Protein 3KST (pdb70)

Foldseek 3Di:
DFPWLFFQFALWDWADPQKIKIWFHDPADPADAIWIWIDNPQAEIATPHGLEHQVQAAARDDWGNWYWDCDPVVCWIKIWTAHPQAIAIFTANDSGDVTGDPDHDGLDDARKGQWDWDQDPVRWIKIWIFHPPPWTWIWMFTDNVPRGDVVRIDTEDWQDDDLQVPATIHKHLWEWDDDPQKIKIKIWGHDLPDQSTFIFIWIDSPCDDTDTDPPDDQDAADDVVRFTSWDSWYKDAHPVGFIKIKRWGAPHPVGRPPIGIKIFGWDQDPVGDIHTDDDINRHGYDD/DFPWLFFQFALKDWAPPLKMKIWFHDPADQADAIWIWIGNPQAEIATLHHQEHQVQAAARDDWGRWDWDQDPVVCWIKIWTAHPQATAIFIANDSRDVTGDPDHDGLDDARWGQWDWDQDPVRWIKIWIWHCPPHTWIWMFTDNVRRGDCVRIDTEGWQDDDLQVPATTHKHLWEWDDDPQKIKTKIWGHDLPDQQIFIFIWIDNPCDDTDTDPDDDQDAADPVVRFTSWDNWYKDAHPVRFIKIKRWTAPDPVGRPPIGIKIFGWDQDPVGDIHTDDDIRRHTYDD

Nearest PDB structures (foldseek):
  3kst-assembly2_B  TM=1.002E+00  e=6.169E-51  Bacteroides thetaiotaomicron VPI-5482
  3k1u-assembly1_A  TM=8.196E-01  e=8.702E-15  Clostridium acetobutylicum
  3akh-assembly1_A  TM=7.934E-01  e=3.868E-14  Streptomyces avermitilis MA-4680 = NBRC 14893
  5m8e-assembly1_B  TM=7.820E-01  e=4.065E-14  Weissella cibaria
  5m8b-assembly1_B  TM=7.614E-01  e=3.868E-14  Levilactobacillus brevis

CATH classification: 2.115.10.20

B-factor: mean 13.93, std 4.67, range [3.5, 47.16]

Solvent-accessible surface area: 23479 Å² total

Secondary structure (DSSP, 8-state):
-EEESSB--EEEE--BTTBEEEEEES--SSSSEEEEEEESSSSEEEEEEEEEEGGGSS-SS--EEEEEEEETTTTEEEEEEEETTEEEEEEESSTT---B-SS---SSSS--EEEEEEE-TTS-EEEEEEEESSSEEEEEE--TT----GGG-EEEE---SGGG-SSSSBEEEEEEEEETTEEEEEEEES-TTSTT-EEEEEEES-----EE-TT--SBSSBTTTTB-S-EEEEEEE-TTS-EEEEEEE-SSSS--PSPEEEEEEEEE-TTS-EEEEEEEE--EEE-/-EEESSB--EEEE--BTTBEEEEEES--SSSSEEEEEEESSSSEEEEEEEEEEGGGSS-SS--EEEEEEEEGGGTEEEEEEEETTEEEEEEESSSS---B-SS---SSSS--EEEEEEE-TTS-EEEEEEE-SSSBEEEEE--TT----GGG-EEEE---SGGGGSSSSBEEEEEEEEETTEEEEEEEES-TTSTT-EEEEEEES-----EE-TT--SBS-BTTTTB-S-EEEEEEE-TTS-EEEEEEE-S-SS--PSPEEEEEEEEE-TT--EEEEEEEE--EEE-

Radius of gyration: 27.87 Å; Cα contacts (8 Å, |Δi|>4): 1766; chains: 2; bounding box: 71×55×73 Å

Structure (mmCIF, N/CA/C/O backbone):
data_3KST
#
_entry.id   3KST
#
_cell.length_a   60.019
_cell.length_b   90.337
_cell.length_c   60.037
_cell.angle_alpha   90.000
_cell.angle_beta   93.820
_cell.angle_gamma   90.000
#
_symmetry.space_group_name_H-M   'P 1 21 1'
#
loop_
_entity.id
_entity.type
_entity.pdbx_description
1 polymer Endo-1,4-beta-xylanase
2 non-polymer 'CALCIUM ION'
3 non-polymer 1,2-ETHANEDIOL
4 water water
#
loop_
_atom_site.group_PDB
_atom_site.id
_atom_site.type_symbol
_atom_site.label_atom_id
_atom_site.label_alt_id
_atom_site.label_comp_id
_atom_site.label_asym_id
_atom_site.label_entity_id
_atom_site.label_seq_id
_atom_site.pdbx_PDB_ins_code
_atom_site.Cartn_x
_atom_site.Cartn_y
_atom_site.Cartn_z
_atom_site.occupancy
_atom_site.B_iso_or_equiv
_atom_site.auth_seq_id
_atom_site.auth_comp_id
_atom_site.auth_asym_id
_atom_site.auth_atom_id
_atom_site.pdbx_PDB_model_num
ATOM 1 N N . SER A 1 16 ? 14.112 18.134 8.386 1.00 19.72 40 SER A N 1
ATOM 2 C CA . SER A 1 16 ? 14.653 19.417 7.865 1.00 19.18 40 SER A CA 1
ATOM 3 C C . SER A 1 16 ? 15.692 20.044 8.795 1.00 18.55 40 SER A C 1
ATOM 4 O O . SER A 1 16 ? 15.702 19.779 9.993 1.00 19.65 40 SER A O 1
ATOM 7 N N . VAL A 1 17 ? 16.522 20.905 8.212 1.00 17.18 41 VAL A N 1
ATOM 8 C CA . VAL A 1 17 ? 17.655 21.515 8.894 1.00 16.42 41 VAL A CA 1
ATOM 9 C C . VAL A 1 17 ? 17.311 22.847 9.578 1.00 15.76 41 VAL A C 1
ATOM 10 O O . VAL A 1 17 ? 16.747 23.733 8.950 1.00 15.45 41 VAL A O 1
ATOM 14 N N . GLU A 1 18 ? 17.641 22.983 10.864 1.00 15.58 42 GLU A N 1
ATOM 15 C CA . GLU A 1 18 ? 17.485 24.274 11.569 1.00 15.11 42 GLU A CA 1
ATOM 16 C C . GLU A 1 18 ? 18.764 25.078 11.296 1.00 15.15 42 GLU A C 1
ATOM 17 O O . GLU A 1 18 ? 18.720 26.261 10.912 1.00 15.04 42 GLU A O 1
ATOM 23 N N . THR A 1 19 ? 19.904 24.443 11.538 1.00 14.20 43 THR A N 1
ATOM 24 C CA . THR A 1 19 ? 21.202 25.048 11.258 1.00 13.43 43 THR A CA 1
ATOM 25 C C . THR A 1 19 ? 22.220 23.974 10.896 1.00 12.98 43 THR A C 1
ATOM 26 O O . THR A 1 19 ? 22.130 22.855 11.399 1.00 12.18 43 THR A O 1
ATOM 30 N N . ASN A 1 20 ? 23.181 24.329 10.034 1.00 12.69 44 ASN A N 1
ATOM 31 C CA . ASN A 1 20 ? 24.299 23.420 9.669 1.00 13.18 44 ASN A CA 1
ATOM 32 C C . ASN A 1 20 ? 25.464 23.413 10.684 1.00 13.67 44 ASN A C 1
ATOM 33 O O . ASN A 1 20 ? 26.554 22.961 10.371 1.00 14.89 44 ASN A O 1
ATOM 38 N N . TYR A 1 21 ? 25.233 23.914 11.895 1.00 14.70 45 TYR A N 1
ATOM 39 C CA . TYR A 1 21 ? 26.250 24.011 12.948 1.00 14.49 45 TYR A CA 1
ATOM 40 C C . TYR A 1 21 ? 25.606 23.650 14.258 1.00 14.13 45 TYR A C 1
ATOM 41 O O . TYR A 1 21 ? 24.389 23.566 14.331 1.00 15.00 45 TYR A O 1
ATOM 50 N N . LEU A 1 22 ? 26.415 23.434 15.284 1.00 13.40 46 LEU A N 1
ATOM 51 C CA . LEU A 1 22 ? 25.904 23.281 16.660 1.00 12.91 46 LEU A CA 1
ATOM 52 C C . LEU A 1 22 ? 26.248 24.648 17.289 1.00 12.27 46 LEU A C 1
ATOM 53 O O . LEU A 1 22 ? 27.404 24.887 17.682 1.00 12.68 46 LEU A O 1
ATOM 58 N N . PRO A 1 23 ? 25.247 25.548 17.395 1.00 11.52 47 PRO A N 1
ATOM 59 C CA . PRO A 1 23 ? 25.530 26.939 17.666 1.00 10.69 47 PRO A CA 1
ATOM 60 C C . PRO A 1 23 ? 25.805 27.320 19.122 1.00 9.44 47 PRO A C 1
ATOM 61 O O . PRO A 1 23 ? 25.120 28.190 19.681 1.00 8.98 47 PRO A O 1
ATOM 65 N N . ILE A 1 24 ? 26.827 26.711 19.709 1.00 8.73 48 ILE A N 1
ATOM 66 C CA . ILE A 1 24 ? 27.257 27.028 21.101 1.00 8.92 48 ILE A CA 1
ATOM 67 C C . ILE A 1 24 ? 28.779 27.177 21.177 1.00 9.39 48 ILE A C 1
ATOM 68 O O . ILE A 1 24 ? 29.520 26.643 20.329 1.00 8.42 48 ILE A O 1
ATOM 73 N N . ALA A 1 25 ? 29.216 27.910 22.203 1.00 8.98 49 ALA A N 1
ATOM 74 C CA . ALA A 1 25 ? 30.622 28.020 22.578 1.00 8.80 49 ALA A CA 1
ATOM 75 C C . ALA A 1 25 ? 30.788 27.241 23.899 1.00 9.55 49 ALA A C 1
ATOM 76 O O . ALA A 1 25 ? 29.811 26.801 24.519 1.00 9.56 49 ALA A O 1
ATOM 78 N N . ASP A 1 26 ? 32.036 27.081 24.308 1.00 8.68 50 ASP A N 1
ATOM 79 C CA . ASP A 1 26 ? 32.416 26.438 25.578 1.00 8.20 50 ASP A CA 1
ATOM 80 C C . ASP A 1 26 ? 31.656 25.120 25.834 1.00 8.28 50 ASP A C 1
ATOM 81 O O . ASP A 1 26 ? 31.104 24.920 26.947 1.00 8.44 50 ASP A O 1
ATOM 86 N N . PRO A 1 27 ? 31.549 24.252 24.793 1.00 7.35 51 PRO A N 1
ATOM 87 C CA . PRO A 1 27 ? 30.718 23.071 24.900 1.00 7.67 51 PRO A CA 1
ATOM 88 C C . PRO A 1 27 ? 31.089 22.005 25.929 1.00 7.78 51 PRO A C 1
ATOM 89 O O . PRO A 1 27 ? 32.268 21.811 26.279 1.00 7.18 51 PRO A O 1
ATOM 93 N N . TYR A 1 28 ? 30.033 21.367 26.435 1.00 8.32 52 TYR A N 1
ATOM 94 C CA . TYR A 1 28 ? 30.130 20.200 27.302 1.00 8.53 52 TYR A CA 1
ATOM 95 C C . TYR A 1 28 ? 29.091 19.153 26.885 1.00 9.12 52 TYR A C 1
ATOM 96 O O . TYR A 1 28 ? 27.929 19.507 26.699 1.00 10.21 52 TYR A O 1
ATOM 105 N N . VAL A 1 29 ? 29.494 17.883 26.839 1.00 9.72 53 VAL A N 1
ATOM 106 C CA . VAL A 1 29 ? 28.631 16.742 26.527 1.00 10.39 53 VAL A CA 1
ATOM 107 C C . VAL A 1 29 ? 28.552 15.746 27.705 1.00 10.90 53 VAL A C 1
ATOM 108 O O . VAL A 1 29 ? 29.583 15.278 28.220 1.00 11.16 53 VAL A O 1
ATOM 120 N N . PHE A 1 31 ? 26.975 12.012 28.502 1.00 15.36 55 PHE A N 1
ATOM 121 C CA . PHE A 1 31 ? 26.403 10.784 27.940 1.00 16.67 55 PHE A CA 1
ATOM 122 C C . PHE A 1 31 ? 25.597 10.162 29.088 1.00 16.54 55 PHE A C 1
ATOM 123 O O . PHE A 1 31 ? 26.182 9.738 30.099 1.00 16.00 55 PHE A O 1
ATOM 131 N N . TYR A 1 32 ? 24.276 10.193 28.950 1.00 17.47 56 TYR A N 1
ATOM 132 C CA . TYR A 1 32 ? 23.341 9.677 29.955 1.00 18.75 56 TYR A CA 1
ATOM 133 C C . TYR A 1 32 ? 22.271 8.848 29.276 1.00 19.88 56 TYR A C 1
ATOM 134 O O . TYR A 1 32 ? 21.729 9.281 28.264 1.00 20.48 56 TYR A O 1
ATOM 143 N N . ASN A 1 33 ? 21.973 7.680 29.847 1.00 21.18 57 ASN A N 1
ATOM 144 C CA . ASN A 1 33 ? 20.954 6.729 29.341 1.00 21.28 57 ASN A CA 1
ATOM 145 C C . ASN A 1 33 ? 20.917 6.584 27.800 1.00 20.74 57 ASN A C 1
ATOM 146 O O . ASN A 1 33 ? 19.895 6.862 27.135 1.00 21.06 57 ASN A O 1
ATOM 151 N N . ASN A 1 34 ? 22.058 6.180 27.251 1.00 20.65 58 ASN A N 1
ATOM 152 C CA . ASN A 1 34 ? 22.234 5.963 25.808 1.00 20.88 58 ASN A CA 1
ATOM 153 C C . ASN A 1 34 ? 21.916 7.196 24.941 1.00 20.47 58 ASN A C 1
ATOM 154 O O . ASN A 1 34 ? 21.435 7.069 23.819 1.00 21.00 58 ASN A O 1
ATOM 156 N N . LYS A 1 35 ? 22.197 8.396 25.456 1.00 20.34 59 LYS A N 1
ATOM 157 C CA . LYS A 1 35 ? 21.835 9.635 24.740 1.00 19.01 59 LYS A CA 1
ATOM 158 C C . LYS A 1 35 ? 22.846 10.724 25.070 1.00 17.67 59 LYS A C 1
ATOM 159 O O . LYS A 1 35 ? 23.191 10.885 26.243 1.00 18.27 59 LYS A O 1
ATOM 165 N N . TYR A 1 36 ? 23.322 11.438 24.049 1.00 15.60 60 TYR A N 1
ATOM 166 C CA . TYR A 1 36 ? 24.267 12.560 24.229 1.00 13.64 60 TYR A CA 1
ATOM 167 C C . TYR A 1 36 ? 23.505 13.833 24.500 1.00 12.76 60 TYR A C 1
ATOM 168 O O . TYR A 1 36 ? 22.511 14.082 23.844 1.00 11.81 60 TYR A O 1
ATOM 177 N N . TYR A 1 37 ? 23.977 14.634 25.457 1.00 11.94 61 TYR A N 1
ATOM 178 C CA . TYR A 1 37 ? 23.352 15.912 25.818 1.00 12.37 61 TYR A CA 1
ATOM 179 C C . TYR A 1 37 ? 24.416 16.989 25.815 1.00 12.03 61 TYR A C 1
ATOM 180 O O . TYR A 1 37 ? 25.406 16.862 26.545 1.00 12.17 61 TYR A O 1
ATOM 189 N N . ALA A 1 38 ? 24.232 18.018 24.987 1.00 12.60 62 ALA A N 1
ATOM 190 C CA . ALA A 1 38 ? 25.196 19.113 24.849 1.00 11.94 62 ALA A CA 1
ATOM 191 C C . ALA A 1 38 ? 24.658 20.373 25.460 1.00 11.49 62 ALA A C 1
ATOM 192 O O . ALA A 1 38 ? 23.495 20.691 25.279 1.00 10.43 62 ALA A O 1
ATOM 194 N N . TYR A 1 39 ? 25.531 21.074 26.184 1.00 11.15 63 TYR A N 1
ATOM 195 C CA . TYR A 1 39 ? 25.228 22.378 26.799 1.00 11.39 63 TYR A CA 1
ATOM 196 C C . TYR A 1 39 ? 26.411 23.281 26.543 1.00 10.36 63 TYR A C 1
ATOM 197 O O . TYR A 1 39 ? 27.552 22.832 26.687 1.00 10.82 63 TYR A O 1
ATOM 206 N N . GLY A 1 40 ? 26.153 24.526 26.156 1.00 10.77 64 GLY A N 1
ATOM 207 C CA . GLY A 1 40 ? 27.223 25.512 25.953 1.00 10.76 64 GLY A CA 1
ATOM 208 C C . GLY A 1 40 ? 26.779 26.954 26.166 1.00 10.90 64 GLY A C 1
ATOM 209 O O . GLY A 1 40 ? 25.631 27.225 26.547 1.00 9.44 64 GLY A O 1
ATOM 210 N N . THR A 1 41 ? 27.707 27.866 25.901 1.00 10.37 65 THR A N 1
ATOM 211 C CA . THR A 1 41 ? 27.484 29.300 25.947 1.00 11.78 65 THR A CA 1
ATOM 212 C C . THR A 1 41 ? 26.741 29.734 24.702 1.00 11.76 65 THR A C 1
ATOM 213 O O . THR A 1 41 ? 27.227 29.517 23.604 1.00 12.65 65 THR A O 1
ATOM 217 N N . GLY A 1 42 ? 25.582 30.357 24.879 1.00 11.65 66 GLY A N 1
ATOM 218 C CA . GLY A 1 42 ? 24.802 30.881 23.756 1.00 13.16 66 GLY A CA 1
ATOM 219 C C . GLY A 1 42 ? 23.933 29.875 23.069 1.00 13.10 66 GLY A C 1
ATOM 220 O O . GLY A 1 42 ? 23.745 28.758 23.555 1.00 14.20 66 GLY A O 1
ATOM 221 N N . GLY A 1 43 ? 23.370 30.290 21.929 1.00 13.51 67 GLY A N 1
ATOM 222 C CA . GLY A 1 43 ? 22.493 29.440 21.151 1.00 13.16 67 GLY A CA 1
ATOM 223 C C . GLY A 1 43 ? 21.142 29.239 21.800 1.00 13.55 67 GLY A C 1
ATOM 224 O O . GLY A 1 43 ? 20.418 28.317 21.436 1.00 12.87 67 GLY A O 1
ATOM 225 N N . THR A 1 44 ? 20.791 30.107 22.749 1.00 13.14 68 THR A N 1
ATOM 226 C CA . THR A 1 44 ? 19.519 30.013 23.462 1.00 13.13 68 THR A CA 1
ATOM 227 C C . THR A 1 44 ? 18.406 30.508 22.543 1.00 13.61 68 THR A C 1
ATOM 228 O O . THR A 1 44 ? 18.657 31.308 21.626 1.00 14.85 68 THR A O 1
ATOM 232 N N . THR A 1 45 ? 17.196 30.016 22.774 1.00 13.54 69 THR A N 1
ATOM 233 C CA . THR A 1 45 ? 16.007 30.481 22.048 1.00 13.72 69 THR A CA 1
ATOM 234 C C . THR A 1 45 ? 14.900 31.073 22.957 1.00 13.69 69 THR A C 1
ATOM 235 O O . THR A 1 45 ? 13.907 31.632 22.453 1.00 12.54 69 THR A O 1
ATOM 239 N N . ALA A 1 46 ? 15.049 30.960 24.279 1.00 13.84 70 ALA A N 1
ATOM 240 C CA . ALA A 1 46 ? 14.054 31.513 25.210 1.00 13.75 70 ALA A CA 1
ATOM 241 C C . ALA A 1 46 ? 14.702 32.340 26.319 1.00 13.92 70 ALA A C 1
ATOM 242 O O . ALA A 1 46 ? 14.400 32.143 27.523 1.00 15.23 70 ALA A O 1
ATOM 244 N N . GLY A 1 47 ? 15.574 33.264 25.906 1.00 13.45 71 GLY A N 1
ATOM 245 C CA . GLY A 1 47 ? 16.245 34.223 26.791 1.00 13.66 71 GLY A CA 1
ATOM 246 C C . GLY A 1 47 ? 17.602 33.796 27.310 1.00 13.55 71 GLY A C 1
ATOM 247 O O . GLY A 1 47 ? 18.145 32.776 26.899 1.00 13.38 71 GLY A O 1
ATOM 248 N N . GLU A 1 48 ? 18.145 34.606 28.216 1.00 13.17 72 GLU A N 1
ATOM 249 C CA . GLU A 1 48 ? 19.446 34.357 28.858 1.00 13.02 72 GLU A CA 1
ATOM 250 C C . GLU A 1 48 ? 19.406 32.999 29.586 1.00 11.91 72 GLU A C 1
ATOM 251 O O . GLU A 1 48 ? 18.359 32.584 30.120 1.00 11.32 72 GLU A O 1
ATOM 257 N N . GLY A 1 49 ? 20.545 32.311 29.583 1.00 10.70 73 GLY A N 1
ATOM 258 C CA . GLY A 1 49 ? 20.700 31.025 30.236 1.00 10.43 73 GLY A CA 1
ATOM 259 C C . GLY A 1 49 ? 21.372 29.993 29.353 1.00 9.56 73 GLY A C 1
ATOM 260 O O . GLY A 1 49 ? 22.361 30.301 28.706 1.00 9.05 73 GLY A O 1
ATOM 261 N N . PHE A 1 50 ? 20.882 28.751 29.390 1.00 10.18 74 PHE A N 1
ATOM 262 C CA . PHE A 1 50 ? 21.494 27.675 28.613 1.00 10.15 74 PHE A CA 1
ATOM 263 C C . PHE A 1 50 ? 20.461 26.827 27.924 1.00 10.68 74 PHE A C 1
ATOM 264 O O . PHE A 1 50 ? 19.392 26.540 28.500 1.00 12.28 74 PHE A O 1
ATOM 272 N N . ALA A 1 51 ? 20.791 26.436 26.697 1.00 10.69 75 ALA A N 1
ATOM 273 C CA . ALA A 1 51 ? 19.991 25.475 25.948 1.00 9.99 75 ALA A CA 1
ATOM 274 C C . ALA A 1 51 ? 20.506 24.080 26.256 1.00 10.57 75 ALA A C 1
ATOM 275 O O . ALA A 1 51 ? 21.589 23.900 26.825 1.00 10.86 75 ALA A O 1
ATOM 277 N N . CYS A 1 52 ? 19.705 23.097 25.861 1.00 11.25 76 CYS A N 1
ATOM 278 C CA . CYS A 1 52 ? 20.048 21.676 25.900 1.00 11.20 76 CYS A CA 1
ATOM 279 C C . CYS A 1 52 ? 19.841 21.136 24.487 1.00 10.60 76 CYS A C 1
ATOM 280 O O . CYS A 1 52 ? 18.806 21.380 23.905 1.00 10.71 76 CYS A O 1
ATOM 283 N N . PHE A 1 53 ? 20.845 20.459 23.949 1.00 11.06 77 PHE A N 1
ATOM 284 C CA . PHE A 1 53 ? 20.721 19.739 22.663 1.00 11.31 77 PHE A CA 1
ATOM 285 C C . PHE A 1 53 ? 20.944 18.264 22.945 1.00 12.01 77 PHE A C 1
ATOM 286 O O . PHE A 1 53 ? 21.785 17.935 23.785 1.00 13.15 77 PHE A O 1
ATOM 294 N N . SER A 1 54 ? 20.210 17.368 22.265 1.00 12.43 78 SER A N 1
ATOM 295 C CA . SER A 1 54 ? 20.460 15.931 22.385 1.00 12.68 78 SER A CA 1
ATOM 296 C C . SER A 1 54 ? 20.739 15.294 21.018 1.00 12.28 78 SER A C 1
ATOM 297 O O . SER A 1 54 ? 20.342 15.820 19.982 1.00 12.69 78 SER A O 1
ATOM 300 N N . SER A 1 55 ? 21.376 14.132 21.062 1.00 12.36 79 SER A N 1
ATOM 301 C CA . SER A 1 55 ? 21.795 13.374 19.869 1.00 12.08 79 SER A CA 1
ATOM 302 C C . SER A 1 55 ? 21.984 11.886 20.143 1.00 12.38 79 SER A C 1
ATOM 303 O O . SER A 1 55 ? 22.388 11.501 21.255 1.00 12.56 79 SER A O 1
ATOM 306 N N . ASP A 1 56 ? 21.713 11.080 19.110 1.00 12.31 80 ASP A N 1
ATOM 307 C CA . ASP A 1 56 ? 21.925 9.637 19.108 1.00 14.38 80 ASP A CA 1
ATOM 308 C C . ASP A 1 56 ? 23.280 9.237 18.498 1.00 14.96 80 ASP A C 1
ATOM 309 O O . ASP A 1 56 ? 23.844 8.181 18.845 1.00 15.06 80 ASP A O 1
ATOM 314 N N . ASP A 1 57 ? 23.806 10.097 17.621 1.00 15.43 81 ASP A N 1
ATOM 315 C CA . ASP A 1 57 ? 24.988 9.792 16.791 1.00 16.43 81 ASP A CA 1
ATOM 316 C C . ASP A 1 57 ? 26.128 10.823 16.757 1.00 16.21 81 ASP A C 1
ATOM 317 O O . ASP A 1 57 ? 27.102 10.613 16.029 1.00 16.53 81 ASP A O 1
ATOM 322 N N . LEU A 1 58 ? 25.978 11.939 17.483 1.00 15.89 82 LEU A N 1
ATOM 323 C CA . LEU A 1 58 ? 26.941 13.066 17.541 1.00 14.69 82 LEU A CA 1
ATOM 324 C C . LEU A 1 58 ? 26.958 13.992 16.309 1.00 14.53 82 LEU A C 1
ATOM 325 O O . LEU A 1 58 ? 27.544 15.068 16.378 1.00 13.84 82 LEU A O 1
ATOM 330 N N . LYS A 1 59 ? 26.331 13.588 15.202 1.00 14.44 83 LYS A N 1
ATOM 331 C CA . LYS A 1 59 ? 26.280 14.375 13.968 1.00 14.47 83 LYS A CA 1
ATOM 332 C C . LYS A 1 59 ? 25.004 15.187 13.954 1.00 14.40 83 LYS A C 1
ATOM 333 O O . LYS A 1 59 ? 25.051 16.394 13.710 1.00 14.02 83 LYS A O 1
ATOM 339 N N . ASN A 1 60 ? 23.874 14.516 14.192 1.00 14.06 84 ASN A N 1
ATOM 340 C CA . ASN A 1 60 ? 22.561 15.151 14.161 1.00 14.82 84 ASN A CA 1
ATOM 341 C C . ASN A 1 60 ? 22.065 15.408 15.570 1.00 14.40 84 ASN A C 1
ATOM 342 O O . ASN A 1 60 ? 21.971 14.473 16.392 1.00 14.35 84 ASN A O 1
ATOM 347 N N . TRP A 1 61 ? 21.798 16.682 15.856 1.00 15.02 85 TRP A N 1
ATOM 348 C CA . TRP A 1 61 ? 21.360 17.142 17.182 1.00 14.91 85 TRP A CA 1
ATOM 349 C C . TRP A 1 61 ? 19.949 17.703 17.111 1.00 15.38 85 TRP A C 1
ATOM 350 O O . TRP A 1 61 ? 19.554 18.251 16.084 1.00 16.06 85 TRP A O 1
ATOM 361 N N . LYS A 1 62 ? 19.183 17.552 18.185 1.00 15.52 86 LYS A N 1
ATOM 362 C CA . LYS A 1 62 ? 17.853 18.170 18.264 1.00 16.18 86 LYS A CA 1
ATOM 363 C C . LYS A 1 62 ? 17.820 19.024 19.541 1.00 15.87 86 LYS A C 1
ATOM 364 O O . LYS A 1 62 ? 18.425 18.641 20.557 1.00 16.61 86 LYS A O 1
ATOM 370 N N . ARG A 1 63 ? 17.100 20.142 19.483 1.00 15.52 87 ARG A N 1
ATOM 371 C CA . ARG A 1 63 ? 16.910 20.992 20.666 1.00 15.16 87 ARG A CA 1
ATOM 372 C C . ARG A 1 63 ? 15.940 20.351 21.634 1.00 15.65 87 ARG A C 1
ATOM 373 O O . ARG A 1 63 ? 14.899 19.814 21.230 1.00 15.61 87 ARG A O 1
ATOM 381 N N . GLU A 1 64 ? 16.310 20.375 22.907 1.00 15.77 88 GLU A N 1
ATOM 382 C CA . GLU A 1 64 ? 15.439 19.874 23.963 1.00 16.41 88 GLU A CA 1
ATOM 383 C C . GLU A 1 64 ? 14.707 20.990 24.699 1.00 16.67 88 GLU A C 1
ATOM 384 O O . GLU A 1 64 ? 13.690 20.721 25.352 1.00 17.48 88 GLU A O 1
ATOM 390 N N . GLY A 1 65 ? 15.159 22.231 24.551 1.00 15.73 89 GLY A N 1
ATOM 391 C CA . GLY A 1 65 ? 14.565 23.350 25.245 1.00 15.26 89 GLY A CA 1
ATOM 392 C C . GLY A 1 65 ? 15.599 24.193 25.958 1.00 14.49 89 GLY A C 1
ATOM 393 O O . GLY A 1 65 ? 16.817 24.105 25.694 1.00 13.91 89 GLY A O 1
ATOM 394 N N . GLN A 1 66 ? 15.098 25.016 26.870 1.00 14.63 90 GLN A N 1
ATOM 395 C CA . GLN A 1 66 ? 15.945 25.922 27.651 1.00 13.71 90 GLN A CA 1
ATOM 396 C C . GLN A 1 66 ? 16.252 25.263 28.997 1.00 13.29 90 GLN A C 1
ATOM 397 O O . GLN A 1 66 ? 15.428 25.334 29.912 1.00 14.13 90 GLN A O 1
ATOM 403 N N . ALA A 1 67 ? 17.425 24.631 29.099 1.00 11.85 91 ALA A N 1
ATOM 404 C CA . ALA A 1 67 ? 17.914 23.966 30.319 1.00 11.15 91 ALA A CA 1
ATOM 405 C C . ALA A 1 67 ? 17.845 24.877 31.546 1.00 11.00 91 ALA A C 1
ATOM 406 O O . ALA A 1 67 ? 17.400 24.440 32.623 1.00 11.77 91 ALA A O 1
ATOM 408 N N . LEU A 1 68 ? 18.300 26.121 31.374 1.00 10.69 92 LEU A N 1
ATOM 409 C CA A LEU A 1 68 ? 18.285 27.105 32.453 0.50 10.11 92 LEU A CA 1
ATOM 410 C CA B LEU A 1 68 ? 18.314 27.117 32.456 0.50 10.11 92 LEU A CA 1
ATOM 411 C C . LEU A 1 68 ? 17.845 28.471 31.939 1.00 10.44 92 LEU A C 1
ATOM 412 O O . LEU A 1 68 ? 18.338 28.940 30.908 1.00 9.89 92 LEU A O 1
ATOM 421 N N . SER A 1 69 ? 16.886 29.074 32.647 1.00 9.99 93 SER A N 1
ATOM 422 C CA . SER A 1 69 ? 16.367 30.405 32.368 1.00 11.71 93 SER A CA 1
ATOM 423 C C . SER A 1 69 ? 16.960 31.335 33.451 1.00 12.11 93 SER A C 1
ATOM 424 O O . SER A 1 69 ? 17.083 30.962 34.654 1.00 12.89 93 SER A O 1
ATOM 427 N N . ALA A 1 70 ? 17.328 32.538 33.039 1.00 11.92 94 ALA A N 1
ATOM 428 C CA . ALA A 1 70 ? 17.956 33.533 33.916 1.00 12.01 94 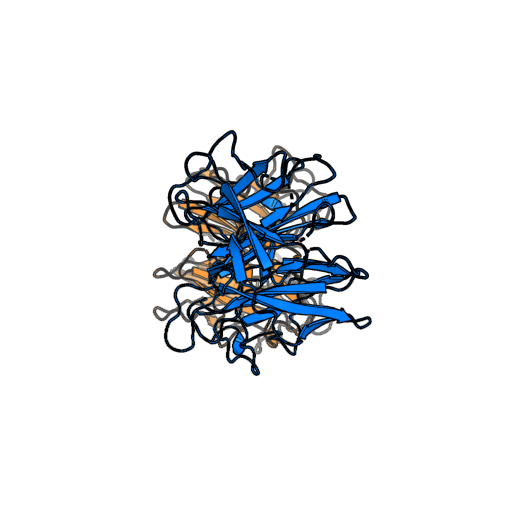ALA A CA 1
ATOM 429 C C . ALA A 1 70 ? 17.143 33.828 35.178 1.00 11.63 94 ALA A C 1
ATOM 430 O O . ALA A 1 70 ? 17.727 33.988 36.250 1.00 12.40 94 ALA A O 1
ATOM 432 N N . THR A 1 71 ? 15.813 33.884 35.056 1.00 11.43 95 THR A N 1
ATOM 433 C CA . THR A 1 71 ? 14.919 34.122 36.208 1.00 11.66 95 THR A CA 1
ATOM 434 C C . THR A 1 71 ? 15.042 33.090 37.339 1.00 11.20 95 THR A C 1
ATOM 435 O O . THR A 1 71 ? 14.804 33.404 38.539 1.00 11.24 95 THR A O 1
ATOM 439 N N . ASP A 1 72 ? 15.430 31.862 36.981 1.00 9.31 96 ASP A N 1
ATOM 440 C CA . ASP A 1 72 ? 15.682 30.777 37.952 1.00 9.65 96 ASP A CA 1
ATOM 441 C C . ASP A 1 72 ? 17.096 30.752 38.494 1.00 8.88 96 ASP A C 1
ATOM 442 O O . ASP A 1 72 ? 17.475 29.809 39.192 1.00 10.04 96 ASP A O 1
ATOM 447 N N . SER A 1 73 ? 17.857 31.802 38.252 1.00 10.21 97 SER A N 1
ATOM 448 C CA . SER A 1 73 ? 19.251 31.819 38.649 1.00 9.68 97 SER A CA 1
ATOM 449 C C . SER A 1 73 ? 19.700 33.173 39.116 1.00 9.93 97 SER A C 1
ATOM 450 O O . SER A 1 73 ? 19.052 34.176 38.874 1.00 9.95 97 SER A O 1
ATOM 453 N N . TYR A 1 74 ? 20.842 33.165 39.785 1.00 10.22 98 TYR A N 1
ATOM 454 C CA . TYR A 1 74 ? 21.609 34.359 40.079 1.00 11.29 98 TYR A CA 1
ATOM 455 C C . TYR A 1 74 ? 21.976 34.958 38.728 1.00 11.12 98 TYR A C 1
ATOM 456 O O . TYR A 1 74 ? 22.316 34.209 37.838 1.00 11.37 98 TYR A O 1
ATOM 465 N N . GLY A 1 75 ? 21.842 36.271 38.595 1.00 11.18 99 GLY A N 1
ATOM 466 C CA . GLY A 1 75 ? 22.248 37.025 37.403 1.00 10.59 99 GLY A CA 1
ATOM 467 C C . GLY A 1 75 ? 21.325 37.214 36.222 1.00 10.72 99 GLY A C 1
ATOM 468 O O . GLY A 1 75 ? 20.352 36.491 36.007 1.00 9.83 99 GLY A O 1
ATOM 469 N N . THR A 1 76 ? 21.666 38.206 35.405 1.00 11.95 100 THR A N 1
ATOM 470 C CA . THR A 1 76 ? 20.907 38.528 34.210 1.00 11.57 100 THR A CA 1
ATOM 471 C C . THR A 1 76 ? 21.714 38.549 32.928 1.00 12.07 100 THR A C 1
ATOM 472 O O . THR A 1 76 ? 21.103 38.735 31.869 1.00 13.11 100 THR A O 1
ATOM 476 N N . TRP A 1 77 ? 23.032 38.344 33.008 1.00 11.16 101 TRP A N 1
ATOM 477 C CA . TRP A 1 77 ? 23.935 38.383 31.846 1.00 10.93 101 TRP A CA 1
ATOM 478 C C . TRP A 1 77 ? 25.136 37.488 32.069 1.00 10.37 101 TRP A C 1
ATOM 479 O O . TRP A 1 77 ? 25.395 37.038 33.196 1.00 9.44 101 TRP A O 1
ATOM 490 N N . GLY A 1 78 ? 25.901 37.228 31.011 1.00 8.83 102 GLY A N 1
ATOM 491 C CA . GLY A 1 78 ? 27.082 36.396 31.168 1.00 8.30 102 GLY A CA 1
ATOM 492 C C . GLY A 1 78 ? 26.865 34.931 31.558 1.00 8.13 102 GLY A C 1
ATOM 493 O O . GLY A 1 78 ? 27.639 34.385 32.350 1.00 8.92 102 GLY A O 1
ATOM 494 N N . PHE A 1 79 ? 25.808 34.304 31.034 1.00 8.31 103 PHE A N 1
ATOM 495 C CA . PHE A 1 79 ? 25.597 32.845 31.242 1.00 8.66 103 PHE A CA 1
ATOM 496 C C . PHE A 1 79 ? 26.568 32.093 30.331 1.00 8.97 103 PHE A C 1
ATOM 497 O O . PHE A 1 79 ? 26.327 31.965 29.113 1.00 8.70 103 PHE A O 1
ATOM 505 N N . TRP A 1 80 ? 27.694 31.657 30.912 1.00 9.42 104 TRP A N 1
ATOM 506 C CA . TRP A 1 80 ? 28.784 30.983 30.188 1.00 10.18 104 TRP A CA 1
ATOM 507 C C . TRP A 1 80 ? 29.202 29.611 30.740 1.00 9.70 104 TRP A C 1
ATOM 508 O O . TRP A 1 80 ? 29.083 29.322 31.941 1.00 10.23 104 TRP A O 1
ATOM 519 N N . ALA A 1 81 ? 29.758 28.800 29.843 1.00 8.77 105 ALA A N 1
ATOM 520 C CA . ALA A 1 81 ? 30.508 27.588 30.205 1.00 8.88 105 ALA A CA 1
ATOM 521 C C . ALA A 1 81 ? 29.798 26.603 31.152 1.00 9.37 105 ALA A C 1
ATOM 522 O O . ALA A 1 81 ? 30.349 26.209 32.190 1.00 9.64 105 ALA A O 1
ATOM 524 N N . PRO A 1 82 ? 28.589 26.151 30.765 1.00 9.29 106 PRO A N 1
ATOM 525 C CA . PRO A 1 82 ? 27.872 25.183 31.575 1.00 9.34 106 PRO A CA 1
ATOM 526 C C . PRO A 1 82 ? 28.468 23.769 31.477 1.00 8.64 106 PRO A C 1
ATOM 527 O O . PRO A 1 82 ? 29.067 23.432 30.458 1.00 8.07 106 PRO A O 1
ATOM 531 N N . GLU A 1 83 ? 28.405 23.016 32.566 1.00 8.39 107 GLU A N 1
ATOM 532 C CA . GLU A 1 83 ? 28.705 21.569 32.567 1.00 9.44 107 GLU A CA 1
ATOM 533 C C . GLU A 1 83 ? 27.586 20.933 33.375 1.00 8.82 107 GLU A C 1
ATOM 534 O O . GLU A 1 83 ? 27.135 21.521 34.358 1.00 9.71 107 GLU A O 1
ATOM 540 N N . VAL A 1 84 ? 27.111 19.773 32.930 1.00 9.26 108 VAL A N 1
ATOM 541 C CA . VAL A 1 84 ? 26.019 19.036 33.584 1.00 9.63 108 VAL A CA 1
ATOM 542 C C . VAL A 1 84 ? 26.489 17.615 33.910 1.00 10.18 108 VAL A C 1
ATOM 543 O O . VAL A 1 84 ? 27.094 16.949 33.053 1.00 10.77 108 VAL A O 1
ATOM 547 N N . TYR A 1 85 ? 26.147 17.142 35.110 1.00 10.59 109 TYR A N 1
ATOM 548 C CA . TYR A 1 85 ? 26.545 15.845 35.601 1.00 10.74 109 TYR A CA 1
ATOM 549 C C . TYR A 1 85 ? 25.407 15.187 36.372 1.00 12.26 109 TYR A C 1
ATOM 550 O O . TYR A 1 85 ? 24.743 15.837 37.188 1.00 11.71 109 TYR A O 1
ATOM 559 N N . TYR A 1 86 ? 25.227 13.885 36.148 1.00 13.31 110 TYR A N 1
ATOM 560 C CA . TYR A 1 86 ? 24.280 13.101 36.918 1.00 14.40 110 TYR A CA 1
ATOM 561 C C . TYR A 1 86 ? 25.134 12.628 38.084 1.00 15.28 110 TYR A C 1
ATOM 562 O O . TYR A 1 86 ? 26.112 11.911 37.865 1.00 14.23 110 TYR A O 1
ATOM 571 N N . VAL A 1 87 ? 24.794 13.091 39.286 1.00 16.31 111 VAL A N 1
ATOM 572 C CA A VAL A 1 87 ? 25.540 12.713 40.493 0.50 17.38 111 VAL A CA 1
ATOM 573 C CA B VAL A 1 87 ? 25.515 12.741 40.517 0.50 17.26 111 VAL A CA 1
ATOM 574 C C . VAL A 1 87 ? 24.842 11.510 41.155 1.00 18.21 111 VAL A C 1
ATOM 575 O O . VAL A 1 87 ? 23.740 11.625 41.717 1.00 17.72 111 VAL A O 1
ATOM 582 N N . GLU A 1 88 ? 25.505 10.349 41.066 1.00 20.04 112 GLU A N 1
ATOM 583 C CA . GLU A 1 88 ? 24.998 9.060 41.587 1.00 21.89 112 GLU A CA 1
ATOM 584 C C . GLU A 1 88 ? 24.640 9.118 43.075 1.00 21.76 112 GLU A C 1
ATOM 585 O O . GLU A 1 88 ? 23.593 8.581 43.480 1.00 22.04 112 GLU A O 1
ATOM 591 N N . SER A 1 89 ? 25.528 9.766 43.844 1.00 22.07 113 SER A N 1
ATOM 592 C CA . SER A 1 89 ? 25.373 10.072 45.283 1.00 22.56 113 SER A CA 1
ATOM 593 C C . SER A 1 89 ? 24.042 10.748 45.614 1.00 21.93 113 SER A C 1
ATOM 594 O O . SER A 1 89 ? 23.393 10.370 46.591 1.00 23.01 113 SER A O 1
ATOM 597 N N . LYS A 1 90 ? 23.638 11.720 44.782 1.00 21.11 114 LYS A N 1
ATOM 598 C CA . LYS A 1 90 ? 22.412 12.524 44.990 1.00 20.44 114 LYS A CA 1
ATOM 599 C C . LYS A 1 90 ? 21.192 12.134 44.149 1.00 19.84 114 LYS A C 1
ATOM 600 O O . LYS A 1 90 ? 20.113 12.689 44.374 1.00 19.44 114 LYS A O 1
ATOM 606 N N . LYS A 1 91 ? 21.379 11.244 43.167 1.00 19.74 115 LYS A N 1
ATOM 607 C CA . LYS A 1 91 ? 20.337 10.818 42.191 1.00 19.24 115 LYS A CA 1
ATOM 608 C C . LYS A 1 91 ? 19.571 11.984 41.558 1.00 18.61 115 LYS A C 1
ATOM 609 O O . LYS A 1 91 ? 18.329 12.033 41.541 1.00 18.30 115 LYS A O 1
ATOM 615 N N . LYS A 1 92 ? 20.367 12.923 41.028 1.00 17.24 116 LYS A N 1
ATOM 616 C CA . LYS A 1 92 ? 19.892 14.191 40.480 1.00 16.06 116 LYS A CA 1
ATOM 617 C C . LYS A 1 92 ? 20.978 14.798 39.558 1.00 14.11 116 LYS A C 1
ATOM 618 O O . LYS A 1 92 ? 22.172 14.516 39.730 1.00 12.61 116 LYS A O 1
ATOM 624 N N . PHE A 1 93 ? 20.549 15.635 38.618 1.00 13.12 117 PHE A N 1
ATOM 625 C CA . PHE A 1 93 ? 21.462 16.337 37.701 1.00 12.51 117 PHE A CA 1
ATOM 626 C C . PHE A 1 93 ? 21.911 17.680 38.302 1.00 12.18 117 PHE A C 1
ATOM 627 O O . PHE A 1 93 ? 21.107 18.418 38.870 1.00 12.52 117 PHE A O 1
ATOM 635 N N . TYR A 1 94 ? 23.200 17.995 38.170 1.00 12.76 118 TYR A N 1
ATOM 636 C CA . TYR A 1 94 ? 23.777 19.258 38.627 1.00 11.88 118 TYR A CA 1
ATOM 637 C C . TYR A 1 94 ? 24.359 20.016 37.434 1.00 11.57 118 TYR A C 1
ATOM 638 O O . TYR A 1 94 ? 25.108 19.431 36.647 1.00 10.29 118 TYR A O 1
ATOM 647 N N . LEU A 1 95 ? 23.947 21.281 37.279 1.00 11.34 119 LEU A N 1
ATOM 648 C CA . LEU A 1 95 ? 24.464 22.195 36.276 1.00 10.64 119 LEU A CA 1
ATOM 649 C C . LEU A 1 95 ? 25.375 23.216 36.979 1.00 11.06 119 LEU A C 1
ATOM 650 O O . LEU A 1 95 ? 24.906 23.992 37.807 1.00 11.65 119 LEU A O 1
ATOM 655 N N . PHE A 1 96 ? 26.658 23.212 36.621 1.00 9.66 120 PHE A N 1
ATOM 656 C CA . PHE A 1 96 ? 27.647 24.148 37.142 1.00 8.96 120 PHE A CA 1
ATOM 657 C C . PHE A 1 96 ? 27.914 25.158 36.024 1.00 8.51 120 PHE A C 1
ATOM 658 O O . PHE A 1 96 ? 28.107 24.780 34.880 1.00 8.70 120 PHE A O 1
ATOM 666 N N . TYR A 1 97 ? 27.948 26.437 36.359 1.00 8.77 121 TYR A N 1
ATOM 667 C CA . TYR A 1 97 ? 28.028 27.475 35.320 1.00 8.47 121 TYR A CA 1
ATOM 668 C C . TYR A 1 97 ? 28.517 28.807 35.854 1.00 9.20 121 TYR A C 1
ATOM 669 O O . TYR A 1 97 ? 28.710 28.951 37.054 1.00 9.38 121 TYR A O 1
ATOM 678 N N . SER A 1 98 ? 28.726 29.758 34.939 1.00 8.76 122 SER A N 1
ATOM 679 C CA . SER A 1 98 ? 29.091 31.109 35.264 1.00 8.27 122 SER A CA 1
ATOM 680 C C . SER A 1 98 ? 27.927 32.010 34.932 1.00 8.29 122 SER A C 1
ATOM 681 O O . SER A 1 98 ? 27.192 31.752 34.014 1.00 7.54 122 SER A O 1
ATOM 684 N N . ALA A 1 99 ? 27.741 33.054 35.719 1.00 7.76 123 ALA A N 1
ATOM 685 C CA . ALA A 1 99 ? 26.705 34.059 35.489 1.00 6.91 123 ALA A CA 1
ATOM 686 C C . ALA A 1 99 ? 27.220 35.354 36.111 1.00 7.49 123 ALA A C 1
ATOM 687 O O . ALA A 1 99 ? 27.632 35.343 37.260 1.00 7.40 123 ALA A O 1
ATOM 689 N N . GLU A 1 100 ? 27.248 36.451 35.344 1.00 8.64 124 GLU A N 1
ATOM 690 C CA . GLU A 1 100 ? 27.842 37.738 35.773 1.00 9.16 124 GLU A CA 1
ATOM 691 C C . GLU A 1 100 ? 29.262 37.607 36.380 1.00 8.91 124 GLU A C 1
ATOM 692 O O . GLU A 1 100 ? 29.595 38.278 37.367 1.00 10.20 124 GLU A O 1
ATOM 698 N N . GLU A 1 101 ? 30.081 36.733 35.780 1.00 8.75 125 GLU A N 1
ATOM 699 C CA . GLU A 1 101 ? 31.440 36.456 36.218 1.00 9.52 125 GLU A CA 1
ATOM 700 C C . GLU A 1 101 ? 31.537 35.865 37.643 1.00 8.97 125 GLU A C 1
ATOM 701 O O . GLU A 1 101 ? 32.532 36.096 38.324 1.00 8.93 125 GLU A O 1
ATOM 707 N N . HIS A 1 102 ? 30.519 35.105 38.060 1.00 9.10 126 HIS A N 1
ATOM 708 C CA . HIS A 1 102 ? 30.533 34.363 39.337 1.00 8.98 126 HIS A CA 1
ATOM 709 C C . HIS A 1 102 ? 30.155 32.932 39.011 1.00 9.28 126 HIS A C 1
ATOM 710 O O . HIS A 1 102 ? 29.454 32.683 38.010 1.00 9.83 126 HIS A O 1
ATOM 717 N N . ILE A 1 103 ? 30.600 31.994 39.837 1.00 8.45 127 ILE A N 1
ATOM 718 C CA . ILE A 1 103 ? 30.299 30.567 39.625 1.00 8.13 127 ILE A CA 1
ATOM 719 C C . ILE A 1 103 ? 29.083 30.148 40.439 1.00 8.57 127 ILE A C 1
ATOM 720 O O . ILE A 1 103 ? 28.954 30.537 41.601 1.00 9.37 127 ILE A O 1
ATOM 725 N N . CYS A 1 104 ? 28.253 29.322 39.817 1.00 9.81 128 CYS A N 1
ATOM 726 C CA . CYS A 1 104 ? 26.948 28.923 40.319 1.00 9.38 128 CYS A CA 1
ATOM 727 C C . CYS A 1 104 ? 26.607 27.483 40.044 1.00 9.98 128 CYS A C 1
ATOM 728 O O . CYS A 1 104 ? 27.150 26.857 39.118 1.00 10.22 128 CYS A O 1
ATOM 731 N N . VAL A 1 105 ? 25.627 26.982 40.805 1.00 10.12 129 VAL A N 1
ATOM 732 C CA . VAL A 1 105 ? 25.138 25.628 40.622 1.00 10.31 129 VAL A CA 1
ATOM 733 C C . VAL A 1 105 ? 23.618 25.590 40.767 1.00 10.51 129 VAL A C 1
ATOM 734 O O . VAL A 1 105 ? 23.058 26.228 41.682 1.00 11.05 129 VAL A O 1
ATOM 738 N N . ALA A 1 106 ? 22.991 24.870 39.836 1.00 10.39 130 ALA A N 1
ATOM 739 C CA . ALA A 1 106 ? 21.550 24.620 39.789 1.00 9.85 130 ALA A CA 1
ATOM 740 C C . ALA A 1 106 ? 21.343 23.128 39.658 1.00 9.94 130 ALA A C 1
ATOM 741 O O . ALA A 1 106 ? 22.285 22.376 39.362 1.00 10.02 130 ALA A O 1
ATOM 743 N N . THR A 1 107 ? 20.129 22.670 39.954 1.00 10.72 131 THR A N 1
ATOM 744 C CA . THR A 1 107 ? 19.805 21.261 39.835 1.00 11.21 131 THR A CA 1
ATOM 745 C C . THR A 1 107 ? 18.524 21.014 39.032 1.00 10.83 131 THR A C 1
ATOM 746 O O . THR A 1 107 ? 17.670 21.891 38.894 1.00 11.02 131 THR A O 1
ATOM 750 N N . SER A 1 108 ? 18.414 19.777 38.565 1.00 12.01 132 SER A N 1
ATOM 751 C CA . SER A 1 108 ? 17.265 19.269 37.815 1.00 12.03 132 SER A CA 1
ATOM 752 C C . SER A 1 108 ? 17.085 17.786 38.062 1.00 11.63 132 SER A C 1
ATOM 753 O O . SER A 1 108 ? 18.034 17.065 38.335 1.00 11.05 132 SER A O 1
ATOM 756 N N . THR A 1 109 ? 15.840 17.329 37.983 1.00 11.85 133 THR A N 1
ATOM 757 C CA . THR A 1 109 ? 15.568 15.894 38.053 1.00 12.75 133 THR A CA 1
ATOM 758 C C . THR A 1 109 ? 15.768 15.218 36.681 1.00 12.87 133 THR A C 1
ATOM 759 O O . THR A 1 109 ? 15.815 14.004 36.625 1.00 12.35 133 THR A O 1
ATOM 763 N N . THR A 1 110 ? 15.857 15.995 35.594 1.00 14.11 134 THR A N 1
ATOM 764 C CA . THR A 1 110 ? 16.052 15.448 34.251 1.00 13.71 134 THR A CA 1
ATOM 765 C C . THR A 1 110 ? 17.258 16.090 33.533 1.00 14.13 134 THR A C 1
ATOM 766 O O . THR A 1 110 ? 17.711 17.182 33.937 1.00 13.68 134 THR A O 1
ATOM 770 N N . PRO A 1 111 ? 17.798 15.415 32.493 1.00 15.01 135 PRO A N 1
ATOM 771 C CA . PRO A 1 111 ? 18.925 16.008 31.743 1.00 15.47 135 PRO A CA 1
ATOM 772 C C . PRO A 1 111 ? 18.628 17.359 31.057 1.00 15.81 135 PRO A C 1
ATOM 773 O O . PRO A 1 111 ? 19.489 18.233 31.010 1.00 15.43 135 PRO A O 1
ATOM 777 N N . GLU A 1 112 ? 17.411 17.509 30.547 1.00 16.20 136 GLU A N 1
ATOM 778 C CA . GLU A 1 112 ? 16.990 18.689 29.784 1.00 17.34 136 GLU A CA 1
ATOM 779 C C . GLU A 1 112 ? 16.554 19.885 30.609 1.00 17.21 136 GLU A C 1
ATOM 780 O O . GLU A 1 112 ? 16.407 20.972 30.061 1.00 18.94 136 GLU A O 1
ATOM 786 N N . GLY A 1 113 ? 16.310 19.682 31.905 1.00 17.59 137 GLY A N 1
ATOM 787 C CA . GLY A 1 113 ? 15.879 20.745 32.798 1.00 17.41 137 GLY A CA 1
ATOM 788 C C . GLY A 1 113 ? 14.385 20.677 33.096 1.00 17.66 137 GLY A C 1
ATOM 789 O O . GLY A 1 113 ? 13.722 19.697 32.719 1.00 18.35 137 GLY A O 1
ATOM 790 N N . PRO A 1 114 ? 13.823 21.735 33.720 1.00 17.63 138 PRO A N 1
ATOM 791 C CA . PRO A 1 114 ? 14.479 22.978 34.091 1.00 17.37 138 PRO A CA 1
ATOM 792 C C . PRO A 1 114 ? 15.470 22.882 35.251 1.00 16.68 138 PRO A C 1
ATOM 793 O O . PRO A 1 114 ? 15.122 22.347 36.309 1.00 16.16 138 PRO A O 1
ATOM 797 N N . PHE A 1 115 ? 16.696 23.377 35.033 1.00 14.85 139 PHE A N 1
ATOM 798 C CA . PHE A 1 115 ? 17.678 23.507 36.116 1.00 13.58 139 PHE A CA 1
ATOM 799 C C . PHE A 1 115 ? 17.346 24.789 36.846 1.00 13.49 139 PHE A C 1
ATOM 800 O O . PHE A 1 115 ? 17.136 25.821 36.210 1.00 13.18 139 PHE A O 1
ATOM 808 N N . ARG A 1 116 ? 17.253 24.726 38.173 1.00 12.43 140 ARG A N 1
ATOM 809 C CA . ARG A 1 116 ? 16.942 25.899 38.973 1.00 12.45 140 ARG A CA 1
ATOM 810 C C . ARG A 1 116 ? 17.780 25.982 40.228 1.00 11.41 140 ARG A C 1
ATOM 811 O O . ARG A 1 116 ? 18.282 24.971 40.727 1.00 11.35 140 ARG A O 1
ATOM 819 N N . GLN A 1 117 ? 17.927 27.212 40.710 1.00 11.83 141 GLN A N 1
ATOM 820 C CA . GLN A 1 117 ? 18.478 27.463 42.025 1.00 10.90 141 GLN A CA 1
ATOM 821 C C . GLN A 1 117 ? 17.312 27.761 42.969 1.00 11.20 141 GLN A C 1
ATOM 822 O O . GLN A 1 117 ? 16.402 28.536 42.613 1.00 11.00 141 GLN A O 1
ATOM 828 N N . GLU A 1 118 ? 17.339 27.159 44.157 1.00 11.76 142 GLU A N 1
ATOM 829 C CA . GLU A 1 118 ? 16.346 27.463 45.213 1.00 12.13 142 GLU A CA 1
ATOM 830 C C . GLU A 1 118 ? 16.579 28.887 45.725 1.00 12.43 142 GLU A C 1
ATOM 831 O O . GLU A 1 118 ? 15.638 29.682 45.808 1.00 13.88 142 GLU A O 1
ATOM 837 N N . VAL A 1 119 ? 17.842 29.219 45.997 1.00 12.83 143 VAL A N 1
ATOM 838 C CA . VAL A 1 119 ? 18.247 30.560 46.408 1.00 12.66 143 VAL A CA 1
ATOM 839 C C . VAL A 1 119 ? 19.211 31.018 45.310 1.00 12.90 143 VAL A C 1
ATOM 840 O O . VAL A 1 119 ? 20.173 30.309 45.012 1.00 12.36 143 VAL A O 1
ATOM 844 N N . LYS A 1 120 ? 18.965 32.212 44.772 1.00 12.08 144 LYS A N 1
ATOM 845 C CA . LYS A 1 120 ? 19.678 32.728 43.581 1.00 11.91 144 LYS A CA 1
ATOM 846 C C . LYS A 1 120 ? 20.980 33.430 43.936 1.00 12.38 144 LYS A C 1
ATOM 847 O O . LYS A 1 120 ? 21.099 34.661 43.875 1.00 13.94 144 LYS A O 1
ATOM 853 N N . GLN A 1 121 ? 21.953 32.623 44.339 1.00 12.42 145 GLN A N 1
ATOM 854 C CA . GLN A 1 121 ? 23.267 33.114 44.720 1.00 13.20 145 GLN A CA 1
ATOM 855 C C . GLN A 1 121 ? 24.354 32.223 44.174 1.00 12.80 145 GLN A C 1
ATOM 856 O O . GLN A 1 121 ? 24.123 31.046 43.915 1.00 12.92 145 GLN A O 1
ATOM 862 N N . PRO A 1 122 ? 25.553 32.781 44.008 1.00 13.17 146 PRO A N 1
ATOM 863 C CA . PRO A 1 122 ? 26.666 31.969 43.537 1.00 12.57 146 PRO A CA 1
ATOM 864 C C . PRO A 1 122 ? 27.244 31.109 44.681 1.00 12.69 146 PRO A C 1
ATOM 865 O O . PRO A 1 122 ? 26.827 31.229 45.845 1.00 11.78 146 PRO A O 1
ATOM 869 N N . ILE A 1 123 ? 28.194 30.250 44.325 1.00 11.61 147 ILE A N 1
ATOM 870 C CA . ILE A 1 123 ? 28.880 29.313 45.252 1.00 12.04 147 ILE A CA 1
ATOM 871 C C . ILE A 1 123 ? 29.697 30.111 46.286 1.00 12.07 147 ILE A C 1
ATOM 872 O O . ILE A 1 123 ? 29.659 29.794 47.476 1.00 12.14 147 ILE A O 1
ATOM 877 N N . TRP A 1 124 ? 30.411 31.135 45.816 1.00 12.70 148 TRP A N 1
ATOM 878 C CA . TRP A 1 124 ? 31.180 32.060 46.664 1.00 12.75 148 TRP A CA 1
ATOM 879 C C . TRP A 1 124 ? 31.172 33.466 46.033 1.00 13.34 148 TRP A C 1
ATOM 880 O O . TRP A 1 124 ? 30.772 33.632 44.870 1.00 12.88 148 TRP A O 1
ATOM 891 N N . SER A 1 125 ? 31.662 34.459 46.771 1.00 13.36 149 SER A N 1
ATOM 892 C CA . SER A 1 125 ? 31.574 35.869 46.346 1.00 14.73 149 SER A CA 1
ATOM 893 C C . SER A 1 125 ? 32.586 36.405 45.349 1.00 13.73 149 SER A C 1
ATOM 894 O O . SER A 1 125 ? 32.287 37.395 44.670 1.00 14.65 149 SER A O 1
ATOM 897 N N . GLU A 1 126 ? 33.778 35.803 45.279 1.00 12.81 150 GLU A N 1
ATOM 898 C CA . GLU A 1 126 ? 34.816 36.285 44.346 1.00 12.24 150 GLU A CA 1
ATOM 899 C C . GLU A 1 126 ? 34.472 35.938 42.914 1.00 11.57 150 GLU A C 1
ATOM 900 O O . GLU A 1 126 ? 34.069 34.801 42.661 1.00 9.76 150 GLU A O 1
ATOM 906 N N . LYS A 1 127 ? 34.717 36.899 42.017 1.00 10.96 151 LYS A N 1
ATOM 907 C CA . LYS A 1 127 ? 34.531 36.717 40.572 1.00 11.59 151 LYS A CA 1
ATOM 908 C C . LYS A 1 127 ? 35.302 35.470 40.101 1.00 10.03 151 LYS A C 1
ATOM 909 O O . LYS A 1 127 ? 36.455 35.238 40.464 1.00 9.94 151 LYS A O 1
ATOM 915 N N . SER A 1 128 ? 34.636 34.650 39.295 1.00 8.97 152 SER A N 1
ATOM 916 C CA . SER A 1 128 ? 35.201 33.398 38.843 1.00 9.29 152 SER A CA 1
ATOM 917 C C . SER A 1 128 ? 34.336 32.828 37.755 1.00 8.60 152 SER A C 1
ATOM 918 O O . SER A 1 128 ? 33.137 33.060 37.750 1.00 8.58 152 SER A O 1
ATOM 921 N N . ILE A 1 129 ? 34.954 32.034 36.887 1.00 9.12 153 ILE A N 1
ATOM 922 C CA . ILE A 1 129 ? 34.247 31.419 35.784 1.00 8.58 153 ILE A CA 1
ATOM 923 C C . ILE A 1 129 ? 34.762 30.013 35.464 1.00 8.76 153 ILE A C 1
ATOM 924 O O . ILE A 1 129 ? 35.739 29.510 36.073 1.00 8.03 153 ILE A O 1
ATOM 929 N N . ASP A 1 130 ? 34.096 29.371 34.501 1.00 8.41 154 ASP A N 1
ATOM 930 C CA . ASP A 1 130 ? 34.565 28.103 33.920 1.00 8.28 154 ASP A CA 1
ATOM 931 C C . ASP A 1 130 ? 34.647 26.887 34.881 1.00 8.56 154 ASP A C 1
ATOM 932 O O . ASP A 1 130 ? 35.579 26.090 34.848 1.00 8.27 154 ASP A O 1
ATOM 937 N N . THR A 1 131 ? 33.616 26.763 35.697 1.00 9.11 155 THR A N 1
ATOM 938 C CA . THR A 1 131 ? 33.463 25.633 36.601 1.00 9.84 155 THR A CA 1
ATOM 939 C C . THR A 1 131 ? 33.593 24.270 35.887 1.00 9.85 155 THR A C 1
ATOM 940 O O . THR A 1 131 ? 33.049 24.074 34.795 1.00 10.48 155 THR A O 1
ATOM 944 N N . SER A 1 132 ? 34.309 23.350 36.512 1.00 9.86 156 SER A N 1
ATOM 945 C CA . SER A 1 132 ? 34.343 21.959 36.067 1.00 10.23 156 SER A CA 1
ATOM 946 C C . SER A 1 132 ? 34.515 21.118 37.325 1.00 10.41 156 SER A C 1
ATOM 947 O O . SER A 1 132 ? 35.464 21.359 38.076 1.00 10.28 156 SER A O 1
ATOM 950 N N . LEU A 1 133 ? 33.565 20.198 37.547 1.00 9.66 157 LEU A N 1
ATOM 951 C CA . LEU A 1 133 ? 33.549 19.300 38.705 1.00 9.80 157 LEU A CA 1
ATOM 952 C C . LEU A 1 133 ? 34.252 17.972 38.415 1.00 9.92 157 LEU A C 1
ATOM 953 O O . LEU A 1 133 ? 34.143 17.388 37.330 1.00 9.97 157 LEU A O 1
ATOM 958 N N . PHE A 1 134 ? 34.927 17.476 39.447 1.00 10.04 158 PHE A N 1
ATOM 959 C CA . PHE A 1 134 ? 35.554 16.162 39.444 1.00 11.26 158 PHE A CA 1
ATOM 960 C C . PHE A 1 134 ? 35.333 15.488 40.800 1.00 11.61 158 PHE A C 1
ATOM 961 O O . PHE A 1 134 ? 35.669 16.059 41.829 1.00 12.49 158 PHE A O 1
ATOM 969 N N . ILE A 1 135 ? 34.783 14.275 40.794 1.00 11.94 159 ILE A N 1
ATOM 970 C CA . ILE A 1 135 ? 34.547 13.504 42.028 1.00 12.90 159 ILE A CA 1
ATOM 971 C C . ILE A 1 135 ? 35.505 12.319 41.961 1.00 12.25 159 ILE A C 1
ATOM 972 O O . ILE A 1 135 ? 35.366 11.464 41.101 1.00 13.51 159 ILE A O 1
ATOM 977 N N . ASP A 1 136 ? 36.436 12.255 42.904 1.00 12.97 160 ASP A N 1
ATOM 978 C CA . ASP A 1 136 ? 37.509 11.258 42.864 1.00 13.66 160 A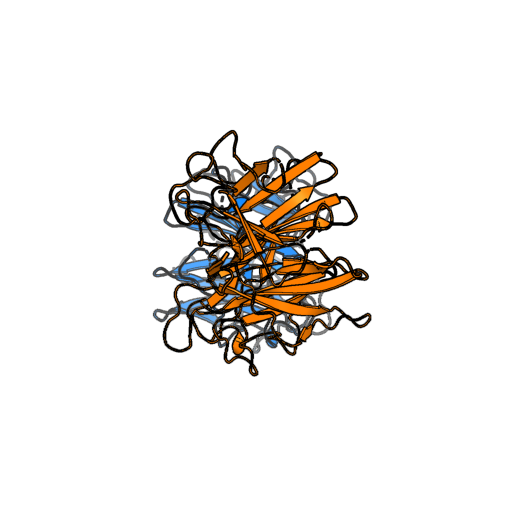SP A CA 1
ATOM 979 C C . ASP A 1 136 ? 36.996 9.881 43.325 1.00 13.79 160 ASP A C 1
ATOM 980 O O . ASP A 1 136 ? 35.890 9.757 43.833 1.00 14.47 160 ASP A O 1
ATOM 985 N N . ASP A 1 137 ? 37.828 8.862 43.130 1.00 15.42 161 ASP A N 1
ATOM 986 C CA . ASP A 1 137 ? 37.556 7.482 43.568 1.00 15.95 161 ASP A CA 1
ATOM 987 C C . ASP A 1 137 ? 37.261 7.380 45.084 1.00 16.33 161 ASP A C 1
ATOM 988 O O . ASP A 1 137 ? 36.509 6.502 45.508 1.00 17.47 161 ASP A O 1
ATOM 993 N N . ASP A 1 138 ? 37.872 8.293 45.845 1.00 16.69 162 ASP A N 1
ATOM 994 C CA A ASP A 1 138 ? 37.718 8.552 47.292 0.50 17.46 162 ASP A CA 1
ATOM 995 C CA B ASP A 1 138 ? 37.633 8.349 47.309 0.50 16.63 162 ASP A CA 1
ATOM 996 C C . ASP A 1 138 ? 36.296 9.022 47.693 1.00 17.23 162 ASP A C 1
ATOM 997 O O . ASP A 1 138 ? 35.901 8.973 48.869 1.00 17.53 162 ASP A O 1
ATOM 1006 N N . GLY A 1 139 ? 35.563 9.582 46.723 1.00 16.93 163 GLY A N 1
ATOM 1007 C CA . GLY A 1 139 ? 34.263 10.229 46.964 1.00 16.27 163 GLY A CA 1
ATOM 1008 C C . GLY A 1 139 ? 34.352 11.743 47.195 1.00 15.25 163 GLY A C 1
ATOM 1009 O O . GLY A 1 139 ? 33.320 12.396 47.316 1.00 16.26 163 GLY A O 1
ATOM 1010 N N . THR A 1 140 ? 35.561 12.300 47.203 1.00 14.25 164 THR A N 1
ATOM 1011 C CA . THR A 1 140 ? 35.800 13.714 47.482 1.00 13.64 164 THR A CA 1
ATOM 1012 C C . THR A 1 140 ? 35.523 14.540 46.218 1.00 12.79 164 THR A C 1
ATOM 1013 O O . THR A 1 140 ? 36.146 14.277 45.179 1.00 12.07 164 THR A O 1
ATOM 1017 N N . PRO A 1 141 ? 34.626 15.543 46.314 1.00 12.27 165 PRO A N 1
ATOM 1018 C CA . PRO A 1 141 ? 34.342 16.428 45.163 1.00 12.42 165 PRO A CA 1
ATOM 1019 C C . PRO A 1 141 ? 35.365 17.561 45.050 1.00 12.58 165 PRO A C 1
ATOM 1020 O O . PRO A 1 141 ? 35.717 18.155 46.070 1.00 12.85 165 PRO A O 1
ATOM 1024 N N . TYR A 1 142 ? 35.831 17.842 43.826 1.00 11.71 166 TYR A N 1
ATOM 1025 C CA . TYR A 1 142 ? 36.739 18.968 43.535 1.00 11.07 166 TYR A CA 1
ATOM 1026 C C . TYR A 1 142 ? 36.126 19.830 42.445 1.00 10.26 166 TYR A C 1
ATOM 1027 O O . TYR A 1 142 ? 35.575 19.282 41.482 1.00 12.12 166 TYR A O 1
ATOM 1036 N N . LEU A 1 143 ? 36.211 21.153 42.597 1.00 9.62 167 LEU A N 1
ATOM 1037 C CA . LEU A 1 143 ? 35.760 22.113 41.580 1.00 9.05 167 LEU A CA 1
ATOM 1038 C C . LEU A 1 143 ? 36.959 22.899 41.078 1.00 9.43 167 LEU A C 1
ATOM 1039 O O . LEU A 1 143 ? 37.707 23.516 41.882 1.00 8.98 167 LEU A O 1
ATOM 1044 N N . TYR A 1 144 ? 37.144 22.854 39.757 1.00 9.22 168 TYR A N 1
ATOM 1045 C CA . TYR A 1 144 ? 38.153 23.597 39.019 1.00 9.25 168 TYR A CA 1
ATOM 1046 C C . TYR A 1 144 ? 37.420 24.808 38.454 1.00 9.34 168 TYR A C 1
ATOM 1047 O O . TYR A 1 144 ? 36.276 24.692 38.034 1.00 9.42 168 TYR A O 1
ATOM 1056 N N . PHE A 1 145 ? 38.070 25.968 38.508 1.00 8.46 169 PHE A N 1
ATOM 1057 C CA . PHE A 1 145 ? 37.480 27.229 38.077 1.00 8.62 169 PHE A CA 1
ATOM 1058 C C . PHE A 1 145 ? 38.595 28.243 37.932 1.00 8.88 169 PHE A C 1
ATOM 1059 O O . PHE A 1 145 ? 39.702 28.003 38.426 1.00 9.07 169 PHE A O 1
ATOM 1067 N N . VAL A 1 146 ? 38.293 29.343 37.255 1.00 9.09 170 VAL A N 1
ATOM 1068 C CA . VAL A 1 146 ? 39.240 30.429 36.983 1.00 9.03 170 VAL A CA 1
ATOM 1069 C C . VAL A 1 146 ? 39.071 31.552 37.965 1.00 9.08 170 VAL A C 1
ATOM 1070 O O . VAL A 1 146 ? 37.934 31.989 38.188 1.00 9.72 170 VAL A O 1
ATOM 1074 N N . ARG A 1 147 ? 40.170 31.995 38.584 1.00 9.42 171 ARG A N 1
ATOM 1075 C CA . ARG A 1 147 ? 40.173 33.239 39.357 1.00 8.81 171 ARG A CA 1
ATOM 1076 C C . ARG A 1 147 ? 41.064 34.192 38.562 1.00 9.01 171 ARG A C 1
ATOM 1077 O O . ARG A 1 147 ? 42.030 33.769 37.891 1.00 8.25 171 ARG A O 1
ATOM 1085 N N . PHE A 1 148 ? 40.779 35.475 38.702 1.00 10.12 172 PHE A N 1
ATOM 1086 C CA . PHE A 1 148 ? 41.512 36.533 38.002 1.00 11.25 172 PHE A CA 1
ATOM 1087 C C . PHE A 1 148 ? 42.630 37.029 38.920 1.00 11.89 172 PHE A C 1
ATOM 1088 O O . PHE A 1 148 ? 42.627 38.170 39.394 1.00 14.72 172 PHE A O 1
ATOM 1096 N N . THR A 1 149 ? 43.592 36.144 39.173 1.00 12.76 173 THR A N 1
ATOM 1097 C CA . THR A 1 149 ? 44.689 36.393 40.103 1.00 12.50 173 THR A CA 1
ATOM 1098 C C . THR A 1 149 ? 45.999 36.781 39.440 1.00 13.16 173 THR A C 1
ATOM 1099 O O . THR A 1 149 ? 46.815 37.455 40.067 1.00 13.89 173 THR A O 1
ATOM 1103 N N . ASP A 1 150 ? 46.210 36.343 38.199 1.00 12.70 174 ASP A N 1
ATOM 1104 C CA . ASP A 1 150 ? 47.444 36.674 37.447 1.00 12.42 174 ASP A CA 1
ATOM 1105 C C . ASP A 1 150 ? 47.124 36.282 36.019 1.00 12.49 174 ASP A C 1
ATOM 1106 O O . ASP A 1 150 ? 47.613 35.263 35.486 1.00 12.15 174 ASP A O 1
ATOM 1111 N N . GLY A 1 151 ? 46.283 37.129 35.445 1.00 12.55 175 GLY A N 1
ATOM 1112 C CA . GLY A 1 151 ? 45.545 36.821 34.250 1.00 11.62 175 GLY A CA 1
ATOM 1113 C C . GLY A 1 151 ? 44.433 35.894 34.707 1.00 11.14 175 GLY A C 1
ATOM 1114 O O . GLY A 1 151 ? 44.105 35.787 35.935 1.00 11.33 175 GLY A O 1
ATOM 1115 N N . ASN A 1 152 ? 43.825 35.193 33.753 1.00 9.91 176 ASN A N 1
ATOM 1116 C CA . ASN A 1 152 ? 42.909 34.121 34.095 1.00 9.83 176 ASN A CA 1
ATOM 1117 C C . ASN A 1 152 ? 43.765 32.927 34.512 1.00 9.80 176 ASN A C 1
ATOM 1118 O O . ASN A 1 152 ? 44.560 32.438 33.700 1.00 10.69 176 ASN A O 1
ATOM 1123 N N . VAL A 1 153 ? 43.605 32.489 35.768 1.00 9.91 177 VAL A N 1
ATOM 1124 C CA . VAL A 1 153 ? 44.332 31.337 36.346 1.00 9.92 177 VAL A CA 1
ATOM 1125 C C . VAL A 1 153 ? 43.361 30.276 36.834 1.00 10.46 177 VAL A C 1
ATOM 1126 O O . VAL A 1 153 ? 42.361 30.583 37.491 1.00 10.26 177 VAL A O 1
ATOM 1130 N N . ILE A 1 154 ? 43.649 29.023 36.493 1.00 9.43 178 ILE A N 1
ATOM 1131 C CA . ILE A 1 154 ? 42.860 27.895 36.921 1.00 9.30 178 ILE A CA 1
ATOM 1132 C C . ILE A 1 154 ? 43.250 27.492 38.352 1.00 9.37 178 ILE A C 1
ATOM 1133 O O . ILE A 1 154 ? 44.412 27.189 38.637 1.00 10.02 178 ILE A O 1
ATOM 1138 N N . TRP A 1 155 ? 42.256 27.543 39.221 1.00 10.10 179 TRP A N 1
ATOM 1139 C CA . TRP A 1 155 ? 42.347 27.146 40.632 1.00 9.54 179 TRP A CA 1
ATOM 1140 C C . TRP A 1 155 ? 41.507 25.902 40.878 1.00 9.06 179 TRP A C 1
ATOM 1141 O O . TRP A 1 155 ? 40.694 25.496 40.049 1.00 9.20 179 TRP A O 1
ATOM 1152 N N . VAL A 1 156 ? 41.711 25.273 42.027 1.00 9.15 180 VAL A N 1
ATOM 1153 C CA . VAL A 1 156 ? 40.879 24.171 42.464 1.00 8.53 180 VAL A CA 1
ATOM 1154 C C . VAL A 1 156 ? 40.631 24.333 43.955 1.00 9.56 180 VAL A C 1
ATOM 1155 O O . VAL A 1 156 ? 41.453 24.975 44.649 1.00 9.85 180 VAL A O 1
ATOM 1159 N N . ALA A 1 157 ? 39.483 23.820 44.400 1.00 9.76 181 ALA A N 1
ATOM 1160 C CA . ALA A 1 157 ? 39.148 23.708 45.820 1.00 10.64 181 ALA A CA 1
ATOM 1161 C C . ALA A 1 157 ? 38.229 22.510 46.005 1.00 10.95 181 ALA A C 1
ATOM 1162 O O . ALA A 1 157 ? 37.491 22.167 45.123 1.00 10.40 181 ALA A O 1
ATOM 1164 N N . GLN A 1 158 ? 38.303 21.878 47.170 1.00 11.45 182 GLN A N 1
ATOM 1165 C CA . GLN A 1 158 ? 37.387 20.795 47.508 1.00 12.27 182 GLN A CA 1
ATOM 1166 C C . GLN A 1 158 ? 36.017 21.423 47.754 1.00 11.66 182 GLN A C 1
ATOM 1167 O O . GLN A 1 158 ? 35.932 22.545 48.285 1.00 12.39 182 GLN A O 1
ATOM 1181 N N . THR A 1 160 ? 32.026 21.172 49.452 1.00 12.54 184 THR A N 1
ATOM 1182 C CA . THR A 1 160 ? 31.306 20.548 50.560 1.00 13.38 184 THR A CA 1
ATOM 1183 C C . THR A 1 160 ? 30.522 19.319 50.017 1.00 14.30 184 THR A C 1
ATOM 1184 O O . THR A 1 160 ? 30.431 19.110 48.792 1.00 13.70 184 THR A O 1
ATOM 1188 N N . ASP A 1 161 ? 29.937 18.538 50.930 1.00 14.68 185 ASP A N 1
ATOM 1189 C CA . ASP A 1 161 ? 29.200 17.310 50.584 1.00 15.84 185 ASP A CA 1
ATOM 1190 C C . ASP A 1 161 ? 27.992 17.604 49.683 1.00 15.51 185 ASP A C 1
ATOM 1191 O O . ASP A 1 161 ? 27.671 16.815 48.810 1.00 15.84 185 ASP A O 1
ATOM 1196 N N . ASP A 1 162 ? 27.340 18.750 49.899 1.00 14.69 186 ASP A N 1
ATOM 1197 C CA . ASP A 1 162 ? 26.137 19.129 49.119 1.00 14.49 186 ASP A CA 1
ATOM 1198 C C . ASP A 1 162 ? 26.451 19.723 47.737 1.00 13.39 186 ASP A C 1
ATOM 1199 O O . ASP A 1 162 ? 25.518 20.104 47.030 1.00 13.46 186 ASP A O 1
ATOM 1204 N N . LEU A 1 163 ? 27.739 19.879 47.395 1.00 12.05 187 LEU A N 1
ATOM 1205 C CA . LEU A 1 163 ? 28.164 20.449 46.095 1.00 11.58 187 LEU A CA 1
ATOM 1206 C C . LEU A 1 163 ? 27.732 21.922 45.845 1.00 11.84 187 LEU A C 1
ATOM 1207 O O . LEU A 1 163 ? 27.756 22.414 44.675 1.00 11.03 187 LEU A O 1
ATOM 1225 N N . SER A 1 165 ? 28.999 24.587 47.993 1.00 11.86 189 SER A N 1
ATOM 1226 C CA . SER A 1 165 ? 30.052 25.494 48.467 1.00 11.47 189 SER A CA 1
ATOM 1227 C C . SER A 1 165 ? 31.420 24.888 48.263 1.00 11.02 189 SER A C 1
ATOM 1228 O O . SER A 1 165 ? 31.548 23.656 48.177 1.00 10.06 189 SER A O 1
ATOM 1231 N N . ILE A 1 166 ? 32.425 25.758 48.191 1.00 10.12 190 ILE A N 1
ATOM 1232 C CA . ILE A 1 166 ? 33.832 25.323 48.179 1.00 11.15 190 ILE A CA 1
ATOM 1233 C C . ILE A 1 166 ? 34.409 25.498 49.576 1.00 11.11 190 ILE A C 1
ATOM 1234 O O . ILE A 1 166 ? 33.966 26.369 50.327 1.00 12.64 190 ILE A O 1
ATOM 1239 N N . LYS A 1 167 ? 35.389 24.669 49.916 1.00 11.09 191 LYS A N 1
ATOM 1240 C CA . LYS A 1 167 ? 36.113 24.760 51.179 1.00 11.89 191 LYS A CA 1
ATOM 1241 C C . LYS A 1 167 ? 37.288 25.645 50.850 1.00 11.62 191 LYS A C 1
ATOM 1242 O O . LYS A 1 167 ? 38.279 25.166 50.309 1.00 11.97 191 LYS A O 1
ATOM 1248 N N . THR A 1 168 ? 37.179 26.936 51.186 1.00 11.87 192 THR A N 1
ATOM 1249 C CA . THR A 1 168 ? 38.233 27.915 50.823 1.00 11.58 192 THR A CA 1
ATOM 1250 C C . THR A 1 168 ? 39.622 27.638 51.374 1.00 10.96 192 THR A C 1
ATOM 1251 O O . THR A 1 168 ? 40.610 28.013 50.735 1.00 10.34 192 THR A O 1
ATOM 1255 N N . GLU A 1 169 ? 39.708 26.953 52.523 1.00 9.94 193 GLU A N 1
ATOM 1256 C CA . GLU A 1 169 ? 41.005 26.530 53.053 1.00 10.21 193 GLU A CA 1
ATOM 1257 C C . GLU A 1 169 ? 41.739 25.492 52.168 1.00 10.28 193 GLU A C 1
ATOM 1258 O O . GLU A 1 169 ? 42.929 25.267 52.370 1.00 11.57 193 GLU A O 1
ATOM 1264 N N . THR A 1 170 ? 41.043 24.842 51.233 1.00 10.95 194 THR A N 1
ATOM 1265 C CA . THR A 1 170 ? 41.654 23.880 50.304 1.00 11.30 194 THR A CA 1
ATOM 1266 C C . THR A 1 170 ? 42.060 24.523 48.951 1.00 11.75 194 THR A C 1
ATOM 1267 O O . THR A 1 170 ? 42.562 23.803 48.080 1.00 12.22 194 THR A O 1
ATOM 1271 N N . LEU A 1 171 ? 41.869 25.843 48.788 1.00 11.10 195 LEU A N 1
ATOM 1272 C CA . LEU A 1 171 ? 42.292 26.546 47.555 1.00 10.18 195 LEU A CA 1
ATOM 1273 C C . LEU A 1 171 ? 43.738 26.225 47.183 1.00 10.45 195 LEU A C 1
ATOM 1274 O O . LEU A 1 171 ? 44.635 26.268 48.038 1.00 10.61 195 LEU A O 1
ATOM 1279 N N . ASN A 1 172 ? 43.914 25.852 45.922 1.00 10.76 196 ASN A N 1
ATOM 1280 C CA . ASN A 1 172 ? 45.210 25.547 45.308 1.00 11.17 196 ASN A CA 1
ATOM 1281 C C . ASN A 1 172 ? 45.271 26.102 43.897 1.00 12.17 196 ASN A C 1
ATOM 1282 O O . ASN A 1 172 ? 44.288 26.017 43.145 1.00 12.13 196 ASN A O 1
ATOM 1287 N N . GLN A 1 173 ? 46.430 26.619 43.529 1.00 11.26 197 GLN A N 1
ATOM 1288 C CA . GLN A 1 173 ? 46.657 27.163 42.202 1.00 11.48 197 GLN A CA 1
ATOM 1289 C C . GLN A 1 173 ? 47.156 26.068 41.250 1.00 11.53 197 GLN A C 1
ATOM 1290 O O . GLN A 1 173 ? 48.183 25.408 41.522 1.00 11.67 197 GLN A O 1
ATOM 1296 N N . CYS A 1 174 ? 46.478 25.931 40.101 1.00 12.19 198 CYS A N 1
ATOM 1297 C CA . CYS A 1 174 ? 46.785 24.866 39.134 1.00 11.98 198 CYS A CA 1
ATOM 1298 C C . CYS A 1 174 ? 47.649 25.305 37.929 1.00 11.74 198 CYS A C 1
ATOM 1299 O O . CYS A 1 174 ? 48.768 24.829 37.771 1.00 11.85 198 CYS A O 1
ATOM 1302 N N . ILE A 1 175 ? 47.099 26.183 37.086 1.00 11.69 199 ILE A N 1
ATOM 1303 C CA . ILE A 1 175 ? 47.716 26.556 35.810 1.00 11.99 199 ILE A CA 1
ATOM 1304 C C . ILE A 1 175 ? 47.544 28.048 35.458 1.00 12.22 199 ILE A C 1
ATOM 1305 O O . ILE A 1 175 ? 46.455 28.597 35.590 1.00 11.73 199 ILE A O 1
ATOM 1310 N N . LYS A 1 176 ? 48.645 28.701 35.083 1.00 12.40 200 LYS A N 1
ATOM 1311 C CA . LYS A 1 176 ? 48.611 30.057 34.526 1.00 12.32 200 LYS A CA 1
ATOM 1312 C C . LYS A 1 176 ? 49.304 30.061 33.154 1.00 12.10 200 LYS A C 1
ATOM 1313 O O . LYS A 1 176 ? 50.044 29.124 32.832 1.00 11.78 200 LYS A O 1
ATOM 1319 N N . ALA A 1 177 ? 48.995 31.078 32.345 1.00 11.16 201 ALA A N 1
ATOM 1320 C CA . ALA A 1 177 ? 49.573 31.234 30.985 1.00 11.80 201 ALA A CA 1
ATOM 1321 C C . ALA A 1 177 ? 51.057 31.607 31.145 1.00 11.28 201 ALA A C 1
ATOM 1322 O O . ALA A 1 177 ? 51.375 32.660 31.733 1.00 11.29 201 ALA A O 1
ATOM 1324 N N . GLU A 1 178 ? 51.961 30.731 30.667 1.00 12.00 202 GLU A N 1
ATOM 1325 C CA A GLU A 1 178 ? 53.419 30.838 30.891 0.50 12.14 202 GLU A CA 1
ATOM 1326 C CA B GLU A 1 178 ? 53.417 30.938 30.868 0.50 12.29 202 GLU A CA 1
ATOM 1327 C C . GLU A 1 178 ? 54.330 30.703 29.662 1.00 12.62 202 GLU A C 1
ATOM 1328 O O . GLU A 1 178 ? 55.293 31.444 29.500 1.00 13.62 202 GLU A O 1
ATOM 1339 N N . VAL A 1 179 ? 54.041 29.714 28.815 1.00 12.36 203 VAL A N 1
ATOM 1340 C CA . VAL A 1 179 ? 54.864 29.409 27.629 1.00 12.80 203 VAL A CA 1
ATOM 1341 C C . VAL A 1 179 ? 54.356 30.142 26.387 1.00 11.41 203 VAL A C 1
ATOM 1342 O O . VAL A 1 179 ? 53.250 30.674 26.375 1.00 10.13 203 VAL A O 1
ATOM 1346 N N . SER A 1 180 ? 55.160 30.132 25.329 1.00 11.49 204 SER A N 1
ATOM 1347 C CA . SER A 1 180 ? 54.862 30.916 24.113 1.00 11.42 204 SER A CA 1
ATOM 1348 C C . SER A 1 180 ? 53.466 30.734 23.511 1.00 11.22 204 SER A C 1
ATOM 1349 O O . SER A 1 180 ? 52.742 31.714 23.319 1.00 11.47 204 SER A O 1
ATOM 1352 N N . TRP A 1 181 ? 53.073 29.484 23.250 1.00 10.79 205 TRP A N 1
ATOM 1353 C CA . TRP A 1 181 ? 51.757 29.187 22.638 1.00 10.96 205 TRP A CA 1
ATOM 1354 C C . TRP A 1 181 ? 50.590 29.665 23.498 1.00 10.59 205 TRP A C 1
ATOM 1355 O O . TRP A 1 181 ? 49.519 29.941 22.959 1.00 12.04 205 TRP A O 1
ATOM 1366 N N . GLU A 1 182 ? 50.818 29.745 24.817 1.00 9.70 206 GLU A N 1
ATOM 1367 C CA . GLU A 1 182 ? 49.830 30.226 25.800 1.00 8.83 206 GLU A CA 1
ATOM 1368 C C . GLU A 1 182 ? 49.781 31.752 25.973 1.00 8.98 206 GLU A C 1
ATOM 1369 O O . GLU A 1 182 ? 48.959 32.228 26.745 1.00 7.84 206 GLU A O 1
ATOM 1375 N N . LEU A 1 183 ? 50.680 32.495 25.322 1.00 9.61 207 LEU A N 1
ATOM 1376 C CA . LEU A 1 183 ? 50.799 33.937 25.427 1.00 10.70 207 LEU A CA 1
ATOM 1377 C C . LEU A 1 183 ? 50.775 34.621 24.041 1.00 11.29 207 LEU A C 1
ATOM 1378 O O . LEU A 1 183 ? 51.573 35.527 23.760 1.00 13.75 207 LEU A O 1
ATOM 1383 N N . LEU A 1 184 ? 49.872 34.159 23.174 1.00 11.64 208 LEU A N 1
ATOM 1384 C CA . LEU A 1 184 ? 49.610 34.824 21.906 1.00 12.14 208 LEU A CA 1
ATOM 1385 C C . LEU A 1 184 ? 48.776 36.102 22.127 1.00 12.57 208 LEU A C 1
ATOM 1386 O O . LEU A 1 184 ? 48.998 37.101 21.443 1.00 12.37 208 LEU A O 1
ATOM 1391 N N . GLN A 1 185 ? 47.816 36.083 23.063 1.00 12.57 209 GLN A N 1
ATOM 1392 C CA . GLN A 1 185 ? 46.995 37.257 23.358 1.00 12.12 209 GLN A CA 1
ATOM 1393 C C . GLN A 1 185 ? 46.527 37.221 24.813 1.00 12.58 209 GLN A C 1
ATOM 1394 O O . GLN A 1 185 ? 45.931 36.240 25.223 1.00 11.69 209 GLN A O 1
ATOM 1400 N N . GLY A 1 186 ? 46.817 38.273 25.575 1.00 11.60 210 GLY A N 1
ATOM 1401 C CA . GLY A 1 186 ? 46.449 38.321 26.979 1.00 12.04 210 GLY A CA 1
ATOM 1402 C C . GLY A 1 186 ? 47.231 37.304 27.789 1.00 10.76 210 GLY A C 1
ATOM 1403 O O . GLY A 1 186 ? 48.227 36.756 27.325 1.00 10.11 210 GLY A O 1
ATOM 1404 N N . LYS A 1 187 ? 46.766 37.067 29.018 1.00 10.38 211 LYS A N 1
ATOM 1405 C CA . LYS A 1 187 ? 47.374 36.090 29.935 1.00 10.48 211 LYS A CA 1
ATOM 1406 C C . LYS A 1 187 ? 46.174 35.297 30.445 1.00 10.65 211 LYS A C 1
ATOM 1407 O O . LYS A 1 187 ? 45.495 35.720 31.376 1.00 10.67 211 LYS A O 1
ATOM 1413 N N . VAL A 1 188 ? 45.908 34.160 29.791 1.00 11.02 212 VAL A N 1
ATOM 1414 C CA A VAL A 1 188 ? 44.692 33.374 30.016 0.50 10.45 212 VAL A CA 1
ATOM 1415 C CA B VAL A 1 188 ? 44.717 33.371 30.104 0.50 10.92 212 VAL A CA 1
ATOM 1416 C C . VAL A 1 188 ? 44.908 31.866 29.987 1.00 10.94 212 VAL A C 1
ATOM 1417 O O . VAL A 1 188 ? 45.439 31.364 29.007 1.00 10.56 212 VAL A O 1
ATOM 1424 N N . ALA A 1 189 ? 44.528 31.186 31.069 1.00 10.14 213 ALA A N 1
ATOM 1425 C CA . ALA A 1 189 ? 44.484 29.731 31.186 1.00 10.20 213 ALA A CA 1
ATOM 1426 C C . ALA A 1 189 ? 43.056 29.544 31.733 1.00 10.66 213 ALA A C 1
ATOM 1427 O O . ALA A 1 189 ? 42.663 30.195 32.726 1.00 12.01 213 ALA A O 1
ATOM 1429 N N . GLU A 1 190 ? 42.252 28.732 31.067 1.00 10.08 214 GLU A N 1
ATOM 1430 C CA . GLU A 1 190 ? 40.829 28.618 31.416 1.00 9.48 214 GLU A CA 1
ATOM 1431 C C . GLU A 1 190 ? 40.204 27.361 30.837 1.00 9.81 214 GLU A C 1
ATOM 1432 O O . GLU A 1 190 ? 40.916 26.507 30.274 1.00 9.60 214 GLU A O 1
ATOM 1438 N N . GLY A 1 191 ? 38.874 27.258 30.984 1.00 9.54 215 GLY A N 1
ATOM 1439 C CA . GLY A 1 191 ? 38.103 26.130 30.504 1.00 9.72 215 GLY A CA 1
ATOM 1440 C C . GLY A 1 191 ? 38.661 24.787 30.950 1.00 9.67 215 GLY A C 1
ATOM 1441 O O . GLY A 1 191 ? 38.889 23.930 30.107 1.00 10.43 215 GLY A O 1
ATOM 1442 N N . PRO A 1 192 ? 38.926 24.607 32.263 1.00 9.38 216 PRO A N 1
ATOM 1443 C CA . PRO A 1 192 ? 39.432 23.325 32.755 1.00 9.41 216 PRO A CA 1
ATOM 1444 C C . PRO A 1 192 ? 38.513 22.099 32.546 1.00 8.80 216 PRO A C 1
ATOM 1445 O O . PRO A 1 192 ? 37.283 22.208 32.503 1.00 8.58 216 PRO A O 1
ATOM 1449 N N . SER A 1 193 ? 39.149 20.933 32.433 1.00 9.33 217 SER A N 1
ATOM 1450 C CA . SER A 1 193 ? 38.504 19.608 32.372 1.00 10.03 217 SER A CA 1
ATOM 1451 C C . SER A 1 193 ? 39.429 18.623 33.085 1.00 9.48 217 SER A C 1
ATOM 1452 O O . SER A 1 193 ? 40.639 18.634 32.833 1.00 10.44 217 SER A O 1
ATOM 1455 N N . LEU A 1 194 ? 38.868 17.750 33.919 1.00 9.83 218 LEU A N 1
ATOM 1456 C CA . LEU A 1 194 ? 39.666 16.812 34.710 1.00 10.81 218 LEU A CA 1
ATOM 1457 C C . LEU A 1 194 ? 39.283 15.386 34.359 1.00 10.44 218 LEU A C 1
ATOM 1458 O O . LEU A 1 194 ? 38.086 15.051 34.265 1.00 10.94 218 LEU A O 1
ATOM 1463 N N . LEU A 1 195 ? 40.301 14.568 34.129 1.00 11.21 219 LEU A N 1
ATOM 1464 C CA . LEU A 1 195 ? 40.136 13.113 33.953 1.00 11.33 219 LEU A CA 1
ATOM 1465 C C . LEU A 1 195 ? 41.225 12.409 34.752 1.00 11.17 219 LEU A C 1
ATOM 1466 O O . LEU A 1 195 ? 42.357 12.915 34.854 1.00 10.80 219 LEU A O 1
ATOM 1471 N N . LYS A 1 196 ? 40.878 11.258 35.329 1.00 12.21 220 LYS A N 1
ATOM 1472 C CA . LYS A 1 196 ? 41.861 10.444 36.055 1.00 11.95 220 LYS A CA 1
ATOM 1473 C C . LYS A 1 196 ? 41.992 9.125 35.306 1.00 13.05 220 LYS A C 1
ATOM 1474 O O . LYS A 1 196 ? 40.986 8.576 34.856 1.00 14.10 220 LYS A O 1
ATOM 1480 N N . LYS A 1 197 ? 43.221 8.651 35.123 1.00 13.58 221 LYS A N 1
ATOM 1481 C CA . LYS A 1 197 ? 43.464 7.323 34.517 1.00 15.35 221 LYS A CA 1
ATOM 1482 C C . LYS A 1 197 ? 44.755 6.728 35.049 1.00 15.32 221 LYS A C 1
ATOM 1483 O O . LYS A 1 197 ? 45.765 7.416 35.040 1.00 13.84 221 LYS A O 1
ATOM 1489 N N . ASN A 1 198 ? 44.688 5.481 35.555 1.00 16.71 222 ASN A N 1
ATOM 1490 C CA . ASN A 1 198 ? 45.855 4.739 36.094 1.00 18.01 222 ASN A CA 1
ATOM 1491 C C . ASN A 1 198 ? 46.683 5.544 37.127 1.00 17.52 222 ASN A C 1
ATOM 1492 O O . ASN A 1 198 ? 47.918 5.628 37.033 1.00 17.86 222 ASN A O 1
ATOM 1497 N N . GLY A 1 199 ? 45.968 6.205 38.041 1.00 16.97 223 GLY A N 1
ATOM 1498 C CA . GLY A 1 199 ? 46.566 6.976 39.123 1.00 16.35 223 GLY A CA 1
ATOM 1499 C C . GLY A 1 199 ? 47.100 8.368 38.832 1.00 15.96 223 GLY A C 1
ATOM 1500 O O . GLY A 1 199 ? 47.633 8.997 39.733 1.00 17.06 223 GLY A O 1
ATOM 1501 N N . VAL A 1 200 ? 46.909 8.861 37.610 1.00 15.09 224 VAL A N 1
ATOM 1502 C CA . VAL A 1 200 ? 47.398 10.172 37.195 1.00 14.63 224 VAL A CA 1
ATOM 1503 C C . VAL A 1 200 ? 46.193 11.044 36.894 1.00 13.16 224 VAL A C 1
ATOM 1504 O O . VAL A 1 200 ? 45.219 10.561 36.283 1.00 13.42 224 VAL A O 1
ATOM 1508 N N . TYR A 1 201 ? 46.241 12.287 37.376 1.00 11.41 225 TYR A N 1
ATOM 1509 C CA . TYR A 1 201 ? 45.172 13.284 37.169 1.00 11.16 225 TYR A CA 1
ATOM 1510 C C . TYR A 1 201 ? 45.615 14.192 36.035 1.00 10.94 225 TYR A C 1
ATOM 1511 O O . TYR A 1 201 ? 46.718 14.758 36.102 1.00 10.10 225 TYR A O 1
ATOM 1520 N N . TYR A 1 202 ? 44.776 14.285 34.993 1.00 10.26 226 TYR A N 1
ATOM 1521 C CA . TYR A 1 202 ? 45.010 15.071 33.788 1.00 10.14 226 TYR A CA 1
ATOM 1522 C C . TYR A 1 202 ? 44.103 16.275 33.787 1.00 9.83 226 TYR A C 1
ATOM 1523 O O . TYR A 1 202 ? 42.863 16.105 33.837 1.00 10.10 226 TYR A O 1
ATOM 1532 N N . LEU A 1 203 ? 44.714 17.464 33.782 1.00 9.35 227 LEU A N 1
ATOM 1533 C CA A LEU A 1 203 ? 43.994 18.733 33.744 0.50 9.80 227 LEU A CA 1
ATOM 1534 C CA B LEU A 1 203 ? 44.009 18.739 33.744 0.50 9.48 227 LEU A CA 1
ATOM 1535 C C . LEU A 1 203 ? 44.151 19.268 32.327 1.00 9.87 227 LEU A C 1
ATOM 1536 O O . LEU A 1 203 ? 45.258 19.667 31.924 1.00 9.81 227 LEU A O 1
ATOM 1545 N N . ILE A 1 204 ? 43.041 19.258 31.575 1.00 10.62 228 ILE A N 1
ATOM 1546 C CA . ILE A 1 204 ? 42.986 19.677 30.179 1.00 10.41 228 ILE A CA 1
ATOM 1547 C C . ILE A 1 204 ? 42.356 21.100 30.142 1.00 10.44 228 ILE A C 1
ATOM 1548 O O . ILE A 1 204 ? 41.244 21.345 30.685 1.00 9.55 228 ILE A O 1
ATOM 1553 N N . TYR A 1 205 ? 43.074 22.045 29.538 1.00 8.69 229 TYR A N 1
ATOM 1554 C CA . TYR A 1 205 ? 42.693 23.452 29.585 1.00 8.84 229 TYR A CA 1
ATOM 1555 C C . TYR A 1 205 ? 42.929 24.183 28.286 1.00 8.74 229 TYR A C 1
ATOM 1556 O O . TYR A 1 205 ? 43.649 23.670 27.402 1.00 8.99 229 TYR A O 1
ATOM 1565 N N . SER A 1 206 ? 42.357 25.382 28.203 1.00 9.10 230 SER A N 1
ATOM 1566 C CA . SER A 1 206 ? 42.563 26.280 27.061 1.00 9.04 230 SER A CA 1
ATOM 1567 C C . SER A 1 206 ? 43.384 27.518 27.465 1.00 9.68 230 SER A C 1
ATOM 1568 O O . SER A 1 206 ? 43.307 27.977 28.603 1.00 10.04 230 SER A O 1
ATOM 1571 N N . ALA A 1 207 ? 44.199 28.035 26.541 1.00 9.36 231 ALA A N 1
ATOM 1572 C CA . ALA A 1 207 ? 44.972 29.266 26.759 1.00 9.41 231 ALA A CA 1
ATOM 1573 C C . ALA A 1 207 ? 44.768 30.269 25.628 1.00 10.17 231 ALA A C 1
ATOM 1574 O O . ALA A 1 207 ? 44.416 29.872 24.496 1.00 10.10 231 ALA A O 1
ATOM 1576 N N . ASN A 1 208 ? 44.979 31.545 25.984 1.00 10.70 232 ASN A N 1
ATOM 1577 C CA . ASN A 1 208 ? 44.799 32.763 25.168 1.00 9.73 232 ASN A CA 1
ATOM 1578 C C . ASN A 1 208 ? 43.399 33.287 25.241 1.00 10.22 232 ASN A C 1
ATOM 1579 O O . ASN A 1 208 ? 42.467 32.546 25.618 1.00 10.43 232 ASN A O 1
ATOM 1584 N N . HIS A 1 209 ? 43.255 34.590 24.979 1.00 10.12 233 HIS A N 1
ATOM 1585 C CA . HIS A 1 209 ? 41.920 35.195 24.851 1.00 11.09 233 HIS A CA 1
ATOM 1586 C C . HIS A 1 209 ? 41.188 34.401 23.748 1.00 10.97 233 HIS A C 1
ATOM 1587 O O . HIS A 1 209 ? 41.766 34.135 22.697 1.00 11.13 233 HIS A O 1
ATOM 1594 N N . TYR A 1 210 ? 39.934 34.025 23.983 1.00 10.40 234 TYR A N 1
ATOM 1595 C CA . TYR A 1 210 ? 39.153 33.209 23.009 1.00 11.00 234 TYR A CA 1
ATOM 1596 C C . TYR A 1 210 ? 39.067 33.834 21.604 1.00 10.82 234 TYR A C 1
ATOM 1597 O O . TYR A 1 210 ? 38.909 33.118 20.604 1.00 11.46 234 TYR A O 1
ATOM 1606 N N . GLU A 1 211 ? 39.134 35.168 21.547 1.00 11.26 235 GLU A N 1
ATOM 1607 C CA . GLU A 1 211 ? 39.109 35.902 20.283 1.00 11.47 235 GLU A CA 1
ATOM 1608 C C . GLU A 1 211 ? 40.323 35.677 19.396 1.00 11.14 235 GLU A C 1
ATOM 1609 O O . GLU A 1 211 ? 40.260 35.971 18.213 1.00 11.40 235 GLU A O 1
ATOM 1615 N N . ASN A 1 212 ? 41.425 35.179 19.953 1.00 10.69 236 ASN A N 1
ATOM 1616 C CA . ASN A 1 212 ? 42.628 34.933 19.162 1.00 10.24 236 ASN A CA 1
ATOM 1617 C C . ASN A 1 212 ? 42.462 33.689 18.309 1.00 10.26 236 ASN A C 1
ATOM 1618 O O . ASN A 1 212 ? 41.967 32.668 18.799 1.00 11.80 236 ASN A O 1
ATOM 1623 N N . LYS A 1 213 ? 42.915 33.722 17.049 1.00 10.07 237 LYS A N 1
ATOM 1624 C CA . LYS A 1 213 ? 42.873 32.506 16.204 1.00 10.06 237 LYS A CA 1
ATOM 1625 C C . LYS A 1 213 ? 43.681 31.340 16.774 1.00 9.42 237 LYS A C 1
ATOM 1626 O O . LYS A 1 213 ? 43.437 30.204 16.400 1.00 10.02 237 LYS A O 1
ATOM 1632 N N . GLY A 1 214 ? 44.665 31.672 17.629 1.00 10.18 238 GLY A N 1
ATOM 1633 C CA . GLY A 1 214 ? 45.525 30.756 18.341 1.00 10.39 238 GLY A CA 1
ATOM 1634 C C . GLY A 1 214 ? 45.036 30.265 19.688 1.00 10.00 238 GLY A C 1
ATOM 1635 O O . GLY A 1 214 ? 45.836 29.620 20.438 1.00 10.16 238 GLY A O 1
ATOM 1636 N N . TYR A 1 215 ? 43.764 30.543 20.024 1.00 9.81 239 TYR A N 1
ATOM 1637 C CA . TYR A 1 215 ? 43.114 29.873 21.174 1.00 9.77 239 TYR A CA 1
ATOM 1638 C C . TYR A 1 215 ? 43.401 28.381 20.969 1.00 9.60 239 TYR A C 1
ATOM 1639 O O . TYR A 1 215 ? 43.269 27.858 19.828 1.00 9.10 239 TYR A O 1
ATOM 1648 N N . GLY A 1 216 ? 43.832 27.704 22.034 1.00 10.00 240 GLY A N 1
ATOM 1649 C CA . GLY A 1 216 ? 44.192 26.306 21.940 1.00 9.64 240 GLY A CA 1
ATOM 1650 C C . GLY A 1 216 ? 44.106 25.537 23.231 1.00 9.80 240 GLY A C 1
ATOM 1651 O O . GLY A 1 216 ? 43.989 26.131 24.293 1.00 10.48 240 GLY A O 1
ATOM 1652 N N . VAL A 1 217 ? 44.145 24.215 23.106 1.00 10.40 241 VAL A N 1
ATOM 1653 C CA . VAL A 1 217 ? 44.021 23.299 24.223 1.00 9.51 241 VAL A CA 1
ATOM 1654 C C . VAL A 1 217 ? 45.325 22.593 24.547 1.00 9.72 241 VAL A C 1
ATOM 1655 O O . VAL A 1 217 ? 46.026 22.103 23.646 1.00 8.75 241 VAL A O 1
ATOM 1659 N N . GLY A 1 218 ? 45.628 22.476 25.837 1.00 10.47 242 GLY A N 1
ATOM 1660 C CA . GLY A 1 218 ? 46.789 21.727 26.305 1.00 10.75 242 GLY A CA 1
ATOM 1661 C C . GLY A 1 218 ? 46.420 20.985 27.572 1.00 11.02 242 GLY A C 1
ATOM 1662 O O . GLY A 1 218 ? 45.277 21.115 28.061 1.00 11.67 242 GLY A O 1
ATOM 1663 N N . TYR A 1 219 ? 47.359 20.216 28.110 1.00 11.59 243 TYR A N 1
ATOM 1664 C CA . TYR A 1 219 ? 47.130 19.557 29.422 1.00 11.40 243 TYR A CA 1
ATOM 1665 C C . TYR A 1 219 ? 48.347 19.588 30.357 1.00 11.56 243 TYR A C 1
ATOM 1666 O O . TYR A 1 219 ? 49.463 19.942 29.945 1.00 11.27 243 TYR A O 1
ATOM 1675 N N . ALA A 1 220 ? 48.065 19.221 31.606 1.00 10.96 244 ALA A N 1
ATOM 1676 C CA . ALA A 1 220 ? 49.036 19.072 32.684 1.00 11.77 244 ALA A CA 1
ATOM 1677 C C . ALA A 1 220 ? 48.630 17.880 33.517 1.00 12.43 244 ALA A C 1
ATOM 1678 O O . ALA A 1 220 ? 47.444 17.541 33.586 1.00 11.74 244 ALA A O 1
ATOM 1680 N N . THR A 1 221 ? 49.623 17.241 34.131 1.00 12.06 245 THR A N 1
ATOM 1681 C CA . THR A 1 221 ? 49.395 16.072 34.963 1.00 12.91 245 THR A CA 1
ATOM 1682 C C . THR A 1 221 ? 49.832 16.296 36.395 1.00 12.78 245 THR A C 1
ATOM 1683 O O . THR A 1 221 ? 50.641 17.177 36.690 1.00 12.37 245 THR A O 1
ATOM 1687 N N . SER A 1 222 ? 49.321 15.431 37.266 1.00 12.63 246 SER A N 1
ATOM 1688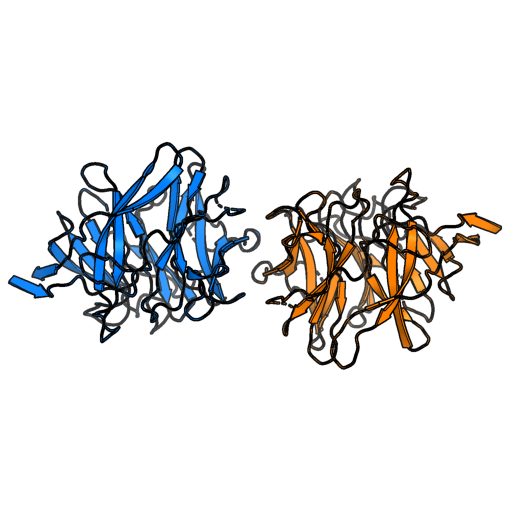 C CA A SER A 1 222 ? 49.702 15.417 38.672 0.50 13.02 246 SER A CA 1
ATOM 1689 C CA B SER A 1 222 ? 49.660 15.436 38.687 0.50 12.64 246 SER A CA 1
ATOM 1690 C C . SER A 1 222 ? 49.304 14.089 39.310 1.00 12.57 246 SER A C 1
ATOM 1691 O O . SER A 1 222 ? 48.394 13.415 38.833 1.00 12.55 246 SER A O 1
ATOM 1696 N N . ASP A 1 223 ? 49.999 13.734 40.388 1.00 13.66 247 ASP A N 1
ATOM 1697 C CA . ASP A 1 223 ? 49.696 12.535 41.165 1.00 14.02 247 ASP A CA 1
ATOM 1698 C C . ASP A 1 223 ? 48.573 12.838 42.177 1.00 14.26 247 ASP A C 1
ATOM 1699 O O . ASP A 1 223 ? 48.091 11.909 42.843 1.00 15.33 247 ASP A O 1
ATOM 1704 N N . THR A 1 224 ? 48.164 14.111 42.324 1.00 14.13 248 THR A N 1
ATOM 1705 C CA . THR A 1 224 ? 47.044 14.473 43.202 1.00 13.67 248 THR A CA 1
ATOM 1706 C C . THR A 1 224 ? 46.031 15.341 42.432 1.00 13.31 248 THR A C 1
ATOM 1707 O O . THR A 1 224 ? 46.408 15.986 41.460 1.00 12.51 248 THR A O 1
ATOM 1711 N N . PRO A 1 225 ? 44.755 15.377 42.872 1.00 13.60 249 PRO A N 1
ATOM 1712 C CA . PRO A 1 225 ? 43.761 16.227 42.200 1.00 13.16 249 PRO A CA 1
ATOM 1713 C C . PRO A 1 225 ? 44.045 17.740 42.319 1.00 13.40 249 PRO A C 1
ATOM 1714 O O . PRO A 1 225 ? 43.534 18.509 41.504 1.00 13.42 249 PRO A O 1
ATOM 1726 N N . GLY A 1 227 ? 47.301 19.144 42.366 1.00 14.09 251 GLY A N 1
ATOM 1727 C CA . GLY A 1 227 ? 48.676 19.406 42.017 1.00 13.38 251 GLY A CA 1
ATOM 1728 C C . GLY A 1 227 ? 49.718 18.801 42.935 1.00 13.38 251 GLY A C 1
ATOM 1729 O O . GLY A 1 227 ? 49.372 17.894 43.712 1.00 12.69 251 GLY A O 1
ATOM 1730 N N . PRO A 1 228 ? 50.994 19.235 42.788 1.00 14.05 252 PRO A N 1
ATOM 1731 C CA . PRO A 1 228 ? 51.468 20.210 41.774 1.00 14.20 252 PRO A CA 1
ATOM 1732 C C . PRO A 1 228 ? 51.428 19.661 40.330 1.00 14.41 252 PRO A C 1
ATOM 1733 O O . PRO A 1 228 ? 51.411 18.451 40.128 1.00 14.37 252 PRO A O 1
ATOM 1737 N N . TRP A 1 229 ? 51.429 20.564 39.359 1.00 15.15 253 TRP A N 1
ATOM 1738 C CA . TRP A 1 229 ? 51.194 20.230 37.950 1.00 14.69 253 TRP A CA 1
ATOM 1739 C C . TRP A 1 229 ? 52.370 20.426 37.001 1.00 14.52 253 TRP A C 1
ATOM 1740 O O . TRP A 1 229 ? 53.050 21.465 37.077 1.00 15.94 253 TRP A O 1
ATOM 1751 N N . VAL A 1 230 ? 52.601 19.421 36.142 1.00 13.72 254 VAL A N 1
ATOM 1752 C CA A VAL A 1 230 ? 53.631 19.502 35.096 0.50 13.75 254 VAL A CA 1
ATOM 1753 C CA B VAL A 1 230 ? 53.634 19.434 35.092 0.50 13.49 254 VAL A CA 1
ATOM 1754 C C . VAL A 1 230 ? 52.906 19.473 33.748 1.00 13.49 254 VAL A C 1
ATOM 1755 O O . VAL A 1 230 ? 52.124 18.578 33.468 1.00 12.88 254 VAL A O 1
ATOM 1762 N N . LYS A 1 231 ? 53.148 20.504 32.943 1.00 13.50 255 LYS A N 1
ATOM 1763 C CA . LYS A 1 231 ? 52.543 20.652 31.632 1.00 13.26 255 LYS A CA 1
ATOM 1764 C C . LYS A 1 231 ? 53.217 19.721 30.663 1.00 13.60 255 LYS A C 1
ATOM 1765 O O . LYS A 1 231 ? 54.447 19.527 30.741 1.00 13.73 255 LYS A O 1
ATOM 1771 N N . TYR A 1 232 ? 52.410 19.103 29.801 1.00 13.82 256 TYR A N 1
ATOM 1772 C CA . TYR A 1 232 ? 52.908 18.266 28.699 1.00 13.79 256 TYR A CA 1
ATOM 1773 C C . TYR A 1 232 ? 53.870 19.115 27.845 1.00 14.56 256 TYR A C 1
ATOM 1774 O O . TYR A 1 232 ? 53.535 20.248 27.479 1.00 13.17 256 TYR A O 1
ATOM 1783 N N . SER A 1 233 ? 55.048 18.557 27.550 1.00 14.68 257 SER A N 1
ATOM 1784 C CA A SER A 1 233 ? 56.093 19.277 26.834 0.50 15.62 257 SER A CA 1
ATOM 1785 C CA B SER A 1 233 ? 56.095 19.274 26.827 0.50 15.27 257 SER A CA 1
ATOM 1786 C C . SER A 1 233 ? 55.732 19.611 25.376 1.00 15.45 257 SER A C 1
ATOM 1787 O O . SER A 1 233 ? 56.249 20.587 24.841 1.00 16.96 257 SER A O 1
ATOM 1792 N N . LYS A 1 234 ? 54.850 18.809 24.753 1.00 15.58 258 LYS A N 1
ATOM 1793 C CA . LYS A 1 234 ? 54.414 19.020 23.352 1.00 15.44 258 LYS A CA 1
ATOM 1794 C C . LYS A 1 234 ? 53.041 19.718 23.262 1.00 14.78 258 LYS A C 1
ATOM 1795 O O . LYS A 1 234 ? 52.337 19.592 22.216 1.00 13.32 258 LYS A O 1
ATOM 1801 N N . ASN A 1 235 ? 52.619 20.425 24.324 1.00 13.40 259 ASN A N 1
ATOM 1802 C CA . ASN A 1 235 ? 51.405 21.258 24.196 1.00 13.30 259 ASN A CA 1
ATOM 1803 C C . ASN A 1 235 ? 51.677 22.320 23.105 1.00 12.98 259 ASN A C 1
ATOM 1804 O O . ASN A 1 235 ? 52.840 22.732 22.929 1.00 12.70 259 ASN A O 1
ATOM 1809 N N . PRO A 1 236 ? 50.636 22.781 22.384 1.00 13.71 260 PRO A N 1
ATOM 1810 C CA . PRO A 1 236 ? 49.219 22.396 22.535 1.00 13.19 260 PRO A CA 1
ATOM 1811 C C . PRO A 1 236 ? 48.773 21.113 21.812 1.00 12.82 260 PRO A C 1
ATOM 1812 O O . PRO A 1 236 ? 49.389 20.687 20.822 1.00 13.11 260 PRO A O 1
ATOM 1816 N N . LEU A 1 237 ? 47.716 20.500 22.342 1.00 12.63 261 LEU A N 1
ATOM 1817 C CA . LEU A 1 237 ? 47.079 19.335 21.720 1.00 13.31 261 LEU A CA 1
ATOM 1818 C C . LEU A 1 237 ? 46.239 19.742 20.514 1.00 13.14 261 LEU A C 1
ATOM 1819 O O . LEU A 1 237 ? 46.088 18.940 19.591 1.00 12.52 261 LEU A O 1
ATOM 1824 N N . LEU A 1 238 ? 45.677 20.959 20.544 1.00 11.46 262 LEU A N 1
ATOM 1825 C CA . LEU A 1 238 ? 44.756 21.450 19.520 1.00 10.87 262 LEU A CA 1
ATOM 1826 C C . LEU A 1 238 ? 44.875 22.967 19.440 1.00 10.78 262 LEU A C 1
ATOM 1827 O O . LEU A 1 238 ? 44.637 23.633 20.412 1.00 9.87 262 LEU A O 1
ATOM 1832 N N . GLN A 1 239 ? 45.259 23.491 18.279 1.00 10.92 263 GLN A N 1
ATOM 1833 C CA . GLN A 1 239 ? 45.376 24.929 18.023 1.00 11.65 263 GLN A CA 1
ATOM 1834 C C . GLN A 1 239 ? 45.121 25.127 16.509 1.00 12.21 263 GLN A C 1
ATOM 1835 O O . GLN A 1 239 ? 46.039 25.346 15.705 1.00 14.78 263 GLN A O 1
ATOM 1841 N N . GLY A 1 240 ? 43.851 24.968 16.149 1.00 12.38 264 GLY A N 1
ATOM 1842 C CA . GLY A 1 240 ? 43.356 25.061 14.776 1.00 12.75 264 GLY A CA 1
ATOM 1843 C C . GLY A 1 240 ? 43.428 23.680 14.139 1.00 13.22 264 GLY A C 1
ATOM 1844 O O . GLY A 1 240 ? 44.465 23.008 14.279 1.00 14.23 264 GLY A O 1
ATOM 1845 N N . ASP A 1 241 ? 42.354 23.271 13.440 1.00 13.61 265 ASP A N 1
ATOM 1846 C CA . ASP A 1 241 ? 42.285 21.983 12.714 1.00 14.04 265 ASP A CA 1
ATOM 1847 C C . ASP A 1 241 ? 42.697 22.251 11.278 1.00 13.96 265 ASP A C 1
ATOM 1848 O O . ASP A 1 241 ? 42.074 23.068 10.598 1.00 13.23 265 ASP A O 1
ATOM 1853 N N . ALA A 1 242 ? 43.724 21.529 10.831 1.00 15.36 266 ALA A N 1
ATOM 1854 C CA . ALA A 1 242 ? 44.317 21.749 9.509 1.00 15.47 266 ALA A CA 1
ATOM 1855 C C . ALA A 1 242 ? 43.383 21.420 8.352 1.00 16.13 266 ALA A C 1
ATOM 1856 O O . ALA A 1 242 ? 43.226 22.238 7.430 1.00 16.53 266 ALA A O 1
ATOM 1858 N N . ALA A 1 243 ? 42.744 20.247 8.399 1.00 16.54 267 ALA A N 1
ATOM 1859 C CA . ALA A 1 243 ? 41.865 19.819 7.289 1.00 16.66 267 ALA A CA 1
ATOM 1860 C C . ALA A 1 243 ? 40.662 20.760 7.011 1.00 16.49 267 ALA A C 1
ATOM 1861 O O . ALA A 1 243 ? 40.385 21.120 5.852 1.00 16.28 267 ALA A O 1
ATOM 1863 N N . THR A 1 244 ? 40.005 21.209 8.082 1.00 15.35 268 THR A N 1
ATOM 1864 C CA A THR A 1 244 ? 38.822 22.070 7.996 0.50 15.78 268 THR A CA 1
ATOM 1865 C CA B THR A 1 244 ? 38.827 22.089 7.989 0.50 15.20 268 THR A CA 1
ATOM 1866 C C . THR A 1 244 ? 39.186 23.572 7.977 1.00 15.26 268 THR A C 1
ATOM 1867 O O . THR A 1 244 ? 38.397 24.410 7.528 1.00 16.12 268 THR A O 1
ATOM 1874 N N . GLY A 1 245 ? 40.365 23.908 8.499 1.00 14.86 269 GLY A N 1
ATOM 1875 C CA . GLY A 1 245 ? 40.791 25.298 8.599 1.00 14.87 269 GLY A CA 1
ATOM 1876 C C . GLY A 1 245 ? 40.052 26.021 9.730 1.00 14.41 269 GLY A C 1
ATOM 1877 O O . GLY A 1 245 ? 40.014 27.252 9.730 1.00 14.30 269 GLY A O 1
ATOM 1878 N N . LEU A 1 246 ? 39.479 25.265 10.687 1.00 13.65 270 LEU A N 1
ATOM 1879 C CA . LEU A 1 246 ? 38.819 25.885 11.851 1.00 12.59 270 LEU A CA 1
ATOM 1880 C C . LEU A 1 246 ? 39.920 26.507 12.700 1.00 11.75 270 LEU A C 1
ATOM 1881 O O . LEU A 1 246 ? 40.998 25.924 12.799 1.00 12.87 270 LEU A O 1
ATOM 1886 N N . VAL A 1 247 ? 39.668 27.718 13.186 1.00 10.95 271 VAL A N 1
ATOM 1887 C CA . VAL A 1 247 ? 40.611 28.467 14.064 1.00 10.81 271 VAL A CA 1
ATOM 1888 C C . VAL A 1 247 ? 39.869 28.912 15.325 1.00 10.63 271 VAL A C 1
ATOM 1889 O O . VAL A 1 247 ? 38.643 28.778 15.399 1.00 12.34 271 VAL A O 1
ATOM 1893 N N . GLY A 1 248 ? 40.598 29.452 16.305 1.00 9.91 272 GLY A N 1
ATOM 1894 C CA . GLY A 1 248 ? 39.989 29.806 17.599 1.00 9.51 272 GLY A CA 1
ATOM 1895 C C . GLY A 1 248 ? 39.417 28.580 18.323 1.00 9.30 272 GLY A C 1
ATOM 1896 O O . GLY A 1 248 ? 38.377 28.683 18.991 1.00 8.87 272 GLY A O 1
ATOM 1897 N N . THR A 1 249 ? 40.107 27.430 18.195 1.00 8.67 273 THR A N 1
ATOM 1898 C CA . THR A 1 249 ? 39.683 26.142 18.718 1.00 9.22 273 THR A CA 1
ATOM 1899 C C . THR A 1 249 ? 39.963 25.953 20.201 1.00 9.76 273 THR A C 1
ATOM 1900 O O . THR A 1 249 ? 41.116 25.877 20.615 1.00 9.78 273 THR A O 1
ATOM 1904 N N . GLY A 1 250 ? 38.902 25.880 21.000 1.00 9.25 274 GLY A N 1
ATOM 1905 C CA . GLY A 1 250 ? 39.089 25.701 22.442 1.00 9.46 274 GLY A CA 1
ATOM 1906 C C . GLY A 1 250 ? 37.846 25.572 23.278 1.00 9.22 274 GLY A C 1
ATOM 1907 O O . GLY A 1 250 ? 36.740 25.373 22.739 1.00 8.26 274 GLY A O 1
ATOM 1908 N N . HIS A 1 251 ? 38.068 25.674 24.601 1.00 8.20 275 HIS A N 1
ATOM 1909 C CA . HIS A 1 251 ? 37.083 25.467 25.676 1.00 8.76 275 HIS A CA 1
ATOM 1910 C C . HIS A 1 251 ? 36.212 24.293 25.365 1.00 8.24 275 HIS A C 1
ATOM 1911 O O . HIS A 1 251 ? 35.035 24.432 24.998 1.00 8.80 275 HIS A O 1
ATOM 1918 N N . GLY A 1 252 ? 36.792 23.120 25.542 1.00 9.10 276 GLY A N 1
ATOM 1919 C CA . GLY A 1 252 ? 36.100 21.881 25.236 1.00 9.38 276 GLY A CA 1
ATOM 1920 C C . GLY A 1 252 ? 35.912 20.973 26.417 1.00 9.80 276 GLY A C 1
ATOM 1921 O O . GLY A 1 252 ? 36.135 21.360 27.564 1.00 10.19 276 GLY A O 1
ATOM 1922 N N . ALA A 1 253 ? 35.544 19.736 26.114 1.00 9.58 277 ALA A N 1
ATOM 1923 C CA . ALA A 1 253 ? 35.310 18.726 27.144 1.00 10.02 277 ALA A CA 1
ATOM 1924 C C . ALA A 1 253 ? 35.490 17.319 26.572 1.00 10.53 277 ALA A C 1
ATOM 1925 O O . ALA A 1 253 ? 35.048 17.071 25.411 1.00 9.78 277 ALA A O 1
ATOM 1927 N N . PRO A 1 254 ? 36.157 16.414 27.336 1.00 10.58 278 PRO A N 1
ATOM 1928 C CA . PRO A 1 254 ? 36.261 15.023 26.896 1.00 10.89 278 PRO A CA 1
ATOM 1929 C C . PRO A 1 254 ? 35.023 14.237 27.306 1.00 11.35 278 PRO A C 1
ATOM 1930 O O . PRO A 1 254 ? 34.433 14.528 28.351 1.00 12.15 278 PRO A O 1
ATOM 1934 N N . PHE A 1 255 ? 34.636 13.226 26.521 1.00 11.36 279 PHE A N 1
ATOM 1935 C CA . PHE A 1 255 ? 33.498 12.359 26.900 1.00 11.96 279 PHE A CA 1
ATOM 1936 C C . PHE A 1 255 ? 33.572 10.991 26.235 1.00 12.48 279 PHE A C 1
ATOM 1937 O O . PHE A 1 255 ? 34.164 10.867 25.153 1.00 11.21 279 PHE A O 1
ATOM 1945 N N . GLN A 1 256 ? 33.011 9.978 26.906 1.00 14.34 280 GLN A N 1
ATOM 1946 C CA A GLN A 1 256 ? 32.998 8.600 26.397 0.50 15.09 280 GLN A CA 1
ATOM 1947 C CA B GLN A 1 256 ? 33.016 8.606 26.388 0.50 14.85 280 GLN A CA 1
ATOM 1948 C C . GLN A 1 256 ? 31.771 8.414 25.517 1.00 15.76 280 GLN A C 1
ATOM 1949 O O . GLN A 1 256 ? 30.731 9.089 25.712 1.00 16.07 280 GLN A O 1
ATOM 1960 N N . CYS A 1 257 ? 31.888 7.515 24.546 1.00 16.93 281 CYS A N 1
ATOM 1961 C CA . CYS A 1 257 ? 30.810 7.232 23.608 1.00 17.88 281 CYS A CA 1
ATOM 1962 C C . CYS A 1 257 ? 30.207 5.859 23.837 1.00 18.28 281 CYS A C 1
ATOM 1963 O O . CYS A 1 257 ? 30.727 5.062 24.623 1.00 17.87 281 CYS A O 1
ATOM 1966 N N . LYS A 1 258 ? 29.108 5.612 23.136 1.00 19.12 282 LYS A N 1
ATOM 1967 C CA . LYS A 1 258 ? 28.331 4.350 23.201 1.00 20.10 282 LYS A CA 1
ATOM 1968 C C . LYS A 1 258 ? 29.232 3.115 23.074 1.00 20.75 282 LYS A C 1
ATOM 1969 O O . LYS A 1 258 ? 29.056 2.139 23.820 1.00 21.51 282 LYS A O 1
ATOM 1975 N N . ASP A 1 259 ? 30.203 3.189 22.155 1.00 21.10 283 ASP A N 1
ATOM 1976 C CA . ASP A 1 259 ? 31.159 2.090 21.869 1.00 21.79 283 ASP A CA 1
ATOM 1977 C C . ASP A 1 259 ? 32.387 1.982 22.792 1.00 21.93 283 ASP A C 1
ATOM 1978 O O . ASP A 1 259 ? 33.202 1.075 22.617 1.00 23.47 283 ASP A O 1
ATOM 1983 N N . GLY A 1 260 ? 32.548 2.928 23.716 1.00 21.64 284 GLY A N 1
ATOM 1984 C CA . GLY A 1 260 ? 33.656 2.920 24.673 1.00 21.22 284 GLY A CA 1
ATOM 1985 C C . GLY A 1 260 ? 34.891 3.723 24.302 1.00 20.76 284 GLY A C 1
ATOM 1986 O O . GLY A 1 260 ? 35.849 3.748 25.068 1.00 21.32 284 GLY A O 1
ATOM 1987 N N . SER A 1 261 ? 34.858 4.402 23.152 1.00 19.98 285 SER A N 1
ATOM 1988 C CA . SER A 1 261 ? 35.947 5.253 22.711 1.00 19.77 285 SER A CA 1
ATOM 1989 C C . SER A 1 261 ? 35.646 6.645 23.266 1.00 18.43 285 SER A C 1
ATOM 1990 O O . SER A 1 261 ? 34.554 6.878 23.787 1.00 18.15 285 SER A O 1
ATOM 1993 N N . TRP A 1 262 ? 36.589 7.568 23.122 1.00 17.14 286 TRP A N 1
ATOM 1994 C CA . TRP A 1 262 ? 36.408 8.939 23.596 1.00 15.75 286 TRP A CA 1
ATOM 1995 C C . TRP A 1 262 ? 36.487 9.977 22.485 1.00 14.83 286 TRP A C 1
ATOM 1996 O O . TRP A 1 262 ? 37.101 9.785 21.438 1.00 14.57 286 TRP A O 1
ATOM 2007 N N . LYS A 1 263 ? 35.858 11.109 22.765 1.00 14.60 287 LYS A N 1
ATOM 2008 C CA . LYS A 1 263 ? 35.780 12.218 21.826 1.00 13.84 287 LYS A CA 1
ATOM 2009 C C . LYS A 1 263 ? 36.002 13.463 22.640 1.00 12.82 287 LYS A C 1
ATOM 2010 O O . LYS A 1 263 ? 35.852 13.418 23.882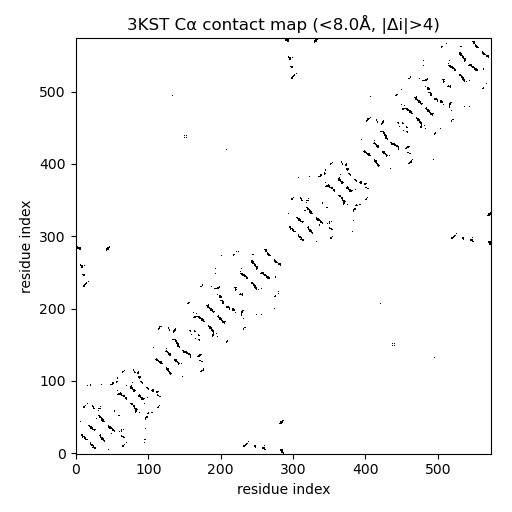 1.00 12.79 287 LYS A O 1
ATOM 2016 N N . TYR A 1 264 ? 36.347 14.543 21.949 1.00 11.38 288 TYR A N 1
ATOM 2017 C CA . TYR A 1 264 ? 36.572 15.855 22.584 1.00 10.52 288 TYR A CA 1
ATOM 2018 C C . TYR A 1 264 ? 35.747 16.903 21.824 1.00 10.72 288 TYR A C 1
ATOM 2019 O O . TYR A 1 264 ? 35.997 17.127 20.625 1.00 11.21 288 TYR A O 1
ATOM 2028 N N . ILE A 1 265 ? 34.749 17.499 22.490 1.00 10.40 289 ILE A N 1
ATOM 2029 C CA . ILE A 1 265 ? 33.904 18.528 21.862 1.00 10.66 289 ILE A CA 1
ATOM 2030 C C . ILE A 1 265 ? 34.574 19.871 22.130 1.00 10.94 289 ILE A C 1
ATOM 2031 O O . ILE A 1 265 ? 35.117 20.076 23.217 1.00 11.09 289 ILE A O 1
ATOM 2036 N N . PHE A 1 266 ? 34.531 20.777 21.167 1.00 10.96 290 PHE A N 1
ATOM 2037 C CA . PHE A 1 266 ? 35.162 22.092 21.307 1.00 10.36 290 PHE A CA 1
ATOM 2038 C C . PHE A 1 266 ? 34.516 23.080 20.345 1.00 9.71 290 PHE A C 1
ATOM 2039 O O . PHE A 1 266 ? 33.838 22.663 19.419 1.00 9.84 290 PHE A O 1
ATOM 2047 N N . HIS A 1 267 ? 34.727 24.366 20.598 1.00 9.18 291 HIS A N 1
ATOM 2048 C CA . HIS A 1 267 ? 34.244 25.418 19.711 1.00 9.50 291 HIS A CA 1
ATOM 2049 C C . HIS A 1 267 ? 35.357 25.929 18.802 1.00 9.63 291 HIS A C 1
ATOM 2050 O O . HIS A 1 267 ? 36.549 25.644 18.988 1.00 9.66 291 HIS A O 1
ATOM 2057 N N . ALA A 1 268 ? 34.953 26.723 17.825 1.00 9.50 292 ALA A N 1
ATOM 2058 C CA . ALA A 1 268 ? 35.871 27.413 16.935 1.00 9.27 292 ALA A CA 1
ATOM 2059 C C . ALA A 1 268 ? 35.181 28.698 16.482 1.00 9.27 292 ALA A C 1
ATOM 2060 O O . ALA A 1 268 ? 33.964 28.833 16.632 1.00 8.73 292 ALA A O 1
ATOM 2062 N N . HIS A 1 269 ? 35.949 29.649 15.961 1.00 9.02 293 HIS A N 1
ATOM 2063 C CA . HIS A 1 269 ? 35.360 30.853 15.377 1.00 9.93 293 HIS A CA 1
ATOM 2064 C C . HIS A 1 269 ? 34.399 30.490 14.237 1.00 10.04 293 HIS A C 1
ATOM 2065 O O . HIS A 1 269 ? 34.476 29.369 13.673 1.00 9.95 293 HIS A O 1
ATOM 2072 N N . TRP A 1 270 ? 33.462 31.399 13.966 1.00 10.51 294 TRP A N 1
ATOM 2073 C CA . TRP A 1 270 ? 32.519 31.238 12.859 1.00 10.95 294 TRP A CA 1
ATOM 2074 C C . TRP A 1 270 ? 33.256 30.934 11.548 1.00 11.84 294 TRP A C 1
ATOM 2075 O O . TRP A 1 270 ? 32.853 30.051 10.802 1.00 12.45 294 TRP A O 1
ATOM 2086 N N . SER A 1 271 ? 34.368 31.617 11.324 1.00 13.04 295 SER A N 1
ATOM 2087 C CA . SER A 1 271 ? 35.188 31.445 10.116 1.00 13.97 295 SER A CA 1
ATOM 2088 C C . SER A 1 271 ? 36.482 32.213 10.336 1.00 15.32 295 SER A C 1
ATOM 2089 O O . SER A 1 271 ? 36.625 32.872 11.364 1.00 14.95 295 SER A O 1
ATOM 2092 N N . ALA A 1 272 ? 37.405 32.172 9.367 1.00 16.49 296 ALA A N 1
ATOM 2093 C CA . ALA A 1 272 ? 38.647 32.963 9.436 1.00 17.40 296 ALA A CA 1
ATOM 2094 C C . ALA A 1 272 ? 38.420 34.495 9.482 1.00 17.31 296 ALA A C 1
ATOM 2095 O O . ALA A 1 272 ? 39.252 35.217 10.048 1.00 17.56 296 ALA A O 1
ATOM 2097 N N . ALA A 1 273 ? 37.310 34.980 8.899 1.00 17.86 297 ALA A N 1
ATOM 2098 C CA . ALA A 1 273 ? 36.970 36.424 8.847 1.00 18.17 297 ALA A CA 1
ATOM 2099 C C . ALA A 1 273 ? 36.220 36.987 10.064 1.00 18.15 297 ALA A C 1
ATOM 2100 O O . ALA A 1 273 ? 36.395 38.156 10.427 1.00 18.91 297 ALA A O 1
ATOM 2102 N N . GLU A 1 274 ? 35.413 36.146 10.704 1.00 17.39 298 GLU A N 1
ATOM 2103 C CA . GLU A 1 274 ? 34.494 36.560 11.752 1.00 17.81 298 GLU A CA 1
ATOM 2104 C C . GLU A 1 274 ? 34.562 35.594 12.948 1.00 16.34 298 GLU A C 1
ATOM 2105 O O . GLU A 1 274 ? 34.526 34.386 12.757 1.00 15.70 298 GLU A O 1
ATOM 2111 N N . ILE A 1 275 ? 34.663 36.124 14.160 1.00 16.06 299 ILE A N 1
ATOM 2112 C CA . ILE A 1 275 ? 34.648 35.283 15.369 1.00 15.94 299 ILE A CA 1
ATOM 2113 C C . ILE A 1 275 ? 33.232 34.782 15.655 1.00 16.15 299 ILE A C 1
ATOM 2114 O O . ILE A 1 275 ? 33.026 33.572 15.863 1.00 15.07 299 ILE A O 1
ATOM 2119 N N . GLN A 1 276 ? 32.274 35.713 15.657 1.00 16.46 300 GLN A N 1
ATOM 2120 C CA . GLN A 1 276 ? 30.891 35.407 16.036 1.00 16.64 300 GLN A CA 1
ATOM 2121 C C . GLN A 1 276 ? 29.965 34.931 14.915 1.00 15.84 300 GLN A C 1
ATOM 2122 O O . GLN A 1 276 ? 29.942 35.543 13.853 1.00 16.62 300 GLN A O 1
ATOM 2128 N N . PRO A 1 277 ? 29.094 33.944 15.188 1.00 14.54 301 PRO A N 1
ATOM 2129 C CA . PRO A 1 277 ? 28.924 33.231 16.444 1.00 13.61 301 PRO A CA 1
ATOM 2130 C C . PRO A 1 277 ? 29.849 32.016 16.460 1.00 12.55 301 PRO A C 1
ATOM 2131 O O . PRO A 1 277 ? 30.034 31.364 15.426 1.00 10.61 301 PRO A O 1
ATOM 2135 N N . ARG A 1 278 ? 30.492 31.743 17.589 1.00 10.62 302 ARG A N 1
ATOM 2136 C CA . ARG A 1 278 ? 31.244 30.491 17.711 1.00 10.50 302 ARG A CA 1
ATOM 2137 C C . ARG A 1 278 ? 30.266 29.294 17.660 1.00 9.97 302 ARG A C 1
ATOM 2138 O O . ARG A 1 278 ? 29.101 29.395 18.099 1.00 10.91 302 ARG A O 1
ATOM 2146 N N . THR A 1 279 ? 30.746 28.188 17.099 1.00 9.35 303 THR A N 1
ATOM 2147 C CA . THR A 1 279 ? 29.993 26.936 16.964 1.00 9.30 303 THR A CA 1
ATOM 2148 C C . THR A 1 279 ? 30.897 25.783 17.351 1.00 9.41 303 THR A C 1
ATOM 2149 O O . THR A 1 279 ? 32.117 25.947 17.418 1.00 10.57 303 THR A O 1
ATOM 2153 N N . SER A 1 280 ? 30.304 24.614 17.611 1.00 9.15 304 SER A N 1
ATOM 2154 C CA . SER A 1 280 ? 31.037 23.482 18.153 1.00 9.18 304 SER A CA 1
ATOM 2155 C C . SER A 1 280 ? 31.210 22.310 17.209 1.00 9.19 304 SER A C 1
ATOM 2156 O O . SER A 1 280 ? 30.421 22.124 16.287 1.00 9.70 304 SER A O 1
ATOM 2159 N N . TYR A 1 281 ? 32.279 21.565 17.467 1.00 10.40 305 TYR A N 1
ATOM 2160 C CA . TYR A 1 281 ? 32.805 20.466 16.631 1.00 10.06 305 TYR A CA 1
ATOM 2161 C C . TYR A 1 281 ? 33.321 19.341 17.531 1.00 10.54 305 TYR A C 1
ATOM 2162 O O . TYR A 1 281 ? 33.556 19.546 18.720 1.00 9.86 305 TYR A O 1
ATOM 2171 N N . ILE A 1 282 ? 33.509 18.157 16.955 1.00 10.81 306 ILE A N 1
ATOM 2172 C CA . ILE A 1 282 ? 33.974 16.972 17.702 1.00 11.30 306 ILE A CA 1
ATOM 2173 C C . ILE A 1 282 ? 35.149 16.245 17.010 1.00 12.10 306 ILE A C 1
ATOM 2174 O O . ILE A 1 282 ? 35.104 15.993 15.812 1.00 12.01 306 ILE A O 1
ATOM 2179 N N . LYS A 1 283 ? 36.185 15.915 17.790 1.00 12.58 307 LYS A N 1
ATOM 2180 C CA . LYS A 1 283 ? 37.356 15.153 17.330 1.00 12.16 307 LYS A CA 1
ATOM 2181 C C . LYS A 1 283 ? 37.502 13.943 18.244 1.00 12.25 307 LYS A C 1
ATOM 2182 O O . LYS A 1 283 ? 36.755 13.803 19.218 1.00 11.93 307 LYS A O 1
ATOM 2188 N N . ASP A 1 284 ? 38.437 13.055 17.919 1.00 12.45 308 ASP A N 1
ATOM 2189 C CA . ASP A 1 284 ? 38.725 11.914 18.761 1.00 12.77 308 ASP A CA 1
ATOM 2190 C C . ASP A 1 284 ? 39.593 12.359 19.934 1.00 12.63 308 ASP A C 1
ATOM 2191 O O . ASP A 1 284 ? 40.271 13.379 19.857 1.00 13.58 308 ASP A O 1
ATOM 2196 N N . PHE A 1 285 ? 39.508 11.595 21.018 1.00 13.16 309 PHE A N 1
ATOM 2197 C CA . PHE A 1 285 ? 40.237 11.850 22.255 1.00 13.06 309 PHE A CA 1
ATOM 2198 C C . PHE A 1 285 ? 40.746 10.552 22.850 1.00 14.00 309 PHE A C 1
ATOM 2199 O O . PHE A 1 285 ? 40.013 9.575 22.905 1.00 13.57 309 PHE A O 1
ATOM 2207 N N . ALA A 1 286 ? 41.971 10.560 23.355 1.00 14.59 310 ALA A N 1
ATOM 2208 C CA . ALA A 1 286 ? 42.480 9.366 24.044 1.00 15.16 310 ALA A CA 1
ATOM 2209 C C . ALA A 1 286 ? 43.666 9.665 24.928 1.00 16.08 310 ALA A C 1
ATOM 2210 O O . ALA A 1 286 ? 44.365 10.643 24.716 1.00 16.15 310 ALA A O 1
ATOM 2212 N N . ILE A 1 287 ? 43.824 8.815 25.948 1.00 16.24 311 ILE A N 1
ATOM 2213 C CA . ILE A 1 287 ? 44.975 8.836 26.860 1.00 16.98 311 ILE A CA 1
ATOM 2214 C C . ILE A 1 287 ? 45.615 7.461 26.665 1.00 17.59 311 ILE A C 1
ATOM 2215 O O . ILE A 1 287 ? 44.992 6.452 26.939 1.00 17.15 311 ILE A O 1
ATOM 2220 N N . SER A 1 288 ? 46.842 7.444 26.154 1.00 18.70 312 SER A N 1
ATOM 2221 C CA . SER A 1 288 ? 47.580 6.202 25.864 1.00 19.91 312 SER A CA 1
ATOM 2222 C C . SER A 1 288 ? 47.996 5.440 27.122 1.00 21.14 312 SER A C 1
ATOM 2223 O O . SER A 1 288 ? 47.843 5.942 28.244 1.00 21.29 312 SER A O 1
ATOM 2226 N N . ASP A 1 289 ? 48.509 4.221 26.911 1.00 23.51 313 ASP A N 1
ATOM 2227 C CA . ASP A 1 289 ? 49.050 3.406 28.014 1.00 24.66 313 ASP A CA 1
ATOM 2228 C C . ASP A 1 289 ? 50.279 4.071 28.655 1.00 24.70 313 ASP A C 1
ATOM 2229 O O . ASP A 1 289 ? 50.507 3.897 29.856 1.00 24.94 313 ASP A O 1
ATOM 2234 N N . GLN A 1 290 ? 51.019 4.892 27.890 1.00 24.84 314 GLN A N 1
ATOM 2235 C CA . GLN A 1 290 ? 52.164 5.642 28.430 1.00 25.15 314 GLN A CA 1
ATOM 2236 C C . GLN A 1 290 ? 51.745 7.044 28.943 1.00 24.08 314 GLN A C 1
ATOM 2237 O O . GLN A 1 290 ? 52.583 7.943 29.056 1.00 24.25 314 GLN A O 1
ATOM 2243 N N . GLY A 1 291 ? 50.454 7.233 29.224 1.00 23.19 315 GLY A N 1
ATOM 2244 C CA . GLY A 1 291 ? 49.929 8.472 29.770 1.00 22.65 315 GLY A CA 1
ATOM 2245 C C . GLY A 1 291 ? 50.033 9.742 28.947 1.00 21.72 315 GLY A C 1
ATOM 2246 O O . GLY A 1 291 ? 50.199 10.806 29.522 1.00 22.38 315 GLY A O 1
ATOM 2247 N N . VAL A 1 292 ? 49.912 9.635 27.621 1.00 20.39 316 VAL A N 1
ATOM 2248 C CA . VAL A 1 292 ? 49.979 10.796 26.722 1.00 19.49 316 VAL A CA 1
ATOM 2249 C C . VAL A 1 292 ? 48.598 11.028 26.120 1.00 18.39 316 VAL A C 1
ATOM 2250 O O . VAL A 1 292 ? 48.010 10.099 25.562 1.00 18.88 316 VAL A O 1
ATOM 2254 N N . VAL A 1 293 ? 48.114 12.266 26.203 1.00 16.82 317 VAL A N 1
ATOM 2255 C CA . VAL A 1 293 ? 46.781 12.625 25.688 1.00 16.10 317 VAL A CA 1
ATOM 2256 C C . VAL A 1 293 ? 46.877 13.062 24.218 1.00 15.55 317 VAL A C 1
ATOM 2257 O O . VAL A 1 293 ? 47.864 13.700 23.826 1.00 14.85 317 VAL A O 1
ATOM 2261 N N . THR A 1 294 ? 45.867 12.706 23.415 1.00 15.18 318 THR A N 1
ATOM 2262 C CA . THR A 1 294 ? 45.767 13.122 22.007 1.00 14.95 318 THR A CA 1
ATOM 2263 C C . THR A 1 294 ? 44.351 13.573 21.690 1.00 14.35 318 THR A C 1
ATOM 2264 O O . THR A 1 294 ? 43.368 13.032 22.224 1.00 13.71 318 THR A O 1
ATOM 2268 N N . ILE A 1 295 ? 44.271 14.630 20.899 1.00 13.59 319 ILE A N 1
ATOM 2269 C CA . ILE A 1 295 ? 43.028 15.118 20.324 1.00 13.86 319 ILE A CA 1
ATOM 2270 C C . ILE A 1 295 ? 43.379 15.033 18.837 1.00 14.47 319 ILE A C 1
ATOM 2271 O O . ILE A 1 295 ? 44.373 15.641 18.400 1.00 14.49 319 ILE A O 1
ATOM 2276 N N . SER A 1 296 ? 42.598 14.261 18.099 1.00 14.62 320 SER A N 1
ATOM 2277 C CA . SER A 1 296 ? 42.892 13.951 16.696 1.00 15.24 320 SER A CA 1
ATOM 2278 C C . SER A 1 296 ? 41.678 13.507 15.885 1.00 15.11 320 SER A C 1
ATOM 2279 O O . SER A 1 296 ? 40.547 13.469 16.371 1.00 14.23 320 SER A O 1
ATOM 2282 N N . GLY A 1 297 ? 41.930 13.173 14.623 1.00 16.27 321 GLY A N 1
ATOM 2283 C CA . GLY A 1 297 ? 40.896 12.650 13.751 1.00 16.41 321 GLY A CA 1
ATOM 2284 C C . GLY A 1 297 ? 40.142 13.679 12.954 1.00 16.62 321 GLY A C 1
ATOM 2285 O O . GLY A 1 297 ? 40.225 14.895 13.183 1.00 17.03 321 GLY A O 1
ATOM 2286 N N . THR A 1 298 ? 39.396 13.168 11.980 1.00 16.51 322 THR A N 1
ATOM 2287 C CA . THR A 1 298 ? 38.577 13.992 11.113 1.00 16.00 322 THR A CA 1
ATOM 2288 C C . THR A 1 298 ? 37.496 14.639 11.979 1.00 15.05 322 THR A C 1
ATOM 2289 O O . THR A 1 298 ? 36.848 13.954 12.768 1.00 15.74 322 THR A O 1
ATOM 2293 N N . VAL A 1 299 ? 37.357 15.953 11.852 1.00 13.93 323 VAL A N 1
ATOM 2294 C CA . VAL A 1 299 ? 36.311 16.720 12.547 1.00 13.73 323 VAL A CA 1
ATOM 2295 C C . VAL A 1 299 ? 34.864 16.321 12.167 1.00 13.42 323 VAL A C 1
ATOM 2296 O O . VAL A 1 299 ? 34.526 16.273 10.981 1.00 14.15 323 VAL A O 1
ATOM 2300 N N . ILE A 1 300 ? 34.037 15.997 13.172 1.00 13.23 324 ILE A N 1
ATOM 2301 C CA . ILE A 1 300 ? 32.585 15.821 12.961 1.00 13.30 324 ILE A CA 1
ATOM 2302 C C . ILE A 1 300 ? 32.020 17.242 12.998 1.00 13.38 324 ILE A C 1
ATOM 2303 O O . ILE A 1 300 ? 32.210 17.946 14.008 1.00 12.90 324 ILE A O 1
ATOM 2308 N N . LYS A 1 301 ? 31.313 17.625 11.934 1.00 13.57 325 LYS A N 1
ATOM 2309 C CA . LYS A 1 301 ? 30.686 18.942 11.796 1.00 13.72 325 LYS A CA 1
ATOM 2310 C C . LYS A 1 301 ? 29.232 18.725 12.147 1.00 13.01 325 LYS A C 1
ATOM 2311 O O . LYS A 1 301 ? 28.461 18.313 11.276 1.00 13.34 325 LYS A O 1
ATOM 2317 N N . PRO A 1 302 ? 28.846 18.957 13.422 1.00 12.70 326 PRO A N 1
ATOM 2318 C CA . PRO A 1 302 ? 27.449 18.688 13.772 1.00 11.71 326 PRO A CA 1
ATOM 2319 C C . PRO A 1 302 ? 26.451 19.700 13.180 1.00 11.69 326 PRO A C 1
ATOM 2320 O O . PRO A 1 302 ? 26.816 20.807 12.774 1.00 11.95 326 PRO A O 1
ATOM 2324 N N . ARG A 1 303 ? 25.187 19.310 13.115 1.00 12.23 327 ARG A N 1
ATOM 2325 C CA . ARG A 1 303 ? 24.111 20.210 12.639 1.00 11.91 327 ARG A CA 1
ATOM 2326 C C . ARG A 1 303 ? 22.907 19.983 13.522 1.00 11.72 327 ARG A C 1
ATOM 2327 O O . ARG A 1 303 ? 22.843 18.945 14.195 1.00 11.66 327 ARG A O 1
ATOM 2335 N N . VAL A 1 304 ? 21.945 20.908 13.468 1.00 11.34 328 VAL A N 1
ATOM 2336 C CA . VAL A 1 304 ? 20.722 20.803 14.277 1.00 12.00 328 VAL A CA 1
ATOM 2337 C C . VAL A 1 304 ? 19.536 20.655 13.357 1.00 12.35 328 VAL A C 1
ATOM 2338 O O . VAL A 1 304 ? 19.399 21.436 12.403 1.00 12.51 328 VAL A O 1
ATOM 2342 N N . LEU A 1 305 ? 18.703 19.654 13.658 1.00 14.46 329 LEU A N 1
ATOM 2343 C CA . LEU A 1 305 ? 17.498 19.319 12.909 1.00 14.81 329 LEU A CA 1
ATOM 2344 C C . LEU A 1 305 ? 16.242 19.550 13.734 1.00 15.78 329 LEU A C 1
ATOM 2345 O O . LEU A 1 305 ? 16.288 19.554 14.970 1.00 15.98 329 LEU A O 1
ATOM 2350 N N . LYS A 1 306 ? 15.120 19.704 13.036 1.00 18.15 330 LYS A N 1
ATOM 2351 C CA . LYS A 1 306 ? 13.794 19.838 13.669 1.00 20.18 330 LYS A CA 1
ATOM 2352 C C . LYS A 1 306 ? 12.729 18.946 13.017 1.00 21.50 330 LYS A C 1
ATOM 2353 O O . LYS A 1 306 ? 13.025 18.152 12.113 1.00 22.42 330 LYS A O 1
ATOM 2360 N N . SER B 1 16 ? 80.739 40.436 81.137 1.00 17.74 40 SER B N 1
ATOM 2361 C CA . SER B 1 16 ? 81.582 39.432 80.447 1.00 17.34 40 SER B CA 1
ATOM 2362 C C . SER B 1 16 ? 80.950 38.956 79.129 1.00 16.40 40 SER B C 1
ATOM 2363 O O . SER B 1 16 ? 79.759 39.148 78.912 1.00 16.10 40 SER B O 1
ATOM 2366 N N . VAL B 1 17 ? 81.759 38.354 78.253 1.00 15.52 41 VAL B N 1
ATOM 2367 C CA . VAL B 1 17 ? 81.251 37.829 76.983 1.00 14.35 41 VAL B CA 1
ATOM 2368 C C . VAL B 1 17 ? 80.651 36.432 77.163 1.00 14.62 41 VAL B C 1
ATOM 2369 O O . VAL B 1 17 ? 81.336 35.512 77.631 1.00 15.54 41 VAL B O 1
ATOM 2373 N N . GLU B 1 18 ? 79.384 36.268 76.785 1.00 14.05 42 GLU B N 1
ATOM 2374 C CA . GLU B 1 18 ? 78.738 34.936 76.813 1.00 13.89 42 GLU B CA 1
ATOM 2375 C C . GLU B 1 18 ? 79.133 34.194 75.540 1.00 13.77 42 GLU B C 1
ATOM 2376 O O . GLU B 1 18 ? 79.647 33.073 75.612 1.00 14.68 42 GLU B O 1
ATOM 2382 N N . THR B 1 19 ? 78.816 34.780 74.382 1.00 13.48 43 THR B N 1
ATOM 2383 C CA A THR B 1 19 ? 79.161 34.190 73.081 0.50 12.29 43 THR B CA 1
ATOM 2384 C CA B THR B 1 19 ? 79.159 34.188 73.068 0.50 12.04 43 THR B CA 1
ATOM 2385 C C . THR B 1 19 ? 79.583 35.287 72.103 1.00 12.18 43 THR B C 1
ATOM 2386 O O . THR B 1 19 ? 79.021 36.372 72.116 1.00 11.02 43 THR B O 1
ATOM 2393 N N . ASN B 1 20 ? 80.566 34.989 71.248 1.00 11.82 44 ASN B N 1
ATOM 2394 C CA . ASN B 1 20 ? 81.018 35.945 70.228 1.00 11.75 44 ASN B CA 1
ATOM 2395 C C . ASN B 1 20 ? 80.125 35.866 68.970 1.00 11.79 44 ASN B C 1
ATOM 2396 O O . ASN B 1 20 ? 80.630 36.067 67.871 1.00 13.28 44 ASN B O 1
ATOM 2401 N N . TYR B 1 21 ? 78.840 35.526 69.134 1.00 12.09 45 TYR B N 1
ATOM 2402 C CA . TYR B 1 21 ? 77.843 35.385 68.051 1.00 12.75 45 TYR B CA 1
ATOM 2403 C C . TYR B 1 21 ? 76.458 35.707 68.603 1.00 12.82 45 TYR B C 1
ATOM 2404 O O . TYR B 1 21 ? 76.290 35.836 69.817 1.00 12.91 45 TYR B O 1
ATOM 2413 N N . LEU B 1 22 ? 75.478 35.853 67.720 1.00 12.28 46 LEU B N 1
ATOM 2414 C CA . LEU B 1 22 ? 74.059 36.006 68.125 1.00 12.20 46 LEU B CA 1
ATOM 2415 C C . LEU B 1 22 ? 73.477 34.634 67.759 1.00 12.71 46 LEU B C 1
ATOM 2416 O O . LEU B 1 22 ? 73.222 34.361 66.572 1.00 11.78 46 LEU B O 1
ATOM 2421 N N . PRO B 1 23 ? 73.228 33.775 68.772 1.00 12.21 47 PRO B N 1
ATOM 2422 C CA . PRO B 1 23 ? 72.957 32.355 68.546 1.00 12.26 47 PRO B CA 1
ATOM 2423 C C . PRO B 1 23 ? 71.553 31.959 68.045 1.00 11.59 47 PRO B C 1
ATOM 2424 O O . PRO B 1 23 ? 70.981 30.980 68.515 1.00 11.93 47 PRO B O 1
ATOM 2428 N N . ILE B 1 24 ? 71.026 32.683 67.061 1.00 11.05 48 ILE B N 1
ATOM 2429 C CA . ILE B 1 24 ? 69.699 32.387 66.487 1.00 10.43 48 ILE B CA 1
ATOM 2430 C C . ILE B 1 24 ? 69.755 32.261 64.964 1.00 10.63 48 ILE B C 1
ATOM 2431 O O . ILE B 1 24 ? 70.674 32.753 64.340 1.00 10.54 48 ILE B O 1
ATOM 2436 N N . ALA B 1 25 ? 68.790 31.522 64.440 1.00 9.08 49 ALA B N 1
ATOM 2437 C CA . ALA B 1 25 ? 68.536 31.391 62.996 1.00 9.34 49 ALA B CA 1
ATOM 2438 C C . ALA B 1 25 ? 67.232 32.129 62.764 1.00 9.59 49 ALA B C 1
ATOM 2439 O O . ALA B 1 25 ? 66.572 32.507 63.729 1.00 11.20 49 ALA B O 1
ATOM 2441 N N . ASP B 1 26 ? 66.826 32.300 61.503 1.00 9.77 50 ASP B N 1
ATOM 2442 C CA . ASP B 1 26 ? 65.572 32.990 61.091 1.00 8.61 50 ASP B CA 1
ATOM 2443 C C . ASP B 1 26 ? 65.299 34.264 61.879 1.00 8.60 50 ASP B C 1
ATOM 2444 O O . ASP B 1 26 ? 64.210 34.406 62.465 1.00 8.98 50 ASP B O 1
ATOM 2449 N N . PRO B 1 27 ? 66.314 35.144 61.985 1.00 8.46 51 PRO B N 1
ATOM 2450 C CA . PRO B 1 27 ? 66.152 36.302 62.862 1.00 8.46 51 PRO B CA 1
ATOM 2451 C C . PRO B 1 27 ? 65.165 37.380 62.417 1.00 9.39 51 PRO B C 1
ATOM 2452 O O . PRO B 1 27 ? 64.880 37.544 61.239 1.00 9.22 51 PRO B O 1
ATOM 2456 N N . TYR B 1 28 ? 64.627 38.090 63.395 1.00 10.11 52 TYR B N 1
ATOM 2457 C CA . TYR B 1 28 ? 63.787 39.251 63.166 1.00 10.37 52 TYR B CA 1
ATOM 2458 C C . TYR B 1 28 ? 64.120 40.286 64.245 1.00 10.93 52 TYR B C 1
ATOM 2459 O O . TYR B 1 28 ? 64.348 39.910 65.389 1.00 11.86 52 TYR B O 1
ATOM 2468 N N . VAL B 1 29 ? 64.166 41.566 63.867 1.00 10.80 53 VAL B N 1
ATOM 2469 C CA . VAL B 1 29 ? 64.416 42.652 64.811 1.00 11.59 53 VAL B CA 1
ATOM 2470 C C . VAL B 1 29 ? 63.229 43.614 64.814 1.00 11.49 53 VAL B C 1
ATOM 2471 O O . VAL B 1 29 ? 62.724 44.011 63.761 1.00 10.42 53 VAL B O 1
ATOM 2483 N N . PHE B 1 31 ? 62.359 47.335 66.270 1.00 15.80 55 PHE B N 1
ATOM 2484 C CA . PHE B 1 31 ? 62.931 48.613 66.742 1.00 17.19 55 PHE B CA 1
ATOM 2485 C C . PHE B 1 31 ? 61.793 49.266 67.553 1.00 17.37 55 PHE B C 1
ATOM 2486 O O . PHE B 1 31 ? 60.751 49.618 66.990 1.00 16.42 55 PHE B O 1
ATOM 2494 N N . TYR B 1 32 ? 62.002 49.385 68.867 1.00 18.28 56 TYR B N 1
ATOM 2495 C CA . TYR B 1 32 ? 60.993 49.884 69.834 1.00 19.21 56 TYR B CA 1
ATOM 2496 C C . TYR B 1 32 ? 61.655 50.413 71.102 1.00 20.07 56 TYR B C 1
ATOM 2497 O O . TYR B 1 32 ? 62.618 49.819 71.589 1.00 20.46 56 TYR B O 1
ATOM 2506 N N . ASN B 1 33 ? 61.093 51.489 71.662 1.00 21.06 57 ASN B N 1
ATOM 2507 C CA . ASN B 1 33 ? 61.610 52.129 72.894 1.00 21.27 57 ASN B CA 1
ATOM 2508 C C . ASN B 1 33 ? 63.046 52.612 72.679 1.00 21.13 57 ASN B C 1
ATOM 2509 O O . ASN B 1 33 ? 63.869 52.554 73.601 1.00 21.69 57 ASN B O 1
ATOM 2511 N N . ASN B 1 34 ? 63.348 53.067 71.454 1.00 21.02 58 ASN B N 1
ATOM 2512 C CA . ASN B 1 34 ? 64.724 53.446 71.045 1.00 21.24 58 ASN B CA 1
ATOM 2513 C C . ASN B 1 34 ? 65.814 52.352 71.219 1.00 20.40 58 ASN B C 1
ATOM 2514 O O . ASN B 1 34 ? 67.001 52.651 71.200 1.00 21.19 58 ASN B O 1
ATOM 2519 N N . LYS B 1 35 ? 65.381 51.091 71.312 1.00 19.43 59 LYS B N 1
ATOM 2520 C CA . LYS B 1 35 ? 66.234 49.918 71.491 1.00 18.23 59 LYS B CA 1
ATOM 2521 C C . LYS B 1 35 ? 65.827 48.877 70.435 1.00 16.47 59 LYS B C 1
ATOM 2522 O O . LYS B 1 35 ? 64.764 48.998 69.820 1.00 16.95 59 LYS B O 1
ATOM 2528 N N . TYR B 1 36 ? 66.715 47.930 70.183 1.00 14.44 60 TYR B N 1
ATOM 2529 C CA . TYR B 1 36 ? 66.473 46.845 69.224 1.00 13.24 60 TYR B CA 1
ATOM 2530 C C . TYR B 1 36 ? 66.212 45.571 69.989 1.00 12.87 60 TYR B C 1
ATOM 2531 O O . TYR B 1 36 ? 66.962 45.252 70.942 1.00 12.39 60 TYR B O 1
ATOM 2540 N N . TYR B 1 37 ? 65.182 44.837 69.558 1.00 11.89 61 TYR B N 1
ATOM 2541 C CA . TYR B 1 37 ? 64.812 43.564 70.135 1.00 11.06 61 TYR B CA 1
ATOM 2542 C C . TYR B 1 37 ? 64.929 42.531 69.052 1.00 11.18 61 TYR B C 1
ATOM 2543 O O . TYR B 1 37 ? 64.319 42.731 68.013 1.00 11.91 61 TYR B O 1
ATOM 2552 N N . ALA B 1 38 ? 65.698 41.460 69.309 1.00 11.02 62 ALA B N 1
ATOM 2553 C CA . ALA B 1 38 ? 65.873 40.352 68.365 1.00 10.33 62 ALA B CA 1
ATOM 2554 C C . ALA B 1 38 ? 65.262 39.049 68.892 1.00 10.21 62 ALA B C 1
ATOM 2555 O O . ALA B 1 38 ? 65.316 38.768 70.084 1.00 10.63 62 ALA B O 1
ATOM 2557 N N . TYR B 1 39 ? 64.704 38.268 67.967 1.00 10.75 63 TYR B N 1
ATOM 2558 C CA . TYR B 1 39 ? 64.125 36.940 68.216 1.00 10.18 63 TYR B CA 1
ATOM 2559 C C . TYR B 1 39 ? 64.418 36.083 66.988 1.00 9.66 63 TYR B C 1
ATOM 2560 O O . TYR B 1 39 ? 64.494 36.599 65.865 1.00 10.16 63 TYR B O 1
ATOM 2569 N N . GLY B 1 40 ? 64.531 34.787 67.197 1.00 10.01 64 GLY B N 1
ATOM 2570 C CA . GLY B 1 40 ? 64.769 33.846 66.101 1.00 9.38 64 GLY B CA 1
ATOM 2571 C C . GLY B 1 40 ? 64.594 32.405 66.543 1.00 9.30 64 GLY B C 1
ATOM 2572 O O . GLY B 1 40 ? 64.104 32.134 67.647 1.00 10.12 64 GLY B O 1
ATOM 2573 N N . THR B 1 41 ? 65.021 31.490 65.674 1.00 8.58 65 THR B N 1
ATOM 2574 C CA . THR B 1 41 ? 64.962 30.072 65.905 1.00 8.89 65 THR B CA 1
ATOM 2575 C C . THR B 1 41 ? 66.182 29.661 66.723 1.00 8.98 65 THR B C 1
ATOM 2576 O O . THR B 1 41 ? 67.315 30.024 66.402 1.00 8.38 65 THR B O 1
ATOM 2580 N N . GLY B 1 42 ? 65.921 28.923 67.803 1.00 8.27 66 GLY B N 1
ATOM 2581 C CA . GLY B 1 42 ? 66.994 28.402 68.643 1.00 9.57 66 GLY B CA 1
ATOM 2582 C C . GLY B 1 42 ? 67.556 29.413 69.624 1.00 9.88 66 GLY B C 1
ATOM 2583 O O . GLY B 1 42 ? 66.983 30.473 69.813 1.00 9.01 66 GLY B O 1
ATOM 2584 N N . GLY B 1 43 ? 68.691 29.062 70.242 1.00 11.11 67 GLY B N 1
ATOM 2585 C CA . GLY B 1 43 ? 69.366 29.914 71.215 1.00 11.56 67 GLY B CA 1
ATOM 2586 C C . GLY B 1 43 ? 68.614 30.115 72.523 1.00 11.65 67 GLY B C 1
ATOM 2587 O O . GLY B 1 43 ? 68.896 31.081 73.252 1.00 11.44 67 GLY B O 1
ATOM 2588 N N . THR B 1 44 ? 67.656 29.235 72.839 1.00 11.38 68 THR B N 1
ATOM 2589 C CA . THR B 1 44 ? 66.850 29.376 74.066 1.00 11.18 68 THR B CA 1
ATOM 2590 C C . THR B 1 44 ? 67.619 28.776 75.201 1.00 11.71 68 THR B C 1
ATOM 2591 O O . THR B 1 44 ? 68.443 27.889 74.991 1.00 11.78 68 THR B O 1
ATOM 2595 N N . THR B 1 45 ? 67.331 29.267 76.400 1.00 11.47 69 THR B N 1
ATOM 2596 C CA . THR B 1 45 ? 67.934 28.743 77.612 1.00 12.19 69 THR B CA 1
ATOM 2597 C C . THR B 1 45 ? 66.934 28.260 78.664 1.00 12.26 69 THR B C 1
ATOM 2598 O O . THR B 1 45 ? 67.361 27.686 79.676 1.00 13.65 69 THR B O 1
ATOM 2602 N N . ALA B 1 46 ? 65.634 28.452 78.432 1.00 12.24 70 ALA B N 1
ATOM 2603 C CA . ALA B 1 46 ? 64.573 27.990 79.348 1.00 12.68 70 ALA B CA 1
ATOM 2604 C C . ALA B 1 46 ? 63.571 27.089 78.593 1.00 12.50 70 ALA B C 1
ATOM 2605 O O . ALA B 1 46 ? 62.367 27.310 78.634 1.00 13.61 70 ALA B O 1
ATOM 2607 N N . GLY B 1 47 ? 64.087 26.043 77.961 1.00 12.39 71 GLY B N 1
ATOM 2608 C CA . GLY B 1 47 ? 63.293 25.084 77.207 1.00 12.33 71 GLY B CA 1
ATOM 2609 C C . GLY B 1 47 ? 62.886 25.568 75.832 1.00 12.73 71 GLY B C 1
ATOM 2610 O O . GLY B 1 47 ? 63.279 26.649 75.385 1.00 12.30 71 GLY B O 1
ATOM 2611 N N . GLU B 1 48 ? 62.061 24.768 75.176 1.00 12.37 72 GLU B N 1
ATOM 2612 C CA . GLU B 1 48 ? 61.616 25.074 73.814 1.00 12.31 72 GLU B CA 1
ATOM 2613 C C . GLU B 1 48 ? 60.767 26.325 73.745 1.00 11.69 72 GLU B C 1
ATOM 2614 O O . GLU B 1 48 ? 60.066 26.677 74.721 1.00 11.52 72 GLU B O 1
ATOM 2620 N N . GLY B 1 49 ? 60.888 27.040 72.623 1.00 10.32 73 GLY B N 1
ATOM 2621 C CA . GLY B 1 49 ? 60.153 28.287 72.379 1.00 9.42 73 GLY B CA 1
ATOM 2622 C C . GLY B 1 49 ? 61.041 29.345 71.767 1.00 9.13 73 GLY B C 1
ATOM 2623 O O . GLY B 1 49 ? 61.800 29.038 70.855 1.00 7.90 73 GLY B O 1
ATOM 2624 N N . PHE B 1 50 ? 60.950 30.591 72.266 1.00 9.64 74 PHE B N 1
ATOM 2625 C CA . PHE B 1 50 ? 61.778 31.688 71.749 1.00 10.44 74 PHE B CA 1
ATOM 2626 C C . PHE B 1 50 ? 62.380 32.537 72.852 1.00 10.68 74 PHE B C 1
ATOM 2627 O O . PHE B 1 50 ? 61.698 32.809 73.846 1.00 12.76 74 PHE B O 1
ATOM 2635 N N . ALA B 1 51 ? 63.654 32.885 72.669 1.00 10.65 75 ALA B N 1
ATOM 2636 C CA . ALA B 1 51 ? 64.370 33.828 73.531 1.00 10.70 75 ALA B CA 1
ATOM 2637 C C . ALA B 1 51 ? 64.143 35.241 72.992 1.00 11.62 75 ALA B C 1
ATOM 2638 O O . ALA B 1 51 ? 63.729 35.417 71.853 1.00 12.28 75 ALA B O 1
ATOM 2640 N N . CYS B 1 52 ? 64.430 36.234 73.823 1.00 11.89 76 CYS B N 1
ATOM 2641 C CA . CYS B 1 52 ? 64.453 37.658 73.419 1.00 12.30 76 CYS B CA 1
ATOM 2642 C C . CYS B 1 52 ? 65.845 38.197 73.758 1.00 11.61 76 CYS B C 1
ATOM 2643 O O . CYS B 1 52 ? 66.319 37.970 74.856 1.00 10.55 76 CYS B O 1
ATOM 2646 N N . PHE B 1 53 ? 66.502 38.818 72.769 1.00 11.60 77 PHE B N 1
ATOM 2647 C CA . PHE B 1 53 ? 67.777 39.512 72.952 1.00 11.05 77 PHE B CA 1
ATOM 2648 C C . PHE B 1 53 ? 67.514 40.992 72.716 1.00 11.98 77 PHE B C 1
ATOM 2649 O O . PHE B 1 53 ? 66.616 41.363 71.937 1.00 11.45 77 PHE B O 1
ATOM 2657 N N . SER B 1 54 ? 68.289 41.854 73.366 1.00 12.81 78 SER B N 1
ATOM 2658 C CA . SER B 1 54 ? 68.161 43.292 73.137 1.00 12.40 78 SER B CA 1
ATOM 2659 C C . SER B 1 54 ? 69.519 43.924 73.000 1.00 12.03 78 SER B C 1
ATOM 2660 O O . SER B 1 54 ? 70.527 43.383 73.465 1.00 12.73 78 SER B O 1
ATOM 2663 N N . SER B 1 55 ? 69.518 45.108 72.408 1.00 11.87 79 SER B N 1
ATOM 2664 C CA . SER B 1 55 ? 70.723 45.858 72.148 1.00 11.50 79 SER B CA 1
ATOM 2665 C C . SER B 1 55 ? 70.393 47.319 71.876 1.00 11.59 79 SER B C 1
ATOM 2666 O O . SER B 1 55 ? 69.316 47.624 71.362 1.00 12.35 79 SER B O 1
ATOM 2669 N N . ASP B 1 56 ? 71.316 48.193 72.249 1.00 11.16 80 ASP B N 1
ATOM 2670 C CA . ASP B 1 56 ? 71.231 49.622 71.982 1.00 11.95 80 ASP B CA 1
ATOM 2671 C C . ASP B 1 56 ? 72.126 50.028 70.801 1.00 12.51 80 ASP B C 1
ATOM 2672 O O . ASP B 1 56 ? 72.035 51.178 70.357 1.00 12.82 80 ASP B O 1
ATOM 2677 N N . ASP B 1 57 ? 72.979 49.122 70.292 1.00 12.81 81 ASP B N 1
ATOM 2678 C CA . ASP B 1 57 ? 73.924 49.459 69.193 1.00 13.28 81 ASP B CA 1
ATOM 2679 C C . ASP B 1 57 ? 74.100 48.455 68.027 1.00 12.91 81 ASP B C 1
ATOM 2680 O O . ASP B 1 57 ? 74.957 48.681 67.154 1.00 13.24 81 ASP B O 1
ATOM 2685 N N . LEU B 1 58 ? 73.334 47.355 68.035 1.00 12.75 82 LEU B N 1
ATOM 2686 C CA . LEU B 1 58 ? 73.409 46.251 67.061 1.00 13.39 82 LEU B CA 1
ATOM 2687 C C . LEU B 1 58 ? 74.639 45.332 67.143 1.00 12.78 82 LEU B C 1
ATOM 2688 O O . LEU B 1 58 ? 74.624 44.306 66.504 1.00 12.62 82 LEU B O 1
ATOM 2693 N N . LYS B 1 59 ? 75.708 45.722 67.848 1.00 12.77 83 LYS B N 1
ATOM 2694 C CA . LYS B 1 59 ? 76.937 44.911 68.010 1.00 12.62 83 LYS B CA 1
ATOM 2695 C C . LYS B 1 59 ? 76.908 44.069 69.283 1.00 12.84 83 LYS B C 1
ATOM 2696 O O . LYS B 1 59 ? 77.333 42.909 69.284 1.00 11.79 83 LYS B O 1
ATOM 2702 N N . ASN B 1 60 ? 76.475 44.695 70.379 1.00 13.01 84 ASN B N 1
ATOM 2703 C CA . ASN B 1 60 ? 76.447 44.086 71.694 1.00 13.69 84 ASN B CA 1
ATOM 2704 C C . ASN B 1 60 ? 75.008 43.836 72.125 1.00 12.88 84 ASN B C 1
ATOM 2705 O O . ASN B 1 60 ? 74.213 44.779 72.190 1.00 12.57 84 ASN B O 1
ATOM 2710 N N . TRP B 1 61 ? 74.667 42.555 72.305 1.00 11.59 85 TRP B N 1
ATOM 2711 C CA . TRP B 1 61 ? 73.331 42.115 72.694 1.00 12.58 85 TRP B CA 1
ATOM 2712 C C . TRP B 1 61 ? 73.355 41.554 74.089 1.00 12.96 85 TRP B C 1
ATOM 2713 O O . TRP B 1 61 ? 74.420 41.263 74.627 1.00 14.00 85 TRP B O 1
ATOM 2724 N N . LYS B 1 62 ? 72.196 41.479 74.726 1.00 13.24 86 LYS B N 1
ATOM 2725 C CA . LYS B 1 62 ? 72.086 40.815 76.054 1.00 14.12 86 LYS B CA 1
ATOM 2726 C C . LYS B 1 62 ? 70.787 40.052 76.074 1.00 13.94 86 LYS B C 1
ATOM 2727 O O . LYS B 1 62 ? 69.842 40.459 75.380 1.00 13.86 86 LYS B O 1
ATOM 2733 N N . ARG B 1 63 ? 70.732 38.968 76.854 1.00 14.41 87 ARG B N 1
ATOM 2734 C CA . ARG B 1 63 ? 69.503 38.183 76.958 1.00 14.92 87 ARG B CA 1
ATOM 2735 C C . ARG B 1 63 ? 68.440 38.891 77.797 1.00 15.10 87 ARG B C 1
ATOM 2736 O O . ARG B 1 63 ? 68.744 39.511 78.827 1.00 14.51 87 ARG B O 1
ATOM 2744 N N . GLU B 1 64 ? 67.205 38.836 77.308 1.00 15.54 88 GLU B N 1
ATOM 2745 C CA . GLU B 1 64 ? 66.014 39.375 77.997 1.00 16.06 88 GLU B CA 1
ATOM 2746 C C . GLU B 1 64 ? 65.049 38.203 78.277 1.00 16.58 88 GLU B C 1
ATOM 2747 O O . GLU B 1 64 ? 63.817 38.334 78.131 1.00 18.99 88 GLU B O 1
ATOM 2753 N N . GLY B 1 65 ? 65.600 37.048 78.628 1.00 16.55 89 GLY B N 1
ATOM 2754 C CA . GLY B 1 65 ? 64.799 35.899 79.004 1.00 16.44 89 GLY B CA 1
ATOM 2755 C C . GLY B 1 65 ? 64.118 35.152 77.879 1.00 15.68 89 GLY B C 1
ATOM 2756 O O . GLY B 1 65 ? 64.366 35.410 76.684 1.00 16.13 89 GLY B O 1
ATOM 2757 N N . GLN B 1 66 ? 63.264 34.216 78.295 1.00 15.45 90 GLN B N 1
ATOM 2758 C CA . GLN B 1 66 ? 62.449 33.383 77.392 1.00 13.91 90 GLN B CA 1
ATOM 2759 C C . GLN B 1 66 ? 61.199 34.169 76.983 1.00 13.53 90 GLN B C 1
ATOM 2760 O O . GLN B 1 66 ? 60.282 34.359 77.802 1.00 14.08 90 GLN B O 1
ATOM 2766 N N . ALA B 1 67 ? 61.159 34.664 75.749 1.00 12.11 91 ALA B N 1
ATOM 2767 C CA . ALA B 1 67 ? 59.982 35.385 75.261 1.00 11.55 91 ALA B CA 1
ATOM 2768 C C . ALA B 1 67 ? 58.741 34.471 75.221 1.00 11.59 91 ALA B C 1
ATOM 2769 O O . ALA B 1 67 ? 57.652 34.892 75.656 1.00 12.30 91 ALA B O 1
ATOM 2771 N N . LEU B 1 68 ? 58.908 33.235 74.728 1.00 11.01 92 LEU B N 1
ATOM 2772 C CA A LEU B 1 68 ? 57.811 32.261 74.661 0.50 10.20 92 LEU B CA 1
ATOM 2773 C CA B LEU B 1 68 ? 57.818 32.242 74.634 0.50 10.19 92 LEU B CA 1
ATOM 2774 C C . LEU B 1 68 ? 58.285 30.912 75.211 1.00 9.80 92 LEU B C 1
ATOM 2775 O O . LEU B 1 68 ? 59.332 30.423 74.828 1.00 8.72 92 LEU B O 1
ATOM 2784 N N . SER B 1 69 ? 57.496 30.329 76.131 1.00 8.62 93 SER B N 1
ATOM 2785 C CA . SER B 1 69 ? 57.767 29.005 76.693 1.00 9.79 93 SER B CA 1
ATOM 2786 C C . SER B 1 69 ? 56.736 28.082 76.037 1.00 9.63 93 SER B C 1
ATOM 2787 O O . SER B 1 69 ? 55.537 28.444 75.927 1.00 11.09 93 SER B O 1
ATOM 2790 N N . ALA B 1 70 ? 57.194 26.931 75.540 1.00 9.93 94 ALA B N 1
ATOM 2791 C CA . ALA B 1 70 ? 56.347 25.900 74.900 1.00 9.88 94 ALA B CA 1
ATOM 2792 C C . ALA B 1 70 ? 55.042 25.649 75.669 1.00 10.47 94 ALA B C 1
ATOM 2793 O O . ALA B 1 70 ? 53.989 25.544 75.052 1.00 11.48 94 ALA B O 1
ATOM 2795 N N . THR B 1 71 ? 55.091 25.591 77.009 1.00 11.55 95 THR B N 1
ATOM 2796 C CA . THR B 1 71 ? 53.863 25.378 77.811 1.00 12.36 95 THR B CA 1
ATOM 2797 C C . THR B 1 71 ? 52.749 26.430 77.660 1.00 12.55 95 THR B C 1
ATOM 2798 O O . THR B 1 71 ? 51.563 26.131 77.894 1.00 13.91 95 THR B O 1
ATOM 2802 N N . ASP B 1 72 ? 53.119 27.649 77.292 1.00 11.93 96 ASP B N 1
ATOM 2803 C CA . ASP B 1 72 ? 52.157 28.729 76.986 1.00 12.14 96 ASP B CA 1
ATOM 2804 C C . ASP B 1 72 ? 51.720 28.737 75.514 1.00 11.57 96 ASP B C 1
ATOM 2805 O O . ASP B 1 72 ? 51.096 29.697 75.100 1.00 12.03 96 ASP B O 1
ATOM 2810 N N . SER B 1 73 ? 51.977 27.666 74.753 1.00 11.93 97 SER B N 1
ATOM 2811 C CA A SER B 1 73 ? 51.694 27.630 73.316 0.50 11.00 97 SER B CA 1
ATOM 2812 C CA B SER B 1 73 ? 51.647 27.642 73.337 0.50 11.82 97 SER B CA 1
ATOM 2813 C C . SER B 1 73 ? 51.268 26.267 72.826 1.00 11.22 97 SER B C 1
ATOM 2814 O O . SER B 1 73 ? 51.425 25.272 73.503 1.00 12.45 97 SER B O 1
ATOM 2819 N N . TYR B 1 74 ? 50.754 26.261 71.608 1.00 11.13 98 TYR B N 1
ATOM 2820 C CA . TYR B 1 74 ? 50.461 25.063 70.872 1.00 10.66 98 TYR B CA 1
ATOM 2821 C C . TYR B 1 74 ? 51.813 24.413 70.580 1.00 10.77 98 TYR B C 1
ATOM 2822 O O . TYR B 1 74 ? 52.794 25.105 70.301 1.00 10.62 98 TYR B O 1
ATOM 2831 N N . GLY B 1 75 ? 51.844 23.097 70.647 1.00 10.28 99 GLY B N 1
ATOM 2832 C CA . GLY B 1 75 ? 53.042 22.331 70.353 1.00 10.63 99 GLY B CA 1
ATOM 2833 C C . GLY B 1 75 ? 54.176 22.246 71.349 1.00 11.27 99 GLY B C 1
ATOM 2834 O O . GLY B 1 75 ? 54.287 23.021 72.339 1.00 11.74 99 GLY B O 1
ATOM 2835 N N . THR B 1 76 ? 54.990 21.228 71.114 1.00 11.78 100 THR B N 1
ATOM 2836 C CA . THR B 1 76 ? 56.136 20.870 71.930 1.00 12.52 100 THR B CA 1
ATOM 2837 C C . THR B 1 76 ? 57.459 20.834 71.174 1.00 12.65 100 THR B C 1
ATOM 2838 O O . THR B 1 76 ? 58.507 20.619 71.799 1.00 13.53 100 THR B O 1
ATOM 2842 N N . TRP B 1 77 ? 57.421 20.999 69.849 1.00 13.12 101 TRP B N 1
ATOM 2843 C CA . TRP B 1 77 ? 58.637 20.977 69.043 1.00 12.95 101 TRP B CA 1
ATOM 2844 C C . TRP B 1 77 ? 58.522 21.915 67.855 1.00 12.27 101 TRP B C 1
ATOM 2845 O O . TRP B 1 77 ? 57.432 22.448 67.526 1.00 13.20 101 TRP B O 1
ATOM 2856 N N . GLY B 1 78 ? 59.666 22.115 67.215 1.00 12.04 102 GLY B N 1
ATOM 2857 C CA . GLY B 1 78 ? 59.763 22.936 66.035 1.00 10.79 102 GLY B CA 1
ATOM 2858 C C . GLY B 1 78 ? 59.357 24.386 66.182 1.00 10.66 102 GLY B C 1
ATOM 2859 O O . GLY B 1 78 ? 58.584 24.891 65.369 1.00 11.01 102 GLY B O 1
ATOM 2860 N N . PHE B 1 79 ? 59.817 25.041 67.244 1.00 9.67 103 PHE B N 1
ATOM 2861 C CA . PHE B 1 79 ? 59.519 26.465 67.415 1.00 9.59 103 PHE B CA 1
ATOM 2862 C C . PHE B 1 79 ? 60.448 27.216 66.471 1.00 8.36 103 PHE B C 1
ATOM 2863 O O . PHE B 1 79 ? 61.648 27.241 66.675 1.00 8.33 103 PHE B O 1
ATOM 2871 N N . TRP B 1 80 ? 59.901 27.715 65.368 1.00 8.16 104 TRP B N 1
ATOM 2872 C CA . TRP B 1 80 ? 60.709 28.384 64.334 1.00 8.40 104 TRP B CA 1
ATOM 2873 C C . TRP B 1 80 ? 60.194 29.759 63.945 1.00 7.26 104 TRP B C 1
ATOM 2874 O O . TRP B 1 80 ? 58.955 30.031 63.970 1.00 8.44 104 TRP B O 1
ATOM 2885 N N . ALA B 1 81 ? 61.154 30.586 63.528 1.00 7.40 105 ALA B N 1
ATOM 2886 C CA . ALA B 1 81 ? 60.881 31.806 62.750 1.00 7.05 105 ALA B CA 1
ATOM 2887 C C . ALA B 1 81 ? 59.887 32.819 63.381 1.00 7.39 105 ALA B C 1
ATOM 2888 O O . ALA B 1 81 ? 58.814 33.140 62.817 1.00 8.27 105 ALA B O 1
ATOM 2890 N N . PRO B 1 82 ? 60.225 33.305 64.600 1.00 6.90 106 PRO B N 1
ATOM 2891 C CA . PRO B 1 82 ? 59.396 34.325 65.240 1.00 7.13 106 PRO B CA 1
ATOM 2892 C C . PRO B 1 82 ? 59.480 35.706 64.610 1.00 7.44 106 PRO B C 1
ATOM 2893 O O . PRO B 1 82 ? 60.530 36.112 64.103 1.00 7.98 106 PRO B O 1
ATOM 2897 N N . GLU B 1 83 ? 58.359 36.407 64.642 1.00 7.29 107 GLU B N 1
ATOM 2898 C CA . GLU B 1 83 ? 58.341 37.831 64.326 1.00 7.98 107 GLU B CA 1
ATOM 2899 C C . GLU B 1 83 ? 57.468 38.496 65.379 1.00 8.39 107 GLU B C 1
ATOM 2900 O O . GLU B 1 83 ? 56.441 37.934 65.771 1.00 9.05 107 GLU B O 1
ATOM 2906 N N . VAL B 1 84 ? 57.941 39.642 65.888 1.00 9.21 108 VAL B N 1
ATOM 2907 C CA . VAL B 1 84 ? 57.271 40.373 66.956 1.00 9.34 108 VAL B CA 1
ATOM 2908 C C . VAL B 1 84 ? 56.953 41.785 66.486 1.00 9.74 108 VAL B C 1
ATOM 2909 O O . VAL B 1 84 ? 57.823 42.463 65.919 1.00 8.67 108 VAL B O 1
ATOM 2913 N N . TYR B 1 85 ? 55.726 42.228 66.734 1.00 10.36 109 TYR B N 1
ATOM 2914 C CA . TYR B 1 85 ? 55.257 43.542 66.308 1.00 10.98 109 TYR B CA 1
ATOM 2915 C C . TYR B 1 85 ? 54.428 44.215 67.389 1.00 12.02 109 TYR B C 1
ATOM 2916 O O . TYR B 1 85 ? 53.669 43.551 68.079 1.00 10.93 109 TYR B O 1
ATOM 2925 N N . TYR B 1 86 ? 54.561 45.531 67.513 1.00 13.19 110 TYR B N 1
ATOM 2926 C CA . TYR B 1 86 ? 53.690 46.319 68.381 1.00 14.80 110 TYR B CA 1
ATOM 2927 C C . TYR B 1 86 ? 52.609 46.819 67.407 1.00 16.47 110 TYR B C 1
ATOM 2928 O O . TYR B 1 86 ? 52.931 47.433 66.388 1.00 16.21 110 TYR B O 1
ATOM 2937 N N . VAL B 1 87 ? 51.360 46.467 67.682 1.00 18.44 111 VAL B N 1
ATOM 2938 C CA . VAL B 1 87 ? 50.217 46.916 66.881 1.00 20.85 111 VAL B CA 1
ATOM 2939 C C . VAL B 1 87 ? 49.586 48.014 67.737 1.00 21.95 111 VAL B C 1
ATOM 2940 O O . VAL B 1 87 ? 48.959 47.708 68.750 1.00 21.81 111 VAL B O 1
ATOM 2944 N N . GLU B 1 88 ? 49.734 49.278 67.305 1.00 23.51 112 GLU B N 1
ATOM 2945 C CA A GLU B 1 88 ? 49.262 50.425 68.104 0.50 23.92 112 GLU B CA 1
ATOM 2946 C CA B GLU B 1 88 ? 49.268 50.448 68.092 0.50 23.81 112 GLU B CA 1
ATOM 2947 C C . GLU B 1 88 ? 47.764 50.345 68.403 1.00 24.16 112 GLU B C 1
ATOM 2948 O O . GLU B 1 88 ? 47.355 50.558 69.551 1.00 24.19 112 GLU B O 1
ATOM 2959 N N . SER B 1 89 ? 46.962 50.002 67.385 1.00 24.97 113 SER B N 1
ATOM 2960 C CA . SER B 1 89 ? 45.500 49.822 67.531 1.00 25.93 113 SER B CA 1
ATOM 2961 C C . SER B 1 89 ? 45.126 48.906 68.700 1.00 25.46 113 SER B C 1
ATOM 2962 O O . SER B 1 89 ? 44.205 49.212 69.452 1.00 26.04 113 SER B O 1
ATOM 2965 N N . LYS B 1 90 ? 45.864 47.806 68.851 1.00 24.63 114 LYS B N 1
ATOM 2966 C CA . LYS B 1 90 ? 45.612 46.813 69.891 1.00 24.04 114 LYS B CA 1
ATOM 2967 C C . LYS B 1 90 ? 46.291 47.079 71.249 1.00 23.26 114 LYS B C 1
ATOM 2968 O O . LYS B 1 90 ? 45.939 46.423 72.226 1.00 24.22 114 LYS B O 1
ATOM 2974 N N . LYS B 1 91 ? 47.258 48.002 71.306 1.00 22.85 115 LYS B N 1
ATOM 2975 C CA . LYS B 1 91 ? 48.028 48.333 72.545 1.00 21.59 115 LYS B CA 1
ATOM 2976 C C . LYS B 1 91 ? 48.686 47.094 73.142 1.00 21.02 115 LYS B C 1
ATOM 2977 O O . LYS B 1 91 ? 48.675 46.884 74.355 1.00 20.77 115 LYS B O 1
ATOM 2983 N N . LYS B 1 92 ? 49.278 46.279 72.261 1.00 19.32 116 LYS B N 1
ATOM 2984 C CA . LYS B 1 92 ? 49.797 44.973 72.640 1.00 18.30 116 LYS B CA 1
ATOM 2985 C C . LYS B 1 92 ? 50.869 44.501 71.635 1.00 15.85 116 LYS B C 1
ATOM 2986 O O . LYS B 1 92 ? 50.962 45.018 70.521 1.00 15.33 116 LYS B O 1
ATOM 2992 N N . PHE B 1 93 ? 51.706 43.567 72.071 1.00 14.05 117 PHE B N 1
ATOM 2993 C CA . PHE B 1 93 ? 52.702 42.949 71.208 1.00 12.65 117 PHE B CA 1
ATOM 2994 C C . PHE B 1 93 ? 52.145 41.625 70.739 1.00 12.06 117 PHE B C 1
ATOM 2995 O O . PHE B 1 93 ? 51.535 40.889 71.525 1.00 11.32 117 PHE B O 1
ATOM 3003 N N . TYR B 1 94 ? 52.383 41.334 69.459 1.00 11.16 118 TYR B N 1
ATOM 3004 C CA . TYR B 1 94 ? 51.992 40.090 68.810 1.00 10.73 118 TYR B CA 1
ATOM 3005 C C . TYR B 1 94 ? 53.209 39.388 68.309 1.00 10.91 118 TYR B C 1
ATOM 3006 O O . TYR B 1 94 ? 54.027 39.997 67.592 1.00 12.57 118 TYR B O 1
ATOM 3015 N N . LEU B 1 95 ? 53.342 38.131 68.719 1.00 10.40 119 LEU B N 1
ATOM 3016 C CA . LEU B 1 95 ? 54.380 37.242 68.264 1.00 10.19 119 LEU B CA 1
ATOM 3017 C C . LEU B 1 95 ? 53.715 36.262 67.290 1.00 10.18 119 LEU B C 1
ATOM 3018 O O . LEU B 1 95 ? 52.806 35.523 67.656 1.00 10.12 119 LEU B O 1
ATOM 3023 N N . PHE B 1 96 ? 54.200 36.254 66.049 1.00 9.54 120 PHE B N 1
ATOM 3024 C CA . PHE B 1 96 ? 53.744 35.332 65.019 1.00 9.50 120 PHE B CA 1
ATOM 3025 C C . PHE B 1 96 ? 54.883 34.353 64.832 1.00 8.92 120 PHE B C 1
ATOM 3026 O O . PHE B 1 96 ? 56.049 34.763 64.742 1.00 8.27 120 PHE B O 1
ATOM 3034 N N . TYR B 1 97 ? 54.548 33.066 64.780 1.00 9.08 121 TYR B N 1
ATOM 3035 C CA . TYR B 1 97 ? 55.532 32.004 64.763 1.00 8.61 121 TYR B CA 1
ATOM 3036 C C . TYR B 1 97 ? 55.002 30.675 64.232 1.00 8.49 121 TYR B C 1
ATOM 3037 O O . TYR B 1 97 ? 53.830 30.567 63.871 1.00 9.71 121 TYR B O 1
ATOM 3046 N N . SER B 1 98 ? 55.915 29.696 64.169 1.00 8.19 122 SER B N 1
ATOM 3047 C CA A SER B 1 98 ? 55.584 28.335 63.761 0.30 7.88 122 SER B CA 1
ATOM 3048 C CA B SER B 1 98 ? 55.660 28.328 63.726 0.70 7.54 122 SER B CA 1
ATOM 3049 C C . SER B 1 98 ? 55.980 27.375 64.878 1.00 8.53 122 SER B C 1
ATOM 3050 O O . SER B 1 98 ? 56.980 27.576 65.542 1.00 7.55 122 SER B O 1
ATOM 3055 N N . ALA B 1 99 ? 55.141 26.374 65.097 1.00 8.32 123 ALA B N 1
ATOM 3056 C CA . ALA B 1 99 ? 55.339 25.309 66.126 1.00 8.96 123 ALA B CA 1
ATOM 3057 C C . ALA B 1 99 ? 54.736 24.056 65.514 1.00 9.22 123 ALA B C 1
ATOM 3058 O O . ALA B 1 99 ? 53.632 24.123 64.964 1.00 9.67 123 ALA B O 1
ATOM 3060 N N . GLU B 1 100 ? 55.459 22.934 65.534 1.00 10.59 124 GLU B N 1
ATOM 3061 C CA . GLU B 1 100 ? 54.986 21.674 64.937 1.00 11.38 124 GLU B CA 1
ATOM 3062 C C . GLU B 1 100 ? 54.488 21.837 63.482 1.00 11.47 124 GLU B C 1
ATOM 3063 O O . GLU B 1 100 ? 53.460 21.259 63.090 1.00 12.64 124 GLU B O 1
ATOM 3069 N N . GLU B 1 101 ? 55.215 22.657 62.716 1.00 11.53 125 GLU B N 1
ATOM 3070 C CA . GLU B 1 101 ? 54.868 22.966 61.322 1.00 11.93 125 GLU B CA 1
ATOM 3071 C C . GLU B 1 101 ? 53.443 23.518 61.176 1.00 11.39 125 GLU B C 1
ATOM 3072 O O . GLU B 1 101 ? 52.746 23.203 60.208 1.00 10.98 125 GLU B O 1
ATOM 3078 N N . HIS B 1 102 ? 53.015 24.323 62.165 1.00 10.87 126 HIS B N 1
ATOM 3079 C CA . HIS B 1 102 ? 51.722 25.030 62.142 1.00 10.64 126 HIS B CA 1
ATOM 3080 C C . HIS B 1 102 ? 51.941 26.488 62.516 1.00 10.89 126 HIS B C 1
ATOM 3081 O O . HIS B 1 102 ? 52.679 26.786 63.443 1.00 11.82 126 HIS B O 1
ATOM 3088 N N . ILE B 1 103 ? 51.272 27.399 61.821 1.00 9.80 127 ILE B N 1
ATOM 3089 C CA . ILE B 1 103 ? 51.409 28.829 62.115 1.00 9.65 127 ILE B CA 1
ATOM 3090 C C . ILE B 1 103 ? 50.548 29.229 63.326 1.00 9.42 127 ILE B C 1
ATOM 3091 O O . ILE B 1 103 ? 49.398 28.785 63.446 1.00 8.03 127 ILE B O 1
ATOM 3096 N N . CYS B 1 104 ? 51.117 30.065 64.192 1.00 9.76 128 CYS B N 1
ATOM 3097 C CA . CYS B 1 104 ? 50.530 30.464 65.468 1.00 9.55 128 CYS B CA 1
ATOM 3098 C C . CYS B 1 104 ? 50.763 31.927 65.769 1.00 8.98 128 CYS B C 1
ATOM 3099 O O . CYS B 1 104 ? 51.661 32.541 65.222 1.00 9.57 128 CYS B O 1
ATOM 3102 N N . VAL B 1 105 ? 49.931 32.480 66.657 1.00 9.04 129 VAL B N 1
ATOM 3103 C CA . VAL B 1 105 ? 50.141 33.827 67.167 1.00 8.16 129 VAL B CA 1
ATOM 3104 C C . VAL B 1 105 ? 49.951 33.792 68.690 1.00 8.86 129 VAL B C 1
ATOM 3105 O O . VAL B 1 105 ? 49.064 33.084 69.184 1.00 10.24 129 VAL B O 1
ATOM 3109 N N . ALA B 1 106 ? 50.799 34.539 69.385 1.00 9.08 130 ALA B N 1
ATOM 3110 C CA . ALA B 1 106 ? 50.722 34.752 70.827 1.00 8.58 130 ALA B CA 1
ATOM 3111 C C . ALA B 1 106 ? 50.848 36.240 71.125 1.00 9.09 130 ALA B C 1
ATOM 3112 O O . ALA B 1 106 ? 51.301 37.013 70.276 1.00 9.39 130 ALA B O 1
ATOM 3114 N N . THR B 1 107 ? 50.465 36.665 72.339 1.00 9.52 131 THR B N 1
ATOM 3115 C CA . THR B 1 107 ? 50.589 38.078 72.709 1.00 10.46 131 THR B CA 1
ATOM 3116 C C . THR B 1 107 ? 51.285 38.317 74.029 1.00 10.31 131 THR B C 1
ATOM 3117 O O . THR B 1 107 ? 51.361 37.420 74.879 1.00 11.20 131 THR B O 1
ATOM 3121 N N . SER B 1 108 ? 51.753 39.559 74.175 1.00 11.82 132 SER B N 1
ATOM 3122 C CA . SER B 1 108 ? 52.430 40.055 75.386 1.00 11.76 132 SER B CA 1
ATOM 3123 C C . SER B 1 108 ? 52.229 41.559 75.592 1.00 12.30 132 SER B C 1
ATOM 3124 O O . SER B 1 108 ? 52.000 42.300 74.639 1.00 11.04 132 SER B O 1
ATOM 3127 N N . THR B 1 109 ? 52.313 41.997 76.856 1.00 13.23 133 THR B N 1
ATOM 3128 C CA B THR B 1 109 ? 52.223 43.415 77.219 0.38 13.80 133 THR B CA 1
ATOM 3129 C CA C THR B 1 109 ? 52.220 43.426 77.181 0.62 14.41 133 THR B CA 1
ATOM 3130 C C . THR B 1 109 ? 53.584 44.124 77.138 1.00 14.30 133 THR B C 1
ATOM 3131 O O . THR B 1 109 ? 53.651 45.357 77.219 1.00 14.86 133 THR B O 1
ATOM 3138 N N . THR B 1 110 ? 54.659 43.341 77.036 1.00 14.34 134 THR B N 1
ATOM 3139 C CA . THR B 1 110 ? 56.017 43.831 76.941 1.00 14.36 134 THR B CA 1
ATOM 3140 C C . THR B 1 110 ? 56.725 43.221 75.707 1.00 13.93 134 THR B C 1
ATOM 3141 O O . THR B 1 110 ? 56.320 42.154 75.228 1.00 14.77 134 THR B O 1
ATOM 3145 N N . PRO B 1 111 ? 57.768 43.900 75.183 1.00 14.07 135 PRO B N 1
ATOM 3146 C CA . PRO B 1 111 ? 58.599 43.292 74.127 1.00 14.56 135 PRO B CA 1
ATOM 3147 C C . PRO B 1 111 ? 59.301 41.986 74.545 1.00 14.62 135 PRO B C 1
ATOM 3148 O O . PRO B 1 111 ? 59.458 41.082 73.719 1.00 14.70 135 PRO B O 1
ATOM 3152 N N . GLU B 1 112 ? 59.726 41.892 75.805 1.00 14.60 136 GLU B N 1
ATOM 3153 C CA . GLU B 1 112 ? 60.461 40.723 76.291 1.00 15.33 136 GLU B CA 1
ATOM 3154 C C . GLU B 1 112 ? 59.594 39.511 76.569 1.00 15.01 136 GLU B C 1
ATOM 3155 O O . GLU B 1 112 ? 60.124 38.401 76.621 1.00 15.57 136 GLU B O 1
ATOM 3161 N N . GLY B 1 113 ? 58.301 39.733 76.799 1.00 14.40 137 GLY B N 1
ATOM 3162 C CA . GLY B 1 113 ? 57.371 38.682 77.145 1.00 14.62 137 GLY B CA 1
ATOM 3163 C C . GLY B 1 113 ? 57.098 38.650 78.659 1.00 14.67 137 GLY B C 1
ATOM 3164 O O . GLY B 1 113 ? 57.521 39.561 79.389 1.00 14.24 137 GLY B O 1
ATOM 3165 N N . PRO B 1 114 ? 56.466 37.564 79.156 1.00 14.44 138 PRO B N 1
ATOM 3166 C CA . PRO B 1 114 ? 56.093 36.385 78.381 1.00 13.95 138 PRO B CA 1
ATOM 3167 C C . PRO B 1 114 ? 54.985 36.572 77.325 1.00 13.44 138 PRO B C 1
ATOM 3168 O O . PRO B 1 114 ? 53.958 37.204 77.605 1.00 12.58 138 PRO B O 1
ATOM 3172 N N . PHE B 1 115 ? 55.210 35.989 76.143 1.00 12.01 139 PHE B N 1
ATOM 3173 C CA . PHE B 1 115 ? 54.178 35.888 75.105 1.00 11.39 139 PHE B CA 1
ATOM 3174 C C . PHE B 1 115 ? 53.434 34.575 75.308 1.00 11.21 139 PHE B C 1
ATOM 3175 O O . PHE B 1 115 ? 54.071 33.517 75.484 1.00 12.22 139 PHE B O 1
ATOM 3183 N N . ARG B 1 116 ? 52.104 34.637 75.243 1.00 10.68 140 ARG B N 1
ATOM 3184 C CA . ARG B 1 116 ? 51.234 33.497 75.459 1.00 10.84 140 ARG B CA 1
ATOM 3185 C C . ARG B 1 116 ? 49.991 33.482 74.583 1.00 9.56 140 ARG B C 1
ATOM 3186 O O . ARG B 1 116 ? 49.508 34.533 74.135 1.00 9.82 140 ARG B O 1
ATOM 3194 N N . GLN B 1 117 ? 49.473 32.265 74.417 1.00 9.45 141 GLN B N 1
ATOM 3195 C CA . GLN B 1 117 ? 48.196 31.980 73.797 1.00 9.23 141 GLN B CA 1
ATOM 3196 C C . GLN B 1 117 ? 47.213 31.651 74.931 1.00 10.14 141 GLN B C 1
ATOM 3197 O O . GLN B 1 117 ? 47.571 30.935 75.878 1.00 9.73 141 GLN B O 1
ATOM 3203 N N . GLU B 1 118 ? 45.990 32.170 74.844 1.00 9.88 142 GLU B N 1
ATOM 3204 C CA . GLU B 1 118 ? 44.923 31.845 75.831 1.00 10.17 142 GLU B CA 1
ATOM 3205 C C . GLU B 1 118 ? 44.412 30.434 75.576 1.00 11.07 142 GLU B C 1
ATOM 3206 O O . GLU B 1 118 ? 44.277 29.639 76.523 1.00 10.74 142 GLU B O 1
ATOM 3212 N N . VAL B 1 119 ? 44.166 30.135 74.292 1.00 10.90 143 VAL B N 1
ATOM 3213 C CA . VAL B 1 119 ? 43.795 28.813 73.813 1.00 11.04 143 VAL B CA 1
ATOM 3214 C C . VAL B 1 119 ? 44.977 28.383 72.950 1.00 10.87 143 VAL B C 1
ATOM 3215 O O . VAL B 1 119 ? 45.339 29.098 72.002 1.00 11.25 143 VAL B O 1
ATOM 3219 N N . LYS B 1 120 ? 45.542 27.216 73.264 1.00 9.78 144 LYS B N 1
ATOM 3220 C CA . LYS B 1 120 ? 46.798 26.737 72.620 1.00 9.84 144 LYS B CA 1
ATOM 3221 C C . LYS B 1 120 ? 46.538 26.037 71.282 1.00 9.92 144 LYS B C 1
ATOM 3222 O O . LYS B 1 120 ? 46.689 24.814 71.158 1.00 11.26 144 LYS B O 1
ATOM 3228 N N . GLN B 1 121 ? 46.154 26.836 70.276 1.00 10.18 145 GLN B N 1
ATOM 3229 C CA A GLN B 1 121 ? 45.880 26.316 68.932 0.50 10.59 145 GLN B CA 1
ATOM 3230 C CA B GLN B 1 121 ? 45.851 26.323 68.937 0.50 10.41 145 GLN B CA 1
ATOM 3231 C C . GLN B 1 121 ? 46.488 27.186 67.838 1.00 10.28 145 GLN B C 1
ATOM 3232 O O . GLN B 1 121 ? 46.757 28.358 68.065 1.00 10.38 145 GLN B O 1
ATOM 3243 N N . PRO B 1 122 ? 46.702 26.594 66.642 1.00 10.86 146 PRO B N 1
ATOM 3244 C CA . PRO B 1 122 ? 47.285 27.411 65.561 1.00 10.66 146 PRO B CA 1
ATOM 3245 C C . PRO B 1 122 ? 46.238 28.332 64.920 1.00 10.94 146 PRO B C 1
ATOM 3246 O O . PRO B 1 122 ? 45.047 28.284 65.271 1.00 10.88 146 PRO B O 1
ATOM 3250 N N . ILE B 1 123 ? 46.701 29.160 63.997 1.00 10.87 147 ILE B N 1
ATOM 3251 C CA . ILE B 1 123 ? 45.855 30.114 63.268 1.00 11.61 147 ILE B CA 1
ATOM 3252 C C . ILE B 1 123 ? 44.884 29.363 62.350 1.00 12.22 147 ILE B C 1
ATOM 3253 O O . ILE B 1 123 ? 43.706 29.695 62.298 1.00 12.30 147 ILE B O 1
ATOM 3258 N N . TRP B 1 124 ? 45.392 28.358 61.648 1.00 13.27 148 TRP B N 1
ATOM 3259 C CA . TRP B 1 124 ? 44.551 27.502 60.805 1.00 12.95 148 TRP B CA 1
ATOM 3260 C C . TRP B 1 124 ? 45.051 26.077 60.867 1.00 13.62 148 TRP B C 1
ATOM 3261 O O . TRP B 1 124 ? 46.141 25.810 61.429 1.00 12.67 148 TRP B O 1
ATOM 3272 N N . SER B 1 125 ? 44.274 25.172 60.272 1.00 13.59 149 SER B N 1
ATOM 3273 C CA A SER B 1 125 ? 44.550 23.735 60.380 0.50 14.42 149 SER B CA 1
ATOM 3274 C CA B SER B 1 125 ? 44.532 23.733 60.358 0.50 14.50 149 SER B CA 1
ATOM 3275 C C . SER B 1 125 ? 45.664 23.158 59.497 1.00 14.50 149 SER B C 1
ATOM 3276 O O . SER B 1 125 ? 46.305 22.201 59.909 1.00 15.42 149 SER B O 1
ATOM 3281 N N . GLU B 1 126 ? 45.912 23.746 58.321 1.00 14.23 150 GLU B N 1
ATOM 3282 C CA . GLU B 1 126 ? 46.940 23.222 57.394 1.00 13.86 150 GLU B CA 1
ATOM 3283 C C . GLU B 1 126 ? 48.369 23.515 57.839 1.00 13.45 150 GLU B C 1
ATOM 3284 O O . GLU B 1 126 ? 48.658 24.622 58.353 1.00 13.11 150 GLU B O 1
ATOM 3290 N N . LYS B 1 127 ? 49.258 22.543 57.617 1.00 13.96 151 LYS B N 1
ATOM 3291 C CA . LYS B 1 127 ? 50.670 22.728 57.913 1.00 14.49 151 LYS B CA 1
ATOM 3292 C C . LYS B 1 127 ? 51.197 23.954 57.167 1.00 13.77 151 LYS B C 1
ATOM 3293 O O . LYS B 1 127 ? 50.949 24.140 55.978 1.00 14.18 151 LYS B O 1
ATOM 3299 N N . SER B 1 128 ? 51.892 24.807 57.907 1.00 12.95 152 SER B N 1
ATOM 3300 C CA . SER B 1 128 ? 52.466 26.006 57.372 1.00 12.14 152 SER B CA 1
ATOM 3301 C C . SER B 1 128 ? 53.525 26.560 58.318 1.00 11.55 152 SER B C 1
ATOM 3302 O O . SER B 1 128 ? 53.547 26.185 59.491 1.00 11.14 152 SER B O 1
ATOM 3305 N N . ILE B 1 129 ? 54.425 27.402 57.788 1.00 9.79 153 ILE B N 1
ATOM 3306 C CA . ILE B 1 129 ? 55.512 28.002 58.567 1.00 9.53 153 ILE B CA 1
ATOM 3307 C C . ILE B 1 129 ? 55.877 29.438 58.081 1.00 9.13 153 ILE B C 1
ATOM 3308 O O . ILE B 1 129 ? 55.330 29.939 57.065 1.00 8.06 153 ILE B O 1
ATOM 3313 N N . ASP B 1 130 ? 56.832 30.072 58.783 1.00 9.23 154 ASP B N 1
ATOM 3314 C CA . ASP B 1 130 ? 57.451 31.349 58.386 1.00 9.44 154 ASP B CA 1
ATOM 3315 C C . ASP B 1 130 ? 56.541 32.583 58.274 1.00 9.61 154 ASP B C 1
ATOM 3316 O O . ASP B 1 130 ? 56.711 33.442 57.408 1.00 8.31 154 ASP B O 1
ATOM 3321 N N . THR B 1 131 ? 55.599 32.668 59.203 1.00 9.60 155 THR B N 1
ATOM 3322 C CA . THR B 1 131 ? 54.716 33.808 59.305 1.00 10.24 155 THR B CA 1
ATOM 3323 C C . THR B 1 131 ? 55.401 35.171 59.198 1.00 10.06 155 THR B C 1
ATOM 3324 O O . THR B 1 131 ? 56.442 35.406 59.818 1.00 11.95 155 THR B O 1
ATOM 3328 N N . SER B 1 132 ? 54.813 36.067 58.413 1.00 10.24 156 SER B N 1
ATOM 3329 C CA . SER B 1 132 ? 55.219 37.456 58.449 1.00 10.14 156 SER B CA 1
ATOM 3330 C C . SER B 1 132 ? 53.989 38.312 58.186 1.00 10.75 156 SER B C 1
ATOM 3331 O O . SER B 1 132 ? 53.295 38.106 57.197 1.00 10.62 156 SER B O 1
ATOM 3334 N N . LEU B 1 133 ? 53.697 39.179 59.153 1.00 10.12 157 LEU B N 1
ATOM 3335 C CA . LEU B 1 133 ? 52.579 40.138 59.109 1.00 11.42 157 LEU B CA 1
ATOM 3336 C C . LEU B 1 133 ? 52.950 41.447 58.434 1.00 11.49 157 LEU B C 1
ATOM 3337 O O . LEU B 1 133 ? 54.007 42.033 58.710 1.00 11.82 157 LEU B O 1
ATOM 3342 N N . PHE B 1 134 ? 52.021 41.929 57.607 1.00 11.97 158 PHE B N 1
ATOM 3343 C CA . PHE B 1 134 ? 52.069 43.253 56.976 1.00 12.61 158 PHE B CA 1
ATOM 3344 C C . PHE B 1 134 ? 50.711 43.922 57.202 1.00 12.73 158 PHE B C 1
ATOM 3345 O O . PHE B 1 134 ? 49.666 43.304 56.957 1.00 12.86 158 PHE B O 1
ATOM 3353 N N . ILE B 1 135 ? 50.723 45.128 57.769 1.00 14.12 159 ILE B N 1
ATOM 3354 C CA . ILE B 1 135 ? 49.506 45.925 57.945 1.00 14.49 159 ILE B CA 1
ATOM 3355 C C . ILE B 1 135 ? 49.690 47.074 56.950 1.00 15.19 159 ILE B C 1
ATOM 3356 O O . ILE B 1 135 ? 50.644 47.855 57.032 1.00 16.06 159 ILE B O 1
ATOM 3361 N N . ASP B 1 136 ? 48.770 47.146 56.001 1.00 15.65 160 ASP B N 1
ATOM 3362 C CA . ASP B 1 136 ? 48.801 48.128 54.939 1.00 16.35 160 ASP B CA 1
ATOM 3363 C C . ASP B 1 136 ? 48.350 49.483 55.496 1.00 16.92 160 ASP B C 1
ATOM 3364 O O . ASP B 1 136 ? 47.856 49.546 56.623 1.00 16.92 160 ASP B O 1
ATOM 3369 N N . ASP B 1 137 ? 48.536 50.541 54.693 1.00 18.49 161 ASP B N 1
ATOM 3370 C CA . ASP B 1 137 ? 48.207 51.952 55.031 1.00 19.52 161 ASP B CA 1
ATOM 3371 C C . ASP B 1 137 ? 46.748 52.155 55.468 1.00 20.13 161 ASP B C 1
ATOM 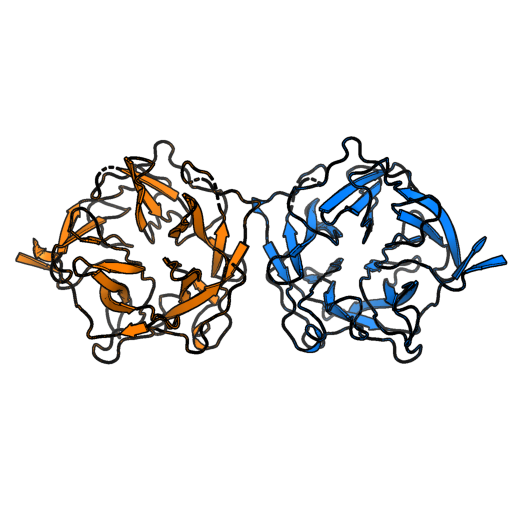3372 O O . ASP B 1 137 ? 46.481 52.997 56.330 1.00 21.41 161 ASP B O 1
ATOM 3377 N N . ASP B 1 138 ? 45.843 51.346 54.888 1.00 20.29 162 ASP B N 1
ATOM 3378 C CA A ASP B 1 138 ? 44.403 51.324 55.213 0.50 20.66 162 ASP B CA 1
ATOM 3379 C CA B ASP B 1 138 ? 44.411 51.359 55.234 0.50 20.41 162 ASP B CA 1
ATOM 3380 C C . ASP B 1 138 ? 44.101 50.520 56.495 1.00 20.45 162 ASP B C 1
ATOM 3381 O O . ASP B 1 138 ? 42.922 50.351 56.866 1.00 21.09 162 ASP B O 1
ATOM 3390 N N . GLY B 1 139 ? 45.149 49.997 57.150 1.00 19.86 163 GLY B N 1
ATOM 3391 C CA . GLY B 1 139 ? 45.037 49.158 58.344 1.00 18.70 163 GLY B CA 1
ATOM 3392 C C . GLY B 1 139 ? 44.694 47.698 58.030 1.00 17.66 163 GLY B C 1
ATOM 3393 O O . GLY B 1 139 ? 44.483 46.922 58.954 1.00 18.16 163 GLY B O 1
ATOM 3394 N N . THR B 1 140 ? 44.665 47.302 56.753 1.00 16.44 164 THR B N 1
ATOM 3395 C CA . THR B 1 140 ? 44.258 45.927 56.391 1.00 14.62 164 THR B CA 1
ATOM 3396 C C . THR B 1 140 ? 45.429 44.995 56.665 1.00 13.62 164 THR B C 1
ATOM 3397 O O . THR B 1 140 ? 46.530 45.247 56.153 1.00 13.48 164 THR B O 1
ATOM 3401 N N . PRO B 1 141 ? 45.201 43.912 57.447 1.00 11.78 165 PRO B N 1
ATOM 3402 C CA . PRO B 1 141 ? 46.309 43.006 57.751 1.00 12.02 165 PRO B CA 1
ATOM 3403 C C . PRO B 1 141 ? 46.410 41.860 56.752 1.00 11.58 165 PRO B C 1
ATOM 3404 O O . PRO B 1 141 ? 45.384 41.292 56.366 1.00 12.18 165 PRO B O 1
ATOM 3408 N N . TYR B 1 142 ? 47.643 41.542 56.364 1.00 12.11 166 TYR B N 1
ATOM 3409 C CA . TYR B 1 142 ? 47.962 40.435 55.483 1.00 11.81 166 TYR B CA 1
ATOM 3410 C C . TYR B 1 142 ? 49.045 39.607 56.172 1.00 11.76 166 TYR B C 1
ATOM 3411 O O . TYR B 1 142 ? 49.970 40.173 56.767 1.00 13.46 166 TYR B O 1
ATOM 3420 N N . LEU B 1 143 ? 48.917 38.288 56.119 1.00 11.39 167 LEU B N 1
ATOM 3421 C CA . LEU B 1 143 ? 49.911 37.388 56.657 1.00 11.17 167 LEU B CA 1
ATOM 3422 C C . LEU B 1 143 ? 50.479 36.594 55.511 1.00 10.60 167 LEU B C 1
ATOM 3423 O O . LEU B 1 143 ? 49.713 36.006 54.731 1.00 10.92 167 LEU B O 1
ATOM 3428 N N . TYR B 1 144 ? 51.814 36.611 55.401 1.00 10.69 168 TYR B N 1
ATOM 3429 C CA . TYR B 1 144 ? 52.579 35.863 54.410 1.00 10.70 168 TYR B CA 1
ATOM 3430 C C . TYR B 1 144 ? 53.113 34.656 55.148 1.00 10.52 168 TYR B C 1
ATOM 3431 O O . TYR B 1 144 ? 53.546 34.764 56.312 1.00 9.92 168 TYR B O 1
ATOM 3440 N N . PHE B 1 145 ? 53.094 33.514 54.489 1.00 9.29 169 PHE B N 1
ATOM 3441 C CA . PHE B 1 145 ? 53.518 32.254 55.107 1.00 10.17 169 PHE B CA 1
ATOM 3442 C C . PHE B 1 145 ? 53.754 31.191 54.044 1.00 11.40 169 PHE B C 1
ATOM 3443 O O . PHE B 1 145 ? 53.388 31.370 52.879 1.00 11.86 169 PHE B O 1
ATOM 3451 N N . VAL B 1 146 ? 54.382 30.101 54.455 1.00 11.96 170 VAL B N 1
ATOM 3452 C CA . VAL B 1 146 ? 54.658 29.002 53.544 1.00 12.44 170 VAL B CA 1
ATOM 3453 C C . VAL B 1 146 ? 53.638 27.897 53.672 1.00 12.72 170 VAL B C 1
ATOM 3454 O O . VAL B 1 146 ? 53.295 27.520 54.791 1.00 13.36 170 VAL B O 1
ATOM 3458 N N . ARG B 1 147 ? 53.134 27.419 52.524 1.00 12.29 171 ARG B N 1
ATOM 3459 C CA . ARG B 1 147 ? 52.377 26.170 52.443 1.00 12.19 171 ARG B CA 1
ATOM 3460 C C . ARG B 1 147 ? 53.260 25.231 51.631 1.00 12.43 171 ARG B C 1
ATOM 3461 O O . ARG B 1 147 ? 54.145 25.668 50.870 1.00 12.01 171 ARG B O 1
ATOM 3469 N N . PHE B 1 148 ? 52.992 23.941 51.764 1.00 12.56 172 PHE B N 1
ATOM 3470 C CA . PHE B 1 148 ? 53.782 22.894 51.131 1.00 12.92 172 PHE B CA 1
ATOM 3471 C C . PHE B 1 148 ? 53.037 22.377 49.900 1.00 12.80 172 PHE B C 1
ATOM 3472 O O . PHE B 1 148 ? 52.836 21.171 49.725 1.00 14.83 172 PHE B O 1
ATOM 3480 N N . THR B 1 149 ? 52.687 23.312 49.010 1.00 13.12 173 THR B N 1
ATOM 3481 C CA . THR B 1 149 ? 51.859 23.027 47.825 1.00 11.92 173 THR B CA 1
ATOM 3482 C C . THR B 1 149 ? 52.613 22.609 46.554 1.00 12.61 173 THR B C 1
ATOM 3483 O O . THR B 1 149 ? 52.006 22.036 45.647 1.00 13.01 173 THR B O 1
ATOM 3487 N N . ASP B 1 150 ? 53.909 22.908 46.491 1.00 11.97 174 ASP B N 1
ATOM 3488 C CA . ASP B 1 150 ? 54.753 22.581 45.324 1.00 12.33 174 ASP B CA 1
ATOM 3489 C C . ASP B 1 150 ? 56.154 22.841 45.859 1.00 12.31 174 ASP B C 1
ATOM 3490 O O . ASP B 1 150 ? 56.811 23.841 45.509 1.00 12.79 174 ASP B O 1
ATOM 3495 N N . GLY B 1 151 ? 56.553 21.962 46.779 1.00 12.74 175 GLY B N 1
ATOM 3496 C CA . GLY B 1 151 ? 57.721 22.202 47.653 1.00 13.06 175 GLY B CA 1
ATOM 3497 C C . GLY B 1 151 ? 57.275 23.388 48.535 1.00 12.66 175 GLY B C 1
ATOM 3498 O O . GLY B 1 151 ? 56.058 23.642 48.630 1.00 13.87 175 GLY B O 1
ATOM 3499 N N . ASN B 1 152 ? 58.197 24.107 49.198 1.00 12.32 176 ASN B N 1
ATOM 3500 C CA . ASN B 1 152 ? 57.811 25.300 49.983 1.00 11.63 176 ASN B CA 1
ATOM 3501 C C . ASN B 1 152 ? 57.481 26.460 49.063 1.00 10.88 176 ASN B C 1
ATOM 3502 O O . ASN B 1 152 ? 58.334 26.868 48.256 1.00 10.86 176 ASN B O 1
ATOM 3507 N N . VAL B 1 153 ? 56.268 26.982 49.214 1.00 9.95 177 VAL B N 1
ATOM 3508 C CA . VAL B 1 153 ? 55.715 28.063 48.381 1.00 9.91 177 VAL B CA 1
ATOM 3509 C C . VAL B 1 153 ? 55.219 29.185 49.278 1.00 9.61 177 VAL B C 1
ATOM 3510 O O . VAL B 1 153 ? 54.492 28.911 50.280 1.00 9.35 177 VAL B O 1
ATOM 3514 N N . ILE B 1 154 ? 55.530 30.441 48.947 1.00 9.15 178 ILE B N 1
ATOM 3515 C CA . ILE B 1 154 ? 55.032 31.572 49.770 1.00 9.94 178 ILE B CA 1
ATOM 3516 C C . ILE B 1 154 ? 53.605 31.924 49.338 1.00 10.21 178 ILE B C 1
ATOM 3517 O O . ILE B 1 154 ? 53.368 32.215 48.159 1.00 12.18 178 ILE B O 1
ATOM 3522 N N . TRP B 1 155 ? 52.680 31.871 50.300 1.00 11.07 179 TRP B N 1
ATOM 3523 C CA . TRP B 1 155 ? 51.266 32.242 50.122 1.00 10.47 179 TRP B CA 1
ATOM 3524 C C . TRP B 1 155 ? 50.953 33.449 50.993 1.00 10.47 179 TRP B C 1
ATOM 3525 O O . TRP B 1 155 ? 51.721 33.793 51.882 1.00 10.72 179 TRP B O 1
ATOM 3536 N N . VAL B 1 156 ? 49.818 34.088 50.713 1.00 10.81 180 VAL B N 1
ATOM 3537 C CA . VAL B 1 156 ? 49.331 35.215 51.515 1.00 10.90 180 VAL B CA 1
ATOM 3538 C C . VAL B 1 156 ? 47.825 35.089 51.665 1.00 11.12 180 VAL B C 1
ATOM 3539 O O . VAL B 1 156 ? 47.164 34.505 50.792 1.00 12.02 180 VAL B O 1
ATOM 3543 N N . ALA B 1 157 ? 47.316 35.552 52.808 1.00 11.42 181 ALA B N 1
ATOM 3544 C CA . ALA B 1 157 ? 45.891 35.706 53.071 1.00 11.92 181 ALA B CA 1
ATOM 3545 C C . ALA B 1 157 ? 45.666 36.959 53.918 1.00 12.33 181 ALA B C 1
ATOM 3546 O O . ALA B 1 157 ? 46.572 37.414 54.648 1.00 13.74 181 ALA B O 1
ATOM 3548 N N . GLN B 1 158 ? 44.470 37.538 53.795 1.00 12.74 182 GLN B N 1
ATOM 3549 C CA . GLN B 1 158 ? 44.067 38.667 54.657 1.00 13.24 182 GLN B CA 1
ATOM 3550 C C . GLN B 1 158 ? 43.735 38.085 56.037 1.00 13.59 182 GLN B C 1
ATOM 3551 O O . GLN B 1 158 ? 43.204 36.970 56.134 1.00 13.96 182 GLN B O 1
ATOM 3565 N N . THR B 1 160 ? 41.751 38.449 59.807 1.00 15.69 184 THR B N 1
ATOM 3566 C CA . THR B 1 160 ? 40.637 39.110 60.468 1.00 15.87 184 THR B CA 1
ATOM 3567 C C . THR B 1 160 ? 41.263 40.262 61.309 1.00 16.76 184 THR B C 1
ATOM 3568 O O . THR B 1 160 ? 42.469 40.230 61.611 1.00 16.22 184 THR B O 1
ATOM 3572 N N . ASP B 1 161 ? 40.457 41.253 61.698 1.00 18.29 185 ASP B N 1
ATOM 3573 C CA . ASP B 1 161 ? 40.990 42.437 62.420 1.00 18.79 185 ASP B CA 1
ATOM 3574 C C . ASP B 1 161 ? 41.631 42.136 63.783 1.00 19.16 185 ASP B C 1
ATOM 3575 O O . ASP B 1 161 ? 42.555 42.845 64.183 1.00 20.63 185 ASP B O 1
ATOM 3580 N N . ASP B 1 162 ? 41.201 41.060 64.443 1.00 18.65 186 ASP B N 1
ATOM 3581 C CA . ASP B 1 162 ? 41.835 40.624 65.713 1.00 18.57 186 ASP B CA 1
ATOM 3582 C C . ASP B 1 162 ? 43.244 39.999 65.525 1.00 17.70 186 ASP B C 1
ATOM 3583 O O . ASP B 1 162 ? 43.937 39.758 66.531 1.00 17.72 186 ASP B O 1
ATOM 3588 N N . LEU B 1 163 ? 43.641 39.736 64.266 1.00 16.85 187 LEU B N 1
ATOM 3589 C CA . LEU B 1 163 ? 44.942 39.134 63.913 1.00 16.23 187 LEU B CA 1
ATOM 3590 C C . LEU B 1 163 ? 45.103 37.712 64.475 1.00 16.17 187 LEU B C 1
ATOM 3591 O O . LEU B 1 163 ? 46.243 37.270 64.700 1.00 17.02 187 LEU B O 1
ATOM 3609 N N . SER B 1 165 ? 43.144 34.965 63.031 1.00 16.12 189 SER B N 1
ATOM 3610 C CA . SER B 1 165 ? 42.866 34.017 61.947 1.00 15.55 189 SER B CA 1
ATOM 3611 C C . SER B 1 165 ? 43.005 34.666 60.587 1.00 13.91 189 SER B C 1
ATOM 3612 O O . SER B 1 165 ? 43.108 35.901 60.493 1.00 13.23 189 SER B O 1
ATOM 3615 N N . ILE B 1 166 ? 43.078 33.814 59.566 1.00 12.33 190 ILE B N 1
ATOM 3616 C CA . ILE B 1 166 ? 43.137 34.240 58.162 1.00 12.87 190 ILE B CA 1
ATOM 3617 C C . ILE B 1 166 ? 41.781 33.974 57.518 1.00 12.72 190 ILE B C 1
ATOM 3618 O O . ILE B 1 166 ? 41.052 33.041 57.917 1.00 12.42 190 ILE B O 1
ATOM 3623 N N . LYS B 1 167 ? 41.462 34.782 56.506 1.00 12.31 191 LYS B N 1
ATOM 3624 C CA . LYS B 1 167 ? 40.234 34.643 55.717 1.00 13.57 191 LYS B CA 1
ATOM 3625 C C . LYS B 1 167 ? 40.716 33.827 54.537 1.00 13.20 191 LYS B C 1
ATOM 3626 O O . LYS B 1 167 ? 41.388 34.346 53.659 1.00 14.75 191 LYS B O 1
ATOM 3632 N N . THR B 1 168 ? 40.424 32.530 54.562 1.00 12.37 192 THR B N 1
ATOM 3633 C CA . THR B 1 168 ? 40.907 31.602 53.538 1.00 12.06 192 THR B CA 1
ATOM 3634 C C . THR B 1 168 ? 40.392 31.883 52.108 1.00 11.01 192 THR B C 1
ATOM 3635 O O . THR B 1 168 ? 41.095 31.578 51.125 1.00 9.98 192 THR B O 1
ATOM 3639 N N . GLU B 1 169 ? 39.232 32.541 51.981 1.00 11.38 193 GLU B N 1
ATOM 3640 C CA . GLU B 1 169 ? 38.739 32.938 50.639 1.00 12.12 193 GLU B CA 1
ATOM 3641 C C . GLU B 1 169 ? 39.646 33.966 49.934 1.00 11.65 193 GLU B C 1
ATOM 3642 O O . GLU B 1 169 ? 39.476 34.223 48.737 1.00 12.11 193 GLU B O 1
ATOM 3648 N N . THR B 1 170 ? 40.575 34.574 50.683 1.00 11.40 194 THR B N 1
ATOM 3649 C CA . THR B 1 170 ? 41.552 35.537 50.163 1.00 11.82 194 THR B CA 1
ATOM 3650 C C . THR B 1 170 ? 42.928 34.912 49.871 1.00 11.66 194 THR B C 1
ATOM 3651 O O . THR B 1 170 ? 43.903 35.638 49.637 1.00 12.00 194 THR B O 1
ATOM 3655 N N . LEU B 1 171 ? 43.044 33.587 49.959 1.00 10.76 195 LEU B N 1
ATOM 3656 C CA . LEU B 1 171 ? 44.327 32.935 49.708 1.00 10.67 195 LEU B CA 1
ATOM 3657 C C . LEU B 1 171 ? 44.853 33.221 48.300 1.00 11.27 195 LEU B C 1
ATOM 3658 O O . LEU B 1 171 ? 44.118 33.115 47.306 1.00 11.06 195 LEU B O 1
ATOM 3663 N N . ASN B 1 172 ? 46.120 33.603 48.261 1.00 11.52 196 ASN B N 1
ATOM 3664 C CA . ASN B 1 172 ? 46.835 33.919 47.024 1.00 11.96 196 ASN B CA 1
ATOM 3665 C C . ASN B 1 172 ? 48.233 33.356 47.104 1.00 12.09 196 ASN B C 1
ATOM 3666 O O . ASN B 1 172 ? 48.851 33.375 48.174 1.00 12.76 196 ASN B O 1
ATOM 3671 N N . GLN B 1 173 ? 48.721 32.850 45.972 1.00 11.92 197 GLN B N 1
ATOM 3672 C CA . GLN B 1 173 ? 50.039 32.256 45.860 1.00 11.67 197 GLN B CA 1
ATOM 3673 C C . GLN B 1 173 ? 50.998 33.348 45.410 1.00 12.07 197 GLN B C 1
ATOM 3674 O O . GLN B 1 173 ? 50.734 34.026 44.401 1.00 12.77 197 GLN B O 1
ATOM 3680 N N . CYS B 1 174 ? 52.105 33.503 46.135 1.00 12.10 198 CYS B N 1
ATOM 3681 C CA . CYS B 1 174 ? 53.081 34.553 45.855 1.00 11.16 198 CYS B CA 1
ATOM 3682 C C . CYS B 1 174 ? 54.365 34.107 45.136 1.00 10.95 198 CYS B C 1
ATOM 3683 O O . CYS B 1 174 ? 54.605 34.546 44.015 1.00 10.98 198 CYS B O 1
ATOM 3686 N N . ILE B 1 175 ? 55.165 33.249 45.784 1.00 10.03 199 ILE B N 1
ATOM 3687 C CA . ILE B 1 175 ? 56.498 32.869 45.292 1.00 10.77 199 ILE B CA 1
ATOM 3688 C C . ILE B 1 175 ? 56.753 31.369 45.379 1.00 10.31 199 ILE B C 1
ATOM 3689 O O . ILE B 1 175 ? 56.527 30.761 46.426 1.00 9.97 199 ILE B O 1
ATOM 3694 N N . LYS B 1 176 ? 57.226 30.793 44.269 1.00 11.02 200 LYS B N 1
ATOM 3695 C CA . LYS B 1 176 ? 57.622 29.388 44.144 1.00 11.21 200 LYS B CA 1
ATOM 3696 C C . LYS B 1 176 ? 59.097 29.389 43.720 1.00 10.47 200 LYS B C 1
ATOM 3697 O O . LYS B 1 176 ? 59.506 30.355 43.084 1.00 10.40 200 LYS B O 1
ATOM 3703 N N . ALA B 1 177 ? 59.868 28.335 44.035 1.00 10.08 201 ALA B N 1
ATOM 3704 C CA . ALA B 1 177 ? 61.298 28.224 43.574 1.00 10.55 201 ALA B CA 1
ATOM 3705 C C . ALA B 1 177 ? 61.250 27.828 42.081 1.00 11.43 201 ALA B C 1
ATOM 3706 O O . ALA B 1 177 ? 60.749 26.730 41.784 1.00 11.31 201 ALA B O 1
ATOM 3708 N N . GLU B 1 178 ? 61.776 28.692 41.181 1.00 11.81 202 GLU B N 1
ATOM 3709 C CA A GLU B 1 178 ? 61.671 28.532 39.703 0.50 12.07 202 GLU B CA 1
ATOM 3710 C CA B GLU B 1 178 ? 61.694 28.471 39.711 0.50 11.75 202 GLU B CA 1
ATOM 3711 C C . GLU B 1 178 ? 62.942 28.721 38.853 1.00 11.88 202 GLU B C 1
ATOM 3712 O O . GLU B 1 178 ? 63.093 28.063 37.832 1.00 12.57 202 GLU B O 1
ATOM 3723 N N . VAL B 1 179 ? 63.790 29.692 39.231 1.00 10.78 203 VAL B N 1
ATOM 3724 C CA A VAL B 1 179 ? 65.013 30.094 38.497 0.50 11.19 203 VAL B CA 1
ATOM 3725 C CA B VAL B 1 179 ? 65.009 30.030 38.458 0.50 11.02 203 VAL B CA 1
ATOM 3726 C C . VAL B 1 179 ? 66.243 29.389 39.103 1.00 10.86 203 VAL B C 1
ATOM 3727 O O . VAL B 1 179 ? 66.208 28.941 40.254 1.00 9.22 203 VAL B O 1
ATOM 3734 N N . SER B 1 180 ? 67.328 29.294 38.327 1.00 10.78 204 SER B N 1
ATOM 3735 C CA . SER B 1 180 ? 68.531 28.563 38.730 1.00 11.54 204 SER B CA 1
ATOM 3736 C C . SER B 1 180 ? 69.025 28.753 40.168 1.00 10.78 204 SER B C 1
ATOM 3737 O O . SER B 1 180 ? 69.174 27.761 40.906 1.00 11.22 204 SER B O 1
ATOM 3740 N N . TRP B 1 181 ? 69.209 30.005 40.575 1.00 10.57 205 TRP B N 1
ATOM 3741 C CA . TRP B 1 181 ? 69.745 30.294 41.920 1.00 11.12 205 TRP B CA 1
ATOM 3742 C C . TRP B 1 181 ? 68.835 29.783 43.046 1.00 10.60 205 TRP B C 1
ATOM 3743 O O . TRP B 1 181 ? 69.336 29.399 44.090 1.00 11.32 205 TRP B O 1
ATOM 3754 N N . GLU B 1 182 ? 67.528 29.755 42.790 1.00 10.85 206 GLU B N 1
ATOM 3755 C CA . GLU B 1 182 ? 66.505 29.242 43.709 1.00 10.15 206 GLU B CA 1
ATOM 3756 C C . GLU B 1 182 ? 66.388 27.694 43.737 1.00 10.92 206 GLU B C 1
ATOM 3757 O O . GLU B 1 182 ? 65.603 27.162 44.540 1.00 10.33 206 GLU B O 1
ATOM 3763 N N . LEU B 1 183 ? 67.089 26.994 42.830 1.00 10.97 207 LEU B N 1
ATOM 3764 C CA . LEU B 1 183 ? 66.995 25.550 42.659 1.00 12.17 207 LEU B CA 1
ATOM 3765 C C . LEU B 1 183 ? 68.328 24.804 42.783 1.00 11.89 207 LEU B C 1
ATOM 3766 O O . LEU B 1 183 ? 68.614 23.874 42.025 1.00 13.54 207 LEU B O 1
ATOM 3771 N N . LEU B 1 184 ? 69.153 25.243 43.726 1.00 12.00 208 LEU B N 1
ATOM 3772 C CA . LEU B 1 184 ? 70.383 24.545 44.064 1.00 11.39 208 LEU B CA 1
ATOM 3773 C C . LEU B 1 184 ? 70.106 23.296 44.931 1.00 11.32 208 LEU B C 1
ATOM 3774 O O . LEU B 1 184 ? 70.833 22.294 44.846 1.00 10.74 208 LEU B O 1
ATOM 3779 N N . GLN B 1 185 ? 69.076 23.339 45.784 1.00 11.23 209 GLN B N 1
ATOM 3780 C CA . GLN B 1 185 ? 68.773 22.192 46.639 1.00 11.94 209 GLN B CA 1
ATOM 3781 C C . GLN B 1 185 ? 67.313 22.273 47.037 1.00 12.25 209 GLN B C 1
ATOM 3782 O O . GLN B 1 185 ? 66.899 23.284 47.610 1.00 12.64 209 GLN B O 1
ATOM 3788 N N . GLY B 1 186 ? 66.563 21.215 46.736 1.00 12.17 210 GLY B N 1
ATOM 3789 C CA . GLY B 1 186 ? 65.135 21.185 46.975 1.00 11.64 210 GLY B CA 1
ATOM 3790 C C . GLY B 1 186 ? 64.384 22.187 46.111 1.00 11.28 210 GLY B C 1
ATOM 3791 O O . GLY B 1 186 ? 64.918 22.743 45.106 1.00 11.07 210 GLY B O 1
ATOM 3792 N N . LYS B 1 187 ? 63.120 22.385 46.473 1.00 10.90 211 LYS B N 1
ATOM 3793 C CA . LYS B 1 187 ? 62.242 23.374 45.813 1.00 11.09 211 LYS B CA 1
ATOM 3794 C C . LYS B 1 187 ? 61.629 24.188 46.957 1.00 10.47 211 LYS B C 1
ATOM 3795 O O . LYS B 1 187 ? 60.550 23.868 47.485 1.00 11.46 211 LYS B O 1
ATOM 3801 N N . VAL B 1 188 ? 62.337 25.249 47.334 1.00 10.67 212 VAL B N 1
ATOM 3802 C CA . VAL B 1 188 ? 62.049 26.030 48.527 1.00 9.64 212 VAL B CA 1
ATOM 3803 C C . VAL B 1 188 ? 62.049 27.540 48.309 1.00 9.63 212 VAL B C 1
ATOM 3804 O O . VAL B 1 188 ? 62.996 28.075 47.740 1.00 8.68 212 VAL B O 1
ATOM 3808 N N . ALA B 1 189 ? 60.911 28.158 48.625 1.00 8.90 213 ALA B N 1
ATOM 3809 C CA . ALA B 1 189 ? 60.731 29.621 48.730 1.00 8.64 213 ALA B CA 1
ATOM 3810 C C . ALA B 1 189 ? 60.153 29.795 50.134 1.00 9.20 213 ALA B C 1
ATOM 3811 O O . ALA B 1 189 ? 59.099 29.219 50.435 1.00 8.44 213 ALA B O 1
ATOM 3813 N N . GLU B 1 190 ? 60.816 30.578 50.992 1.00 8.77 214 GLU B N 1
ATOM 3814 C CA . GLU B 1 190 ? 60.372 30.747 52.393 1.00 8.56 214 GLU B CA 1
ATOM 3815 C C . GLU B 1 190 ? 60.845 32.072 53.001 1.00 8.66 214 GLU B C 1
ATOM 3816 O O . GLU B 1 190 ? 61.269 32.972 52.262 1.00 8.40 214 GLU B O 1
ATOM 3822 N N . GLY B 1 191 ? 60.688 32.229 54.329 1.00 8.00 215 GLY B N 1
ATOM 3823 C CA . GLY B 1 191 ? 61.095 33.449 55.019 1.00 8.97 215 GLY B CA 1
ATOM 3824 C C . GLY B 1 191 ? 60.640 34.763 54.396 1.00 8.40 215 GLY B C 1
ATOM 3825 O O . GLY B 1 191 ? 61.470 35.617 54.128 1.00 10.86 215 GLY B O 1
ATOM 3826 N N . PRO B 1 192 ? 59.318 34.926 54.121 1.00 8.83 216 PRO B N 1
ATOM 3827 C CA . PRO B 1 192 ? 58.884 36.213 53.593 1.00 9.40 216 PRO B CA 1
ATOM 3828 C C . PRO B 1 192 ? 59.008 37.385 54.571 1.00 9.40 216 PRO B C 1
ATOM 3829 O O . PRO B 1 192 ? 58.885 37.192 55.799 1.00 7.93 216 PRO B O 1
ATOM 3833 N N . SER B 1 193 ? 59.308 38.560 54.002 1.00 10.00 217 SER B N 1
ATOM 3834 C CA . SER B 1 193 ? 59.239 39.866 54.689 1.00 10.35 217 SER B CA 1
ATOM 3835 C C . SER B 1 193 ? 58.555 40.812 53.692 1.00 10.00 217 SER B C 1
ATOM 3836 O O . SER B 1 193 ? 58.832 40.730 52.484 1.00 11.34 217 SER B O 1
ATOM 3839 N N . LEU B 1 194 ? 57.689 41.696 54.189 1.00 10.50 218 LEU B N 1
ATOM 3840 C CA . LEU B 1 194 ? 56.937 42.637 53.332 1.00 10.24 218 LEU B CA 1
ATOM 3841 C C . LEU B 1 194 ? 57.226 44.099 53.706 1.00 11.18 218 LEU B C 1
ATOM 3842 O O . LEU B 1 194 ? 57.073 44.492 54.868 1.00 10.76 218 LEU B O 1
ATOM 3847 N N . LEU B 1 195 ? 57.669 44.885 52.712 1.00 11.63 219 LEU B N 1
ATOM 3848 C CA . LEU B 1 195 ? 57.852 46.333 52.870 1.00 12.68 219 LEU B CA 1
ATOM 3849 C C . LEU B 1 195 ? 57.102 47.022 51.741 1.00 13.36 219 LEU B C 1
ATOM 3850 O O . LEU B 1 195 ? 57.111 46.508 50.597 1.00 12.94 219 LEU B O 1
ATOM 3855 N N . LYS B 1 196 ? 56.432 48.133 52.085 1.00 14.35 220 LYS B N 1
ATOM 3856 C CA A LYS B 1 196 ? 55.716 48.968 51.110 0.50 15.08 220 LYS B CA 1
ATOM 3857 C CA B LYS B 1 196 ? 55.711 48.970 51.114 0.50 15.00 220 LYS B CA 1
ATOM 3858 C C . LYS B 1 196 ? 56.453 50.305 51.011 1.00 15.19 220 LYS B C 1
ATOM 3859 O O . LYS B 1 196 ? 56.835 50.876 52.039 1.00 14.70 220 LYS B O 1
ATOM 3870 N N . LYS B 1 197 ? 56.649 50.790 49.778 1.00 15.58 221 LYS B N 1
ATOM 3871 C CA . LYS B 1 197 ? 57.332 52.078 49.520 1.00 16.86 221 LYS B CA 1
ATOM 3872 C C . LYS B 1 197 ? 56.888 52.656 48.175 1.00 17.45 221 LYS B C 1
ATOM 3873 O O . LYS B 1 197 ? 56.879 51.934 47.160 1.00 16.55 221 LYS B O 1
ATOM 3879 N N . ASN B 1 198 ? 56.492 53.937 48.188 1.00 18.04 222 ASN B N 1
ATOM 3880 C CA . ASN B 1 198 ? 56.043 54.662 46.996 1.00 18.79 222 ASN B CA 1
ATOM 3881 C C . ASN B 1 198 ? 55.007 53.878 46.150 1.00 17.84 222 ASN B C 1
ATOM 3882 O O . ASN B 1 198 ? 55.101 53.839 44.918 1.00 18.63 222 ASN B O 1
ATOM 3887 N N . GLY B 1 199 ? 54.066 53.215 46.835 1.00 16.98 223 GLY B N 1
ATOM 3888 C CA . GLY B 1 199 ? 52.998 52.429 46.194 1.00 16.15 223 GLY B CA 1
ATOM 3889 C C . GLY B 1 199 ? 53.328 51.032 45.671 1.00 15.66 223 GLY B C 1
ATOM 3890 O O . GLY B 1 199 ? 52.445 50.365 45.104 1.00 15.88 223 GLY B O 1
ATOM 3891 N N . VAL B 1 200 ? 54.561 50.574 45.893 1.00 14.12 224 VAL B N 1
ATOM 3892 C CA . VAL B 1 200 ? 55.037 49.272 45.451 1.00 13.43 224 VAL B CA 1
ATOM 3893 C C . VAL B 1 200 ? 55.219 48.402 46.684 1.00 12.72 224 VAL B C 1
ATOM 3894 O O . VAL B 1 200 ? 55.691 48.883 47.726 1.00 12.21 224 VAL B O 1
ATOM 3898 N N . TYR B 1 201 ? 54.833 47.138 46.551 1.00 12.63 225 TYR B N 1
ATOM 3899 C CA . TYR B 1 201 ? 54.962 46.136 47.600 1.00 12.67 225 TYR B CA 1
ATOM 3900 C C . TYR B 1 201 ? 56.187 45.272 47.280 1.00 12.80 225 TYR B C 1
ATOM 3901 O O . TYR B 1 201 ? 56.327 44.784 46.161 1.00 14.00 225 TYR B O 1
ATOM 3910 N N . TYR B 1 202 ? 57.080 45.118 48.260 1.00 12.41 226 TYR B N 1
ATOM 3911 C CA . TYR B 1 202 ? 58.309 44.344 48.152 1.00 12.02 226 TYR B CA 1
ATOM 3912 C C . TYR B 1 202 ? 58.227 43.081 49.004 1.00 12.12 226 TYR B C 1
ATOM 3913 O O . TYR B 1 202 ? 58.107 43.183 50.235 1.00 10.17 226 TYR B O 1
ATOM 3922 N N . LEU B 1 203 ? 58.223 41.912 48.346 1.00 11.34 227 LEU B N 1
ATOM 3923 C CA . LEU B 1 203 ? 58.235 40.626 49.029 1.00 11.62 227 LEU B CA 1
ATOM 3924 C C . LEU B 1 203 ? 59.679 40.148 48.975 1.00 11.11 227 LEU B C 1
ATOM 3925 O O . LEU B 1 203 ? 60.187 39.791 47.917 1.00 10.33 227 LEU B O 1
ATOM 3930 N N . ILE B 1 204 ? 60.363 40.197 50.118 1.00 10.41 228 ILE B N 1
ATOM 3931 C CA . ILE B 1 204 ? 61.749 39.756 50.201 1.00 9.95 228 ILE B CA 1
ATOM 3932 C C . ILE B 1 204 ? 61.686 38.360 50.778 1.00 9.91 228 ILE B C 1
ATOM 3933 O O . ILE B 1 204 ? 61.073 38.158 51.826 1.00 9.60 228 ILE B O 1
ATOM 3938 N N . TYR B 1 205 ? 62.316 37.412 50.101 1.00 9.41 229 TYR B N 1
ATOM 3939 C CA . TYR B 1 205 ? 62.226 35.990 50.481 1.00 8.55 229 TYR B CA 1
ATOM 3940 C C . TYR B 1 205 ? 63.536 35.263 50.396 1.00 7.81 229 TYR B C 1
ATOM 3941 O O . TYR B 1 205 ? 64.467 35.769 49.774 1.00 9.62 229 TYR B O 1
ATOM 3950 N N . SER B 1 206 ? 63.580 34.070 50.973 1.00 6.85 230 SER B N 1
ATOM 3951 C CA . SER B 1 206 ? 64.717 33.164 50.861 1.00 7.16 230 SER B CA 1
ATOM 3952 C C . SER B 1 206 ? 64.370 31.949 50.005 1.00 8.46 230 SER B C 1
ATOM 3953 O O . SER B 1 206 ? 63.213 31.583 49.897 1.00 9.12 230 SER B O 1
ATOM 3956 N N . ALA B 1 207 ? 65.394 31.339 49.395 1.00 7.80 231 ALA B N 1
ATOM 3957 C CA . ALA B 1 207 ? 65.250 30.148 48.540 1.00 8.29 231 ALA B CA 1
ATOM 3958 C C . ALA B 1 207 ? 66.396 29.155 48.767 1.00 7.97 231 ALA B C 1
ATOM 3959 O O . ALA B 1 207 ? 67.486 29.551 49.164 1.00 6.88 231 ALA B O 1
ATOM 3961 N N . ASN B 1 208 ? 66.102 27.894 48.443 1.00 8.44 232 ASN B N 1
ATOM 3962 C CA . ASN B 1 208 ? 66.904 26.694 48.639 1.00 8.99 232 ASN B CA 1
ATOM 3963 C C . ASN B 1 208 ? 66.679 26.156 50.045 1.00 9.51 232 ASN B C 1
ATOM 3964 O O . ASN B 1 208 ? 66.224 26.884 50.942 1.00 9.94 232 ASN B O 1
ATOM 3969 N N . HIS B 1 209 ? 66.932 24.862 50.218 1.00 10.24 233 HIS B N 1
ATOM 3970 C CA . HIS B 1 209 ? 66.946 24.276 51.539 1.00 11.43 233 HIS B CA 1
ATOM 3971 C C . HIS B 1 209 ? 68.054 24.991 52.338 1.00 11.81 233 HIS B C 1
ATOM 3972 O O . HIS B 1 209 ? 69.178 25.205 51.828 1.00 12.19 233 HIS B O 1
ATOM 3979 N N . TYR B 1 210 ? 67.737 25.359 53.581 1.00 12.36 234 TYR B N 1
ATOM 3980 C CA . TYR B 1 210 ? 68.674 26.121 54.439 1.00 12.32 234 TYR B CA 1
ATOM 3981 C C . TYR B 1 210 ? 70.030 25.479 54.675 1.00 11.67 234 TYR B C 1
ATOM 3982 O O . TYR B 1 210 ? 71.007 26.171 55.003 1.00 11.77 234 TYR B O 1
ATOM 3991 N N . GLU B 1 211 ? 70.095 24.159 54.533 1.00 11.06 235 GLU B N 1
ATOM 3992 C CA . GLU B 1 211 ? 71.378 23.467 54.684 1.00 11.68 235 GLU B CA 1
ATOM 3993 C C . GLU B 1 211 ? 72.319 23.669 53.494 1.00 10.99 235 GLU B C 1
ATOM 3994 O O . GLU B 1 211 ? 73.513 23.395 53.621 1.00 12.04 235 GLU B O 1
ATOM 4000 N N . ASN B 1 212 ? 71.818 24.154 52.358 1.00 11.29 236 ASN B N 1
ATOM 4001 C CA . ASN B 1 212 ? 72.711 24.403 51.225 1.00 10.12 236 ASN B CA 1
ATOM 4002 C C . ASN B 1 212 ? 73.549 25.636 51.516 1.00 8.95 236 ASN B C 1
ATOM 4003 O O . ASN B 1 212 ? 73.033 26.649 52.020 1.00 9.11 236 ASN B O 1
ATOM 4008 N N . LYS B 1 213 ? 74.817 25.610 51.133 1.00 8.87 237 LYS B N 1
ATOM 4009 C CA . LYS B 1 213 ? 75.673 26.796 51.284 1.00 9.22 237 LYS B CA 1
ATOM 4010 C C . LYS B 1 213 ? 75.154 28.014 50.470 1.00 8.37 237 LYS B C 1
ATOM 4011 O O . LYS B 1 213 ? 75.478 29.161 50.785 1.00 7.89 237 LYS B O 1
ATOM 4017 N N . GLY B 1 214 ? 74.373 27.727 49.417 1.00 9.32 238 GLY B N 1
ATOM 4018 C CA . GLY B 1 214 ? 73.722 28.707 48.553 1.00 9.27 238 GLY B CA 1
ATOM 4019 C C . GLY B 1 214 ? 72.319 29.149 48.934 1.00 9.14 238 GLY B C 1
ATOM 4020 O O . GLY B 1 214 ? 71.585 29.675 48.079 1.00 10.40 238 GLY B O 1
ATOM 4021 N N . TYR B 1 215 ? 71.910 28.944 50.193 1.00 9.63 239 TYR B N 1
ATOM 4022 C CA . TYR B 1 215 ? 70.664 29.560 50.690 1.00 8.24 239 TYR B CA 1
ATOM 4023 C C . TYR B 1 215 ? 70.820 31.057 50.353 1.00 8.46 239 TYR B C 1
ATOM 4024 O O . TYR B 1 215 ? 71.923 31.627 50.424 1.00 8.71 239 TYR B O 1
ATOM 4033 N N . GLY B 1 216 ? 69.749 31.705 49.964 1.00 8.08 240 GLY B N 1
ATOM 4034 C CA . GLY B 1 216 ? 69.882 33.082 49.585 1.00 7.84 240 GLY B CA 1
ATOM 4035 C C . GLY B 1 216 ? 68.607 33.835 49.601 1.00 7.86 240 GLY B C 1
ATOM 4036 O O . GLY B 1 216 ? 67.542 33.235 49.709 1.00 7.46 240 GLY B O 1
ATOM 4037 N N . VAL B 1 217 ? 68.756 35.146 49.460 1.00 7.97 241 VAL B N 1
ATOM 4038 C CA . VAL B 1 217 ? 67.667 36.106 49.572 1.00 8.76 241 VAL B CA 1
ATOM 4039 C C . VAL B 1 217 ? 67.494 36.876 48.286 1.00 9.24 241 VAL B C 1
ATOM 4040 O O . VAL B 1 217 ? 68.475 37.359 47.700 1.00 11.10 241 VAL B O 1
ATOM 4044 N N . GLY B 1 218 ? 66.243 37.002 47.866 1.00 10.49 242 GLY B N 1
ATOM 4045 C CA . GLY B 1 218 ? 65.874 37.724 46.638 1.00 10.32 242 GLY B CA 1
ATOM 4046 C C . GLY B 1 218 ? 64.565 38.444 46.908 1.00 10.15 242 GLY B C 1
ATOM 4047 O O . GLY B 1 218 ? 64.015 38.343 48.005 1.00 9.29 242 GLY B O 1
ATOM 4048 N N . TYR B 1 219 ? 64.062 39.181 45.930 1.00 10.04 243 TYR B N 1
ATOM 4049 C CA . TYR B 1 219 ? 62.758 39.798 46.080 1.00 10.01 243 TYR B CA 1
ATOM 4050 C C . TYR B 1 219 ? 61.942 39.886 44.811 1.00 9.83 243 TYR B C 1
ATOM 4051 O O . TYR B 1 219 ? 62.466 39.730 43.704 1.00 10.55 243 TYR B O 1
ATOM 4060 N N . ALA B 1 220 ? 60.661 40.151 45.027 1.00 10.22 244 ALA B N 1
ATOM 4061 C CA . ALA B 1 220 ? 59.680 40.351 43.995 1.00 11.18 244 ALA B CA 1
ATOM 4062 C C . ALA B 1 220 ? 58.874 41.600 44.298 1.00 11.71 244 ALA B C 1
ATOM 4063 O O . ALA B 1 220 ? 58.890 42.132 45.418 1.00 11.65 244 ALA B O 1
ATOM 4065 N N . THR B 1 221 ? 58.180 42.103 43.280 1.00 12.45 245 THR B N 1
ATOM 4066 C CA . THR B 1 221 ? 57.342 43.284 43.468 1.00 12.92 245 THR B CA 1
ATOM 4067 C C . THR B 1 221 ? 55.931 43.100 42.897 1.00 13.36 245 THR B C 1
ATOM 4068 O O . THR B 1 221 ? 55.695 42.278 41.997 1.00 13.22 245 THR B O 1
ATOM 4072 N N . SER B 1 222 ? 55.010 43.874 43.465 1.00 13.23 246 SER B N 1
ATOM 4073 C CA . SER B 1 222 ? 53.638 43.963 42.999 1.00 13.95 246 SER B CA 1
ATOM 4074 C C . SER B 1 222 ? 53.054 45.339 43.331 1.00 13.69 246 SER B C 1
ATOM 4075 O O . SER B 1 222 ? 53.572 46.068 44.204 1.00 14.72 246 SER B O 1
ATOM 4078 N N . ASP B 1 223 ? 51.964 45.665 42.642 1.00 14.05 247 ASP B N 1
ATOM 4079 C CA . ASP B 1 223 ? 51.185 46.883 42.905 1.00 14.25 247 ASP B CA 1
ATOM 4080 C C . ASP B 1 223 ? 50.081 46.633 43.930 1.00 13.91 247 ASP B C 1
ATOM 4081 O O . ASP B 1 223 ? 49.386 47.584 44.298 1.00 14.30 247 ASP B O 1
ATOM 4086 N N . THR B 1 224 ? 49.929 45.377 44.404 1.00 14.13 248 THR B N 1
ATOM 4087 C CA . THR B 1 224 ? 48.961 45.021 45.443 1.00 13.95 248 THR B CA 1
ATOM 4088 C C . THR B 1 224 ? 49.667 44.132 46.467 1.00 13.63 248 THR B C 1
ATOM 4089 O O . THR B 1 224 ? 50.600 43.417 46.105 1.00 12.71 248 THR B O 1
ATOM 4093 N N . PRO B 1 225 ? 49.193 44.130 47.735 1.00 13.84 249 PRO B N 1
ATOM 4094 C CA . PRO B 1 225 ? 49.788 43.248 48.752 1.00 13.89 249 PRO B CA 1
ATOM 4095 C C . PRO B 1 225 ? 49.684 41.735 48.444 1.00 14.02 249 PRO B C 1
ATOM 4096 O O . PRO B 1 225 ? 50.455 40.965 49.012 1.00 14.11 249 PRO B O 1
ATOM 4108 N N . GLY B 1 227 ? 49.650 40.336 45.060 1.00 14.63 251 GLY B N 1
ATOM 4109 C CA . GLY B 1 227 ? 50.100 40.026 43.719 1.00 14.32 251 GLY B CA 1
ATOM 4110 C C . GLY B 1 227 ? 49.284 40.632 42.587 1.00 14.55 251 GLY B C 1
ATOM 4111 O O . GLY B 1 227 ? 48.268 41.281 42.858 1.00 15.21 251 GLY B O 1
ATOM 4112 N N . PRO B 1 228 ? 49.663 40.328 41.315 1.00 14.31 252 PRO B N 1
ATOM 4113 C CA . PRO B 1 228 ? 50.728 39.377 40.954 1.00 13.52 252 PRO B CA 1
ATOM 4114 C C . PRO B 1 228 ? 52.153 39.870 41.162 1.00 13.68 252 PRO B C 1
ATOM 4115 O O . PRO B 1 228 ? 52.412 41.087 41.184 1.00 12.80 252 PRO B O 1
ATOM 4119 N N . TRP B 1 229 ? 53.058 38.910 41.314 1.00 13.59 253 TRP B N 1
ATOM 4120 C CA . TRP B 1 229 ? 54.438 39.214 41.626 1.00 13.31 253 TRP B CA 1
ATOM 4121 C C . TRP B 1 229 ? 55.353 39.021 40.443 1.00 13.19 253 TRP B C 1
ATOM 4122 O O . TRP B 1 229 ? 55.114 38.149 39.577 1.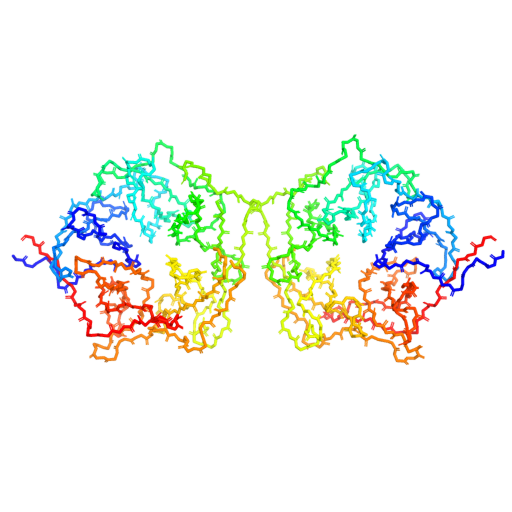00 13.51 253 TRP B O 1
ATOM 4133 N N . VAL B 1 230 ? 56.371 39.888 40.407 1.00 13.32 254 VAL B N 1
ATOM 4134 C CA A VAL B 1 230 ? 57.424 39.836 39.395 0.50 13.66 254 VAL B CA 1
ATOM 4135 C CA B VAL B 1 230 ? 57.424 39.905 39.391 0.50 13.40 254 VAL B CA 1
ATOM 4136 C C . VAL B 1 230 ? 58.781 39.877 40.108 1.00 13.79 254 VAL B C 1
ATOM 4137 O O . VAL B 1 230 ? 59.118 40.829 40.853 1.00 14.10 254 VAL B O 1
ATOM 4144 N N . LYS B 1 231 ? 59.550 38.810 39.916 1.00 14.24 255 LYS B N 1
ATOM 4145 C CA . LYS B 1 231 ? 60.855 38.689 40.560 1.00 13.92 255 LYS B CA 1
ATOM 4146 C C . LYS B 1 231 ? 61.849 39.677 40.023 1.00 14.42 255 LYS B C 1
ATOM 4147 O O . LYS B 1 231 ? 61.796 40.039 38.835 1.00 15.01 255 LYS B O 1
ATOM 4153 N N . TYR B 1 232 ? 62.687 40.206 40.913 1.00 14.33 256 TYR B N 1
ATOM 4154 C CA . TYR B 1 232 ? 63.777 41.095 40.500 1.00 14.26 256 TYR B CA 1
ATOM 4155 C C . TYR B 1 232 ? 64.714 40.303 39.582 1.00 14.27 256 TYR B C 1
ATOM 4156 O O . TYR B 1 232 ? 65.061 39.136 39.885 1.00 12.66 256 TYR B O 1
ATOM 4165 N N . SER B 1 233 ? 65.054 40.927 38.447 1.00 14.69 257 SER B N 1
ATOM 4166 C CA A SER B 1 233 ? 65.895 40.310 37.414 0.50 15.46 257 SER B CA 1
ATOM 4167 C CA B SER B 1 233 ? 65.882 40.294 37.414 0.50 15.06 257 SER B CA 1
ATOM 4168 C C . SER B 1 233 ? 67.268 39.850 37.874 1.00 15.35 257 SER B C 1
ATOM 4169 O O . SER B 1 233 ? 67.795 38.864 37.328 1.00 16.37 257 SER B O 1
ATOM 4174 N N . LYS B 1 234 ? 67.863 40.577 38.828 1.00 15.46 258 LYS B N 1
ATOM 4175 C CA . LYS B 1 234 ? 69.216 40.273 39.329 1.00 16.15 258 LYS B CA 1
ATOM 4176 C C . LYS B 1 234 ? 69.238 39.631 40.725 1.00 15.01 258 LYS B C 1
ATOM 4177 O O . LYS B 1 234 ? 70.244 39.743 41.478 1.00 15.36 258 LYS B O 1
ATOM 4183 N N . ASN B 1 235 ? 68.145 38.941 41.083 1.00 13.84 259 ASN B N 1
ATOM 4184 C CA . ASN B 1 235 ? 68.189 38.093 42.284 1.00 12.37 259 ASN B CA 1
ATOM 4185 C C . ASN B 1 235 ? 69.288 37.018 42.092 1.00 12.54 259 ASN B C 1
ATOM 4186 O O . ASN B 1 235 ? 69.524 36.547 40.947 1.00 10.97 259 ASN B O 1
ATOM 4191 N N . PRO B 1 236 ? 69.940 36.587 43.180 1.00 12.55 260 PRO B N 1
ATOM 4192 C CA . PRO B 1 236 ? 69.734 36.980 44.572 1.00 12.38 260 PRO B CA 1
ATOM 4193 C C . PRO B 1 236 ? 70.493 38.234 45.021 1.00 12.74 260 PRO B C 1
ATOM 4194 O O . PRO B 1 236 ? 71.516 38.631 44.426 1.00 13.13 260 PRO B O 1
ATOM 4198 N N . LEU B 1 237 ? 69.943 38.869 46.057 1.00 12.04 261 LEU B N 1
ATOM 4199 C CA . LEU B 1 237 ? 70.563 40.018 46.721 1.00 11.98 261 LEU B CA 1
ATOM 4200 C C . LEU B 1 237 ? 71.730 39.582 47.591 1.00 11.55 261 LEU B C 1
ATOM 4201 O O . LEU B 1 237 ? 72.750 40.267 47.667 1.00 11.26 261 LEU B O 1
ATOM 4206 N N . LEU B 1 238 ? 71.557 38.438 48.253 1.00 10.70 262 LEU B N 1
ATOM 4207 C CA . LEU B 1 238 ? 72.498 37.914 49.240 1.00 10.39 262 LEU B CA 1
ATOM 4208 C C . LEU B 1 238 ? 72.574 36.406 49.090 1.00 10.12 262 LEU B C 1
ATOM 4209 O O . LEU B 1 238 ? 71.568 35.742 49.172 1.00 11.30 262 LEU B O 1
ATOM 4214 N N . GLN B 1 239 ? 73.761 35.895 48.810 1.00 9.97 263 GLN B N 1
ATOM 4215 C CA . GLN B 1 239 ? 74.048 34.472 48.721 1.00 10.27 263 GLN B CA 1
ATOM 4216 C C . GLN B 1 239 ? 75.538 34.305 49.056 1.00 11.77 263 GLN B C 1
ATOM 4217 O O . GLN B 1 239 ? 76.413 34.130 48.178 1.00 13.01 263 GLN B O 1
ATOM 4223 N N . GLY B 1 240 ? 75.796 34.380 50.362 1.00 12.37 264 GLY B N 1
ATOM 4224 C CA . GLY B 1 240 ? 77.127 34.367 50.936 1.00 12.98 264 GLY B CA 1
ATOM 4225 C C . GLY B 1 240 ? 77.583 35.803 51.120 1.00 14.00 264 GLY B C 1
ATOM 4226 O O . GLY B 1 240 ? 76.957 36.746 50.604 1.00 14.94 264 GLY B O 1
ATOM 4227 N N . ASP B 1 241 ? 78.641 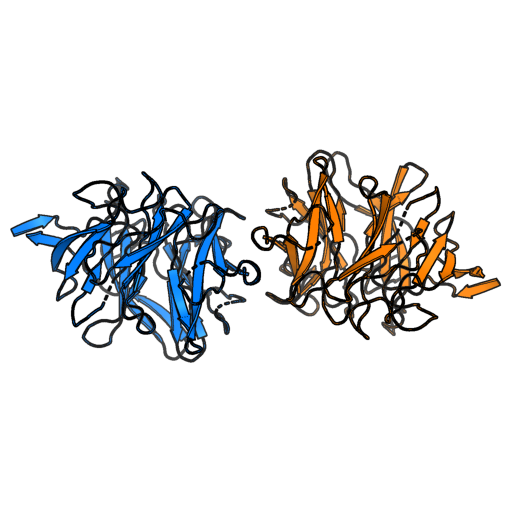35.978 51.898 1.00 14.60 265 ASP B N 1
ATOM 4228 C CA . ASP B 1 241 ? 79.281 37.275 52.050 1.00 15.15 265 ASP B CA 1
ATOM 4229 C C . ASP B 1 241 ? 80.740 37.004 51.781 1.00 15.49 265 ASP B C 1
ATOM 4230 O O . ASP B 1 241 ? 81.359 36.191 52.475 1.00 16.68 265 ASP B O 1
ATOM 4235 N N . ALA B 1 242 ? 81.265 37.676 50.757 1.00 16.83 266 ALA B N 1
ATOM 4236 C CA . ALA B 1 242 ? 82.631 37.482 50.292 1.00 16.65 266 ALA B CA 1
ATOM 4237 C C . ALA B 1 242 ? 83.686 37.878 51.305 1.00 17.16 266 ALA B C 1
ATOM 4238 O O . ALA B 1 242 ? 84.632 37.127 51.494 1.00 17.86 266 ALA B O 1
ATOM 4240 N N . ALA B 1 243 ? 83.514 39.031 51.960 1.00 17.75 267 ALA B N 1
ATOM 4241 C CA . ALA B 1 243 ? 84.510 39.530 52.933 1.00 17.79 267 ALA B CA 1
ATOM 4242 C C . ALA B 1 243 ? 84.704 38.655 54.186 1.00 17.69 267 ALA B C 1
ATOM 4243 O O . ALA B 1 243 ? 85.816 38.522 54.677 1.00 19.24 267 ALA B O 1
ATOM 4245 N N . THR B 1 244 ? 83.638 38.025 54.672 1.00 16.42 268 THR B N 1
ATOM 4246 C CA . THR B 1 244 ? 83.686 37.136 55.852 1.00 15.70 268 THR B CA 1
ATOM 4247 C C . THR B 1 244 ? 83.778 35.617 55.571 1.00 14.77 268 THR B C 1
ATOM 4248 O O . THR B 1 244 ? 84.210 34.841 56.452 1.00 15.77 268 THR B O 1
ATOM 4252 N N . GLY B 1 245 ? 83.376 35.206 54.369 1.00 14.25 269 GLY B N 1
ATOM 4253 C CA . GLY B 1 245 ? 83.246 33.800 54.022 1.00 14.00 269 GLY B CA 1
ATOM 4254 C C . GLY B 1 245 ? 81.960 33.166 54.573 1.00 13.17 269 GLY B C 1
ATOM 4255 O O . GLY B 1 245 ? 81.832 31.923 54.559 1.00 13.44 269 GLY B O 1
ATOM 4256 N N . LEU B 1 246 ? 80.983 33.986 54.997 1.00 11.81 270 LEU B N 1
ATOM 4257 C CA . LEU B 1 246 ? 79.722 33.443 55.528 1.00 11.41 270 LEU B CA 1
ATOM 4258 C C . LEU B 1 246 ? 78.945 32.770 54.395 1.00 10.91 270 LEU B C 1
ATOM 4259 O O . LEU B 1 246 ? 78.957 33.263 53.279 1.00 12.19 270 LEU B O 1
ATOM 4264 N N . VAL B 1 247 ? 78.358 31.623 54.704 1.00 10.06 271 VAL B N 1
ATOM 4265 C CA . VAL B 1 247 ? 77.609 30.800 53.758 1.00 10.06 271 VAL B CA 1
ATOM 4266 C C . VAL B 1 247 ? 76.260 30.432 54.370 1.00 9.70 271 VAL B C 1
ATOM 4267 O O . VAL B 1 247 ? 76.010 30.704 55.562 1.00 10.60 271 VAL B O 1
ATOM 4271 N N . GLY B 1 248 ? 75.373 29.889 53.541 1.00 9.51 272 GLY B N 1
ATOM 4272 C CA . GLY B 1 248 ? 73.997 29.553 53.956 1.00 9.86 272 GLY B CA 1
ATOM 4273 C C . GLY B 1 248 ? 73.239 30.764 54.472 1.00 10.23 272 GLY B C 1
ATOM 4274 O O . GLY B 1 248 ? 72.443 30.659 55.426 1.00 11.04 272 GLY B O 1
ATOM 4275 N N . THR B 1 249 ? 73.448 31.903 53.816 1.00 9.87 273 THR B N 1
ATOM 4276 C CA . THR B 1 249 ? 72.945 33.203 54.261 1.00 9.77 273 THR B CA 1
ATOM 4277 C C . THR B 1 249 ? 71.499 33.453 53.868 1.00 10.53 273 THR B C 1
ATOM 4278 O O . THR B 1 249 ? 71.176 33.589 52.683 1.00 12.59 273 THR B O 1
ATOM 4282 N N . GLY B 1 250 ? 70.613 33.509 54.861 1.00 10.47 274 GLY B N 1
ATOM 4283 C CA . GLY B 1 250 ? 69.212 33.732 54.543 1.00 9.90 274 GLY B CA 1
ATOM 4284 C C . GLY B 1 250 ? 68.292 33.814 55.726 1.00 9.30 274 GLY B C 1
ATOM 4285 O O . GLY B 1 250 ? 68.749 33.964 56.867 1.00 9.19 274 GLY B O 1
ATOM 4286 N N . HIS B 1 251 ? 66.998 33.747 55.410 1.00 10.00 275 HIS B N 1
ATOM 4287 C CA . HIS B 1 251 ? 65.866 33.959 56.320 1.00 9.07 275 HIS B CA 1
ATOM 4288 C C . HIS B 1 251 ? 66.134 35.148 57.222 1.00 9.41 275 HIS B C 1
ATOM 4289 O O . HIS B 1 251 ? 66.458 35.002 58.391 1.00 10.39 275 HIS B O 1
ATOM 4296 N N . GLY B 1 252 ? 66.009 36.336 56.645 1.00 8.60 276 GLY B N 1
ATOM 4297 C CA . GLY B 1 252 ? 66.224 37.537 57.397 1.00 8.87 276 GLY B CA 1
ATOM 4298 C C . GLY B 1 252 ? 65.024 38.431 57.478 1.00 7.82 276 GLY B C 1
ATOM 4299 O O . GLY B 1 252 ? 63.904 38.029 57.239 1.00 9.70 276 GLY B O 1
ATOM 4300 N N . ALA B 1 253 ? 65.285 39.672 57.845 1.00 8.88 277 ALA B N 1
ATOM 4301 C CA . ALA B 1 253 ? 64.244 40.687 57.956 1.00 9.32 277 ALA B CA 1
ATOM 4302 C C . ALA B 1 253 ? 64.863 42.067 57.917 1.00 10.62 277 ALA B C 1
ATOM 4303 O O . ALA B 1 253 ? 65.908 42.279 58.548 1.00 11.41 277 ALA B O 1
ATOM 4305 N N . PRO B 1 254 ? 64.246 42.991 57.160 1.00 10.63 278 PRO B N 1
ATOM 4306 C CA . PRO B 1 254 ? 64.698 44.371 57.131 1.00 11.40 278 PRO B CA 1
ATOM 4307 C C . PRO B 1 254 ? 64.208 45.098 58.394 1.00 11.24 278 PRO B C 1
ATOM 4308 O O . PRO B 1 254 ? 63.141 44.750 58.896 1.00 12.31 278 PRO B O 1
ATOM 4312 N N . PHE B 1 255 ? 64.968 46.078 58.899 1.00 12.25 279 PHE B N 1
ATOM 4313 C CA . PHE B 1 255 ? 64.524 46.925 60.034 1.00 12.40 279 PHE B CA 1
ATOM 4314 C C . PHE B 1 255 ? 65.126 48.314 59.958 1.00 13.94 279 PHE B C 1
ATOM 4315 O O . PHE B 1 255 ? 66.291 48.480 59.548 1.00 13.08 279 PHE B O 1
ATOM 4323 N N . GLN B 1 256 ? 64.342 49.299 60.388 1.00 15.54 280 GLN B N 1
ATOM 4324 C CA . GLN B 1 256 ? 64.780 50.682 60.366 1.00 16.24 280 GLN B CA 1
ATOM 4325 C C . GLN B 1 256 ? 65.488 50.937 61.677 1.00 17.21 280 GLN B C 1
ATOM 4326 O O . GLN B 1 256 ? 65.053 50.441 62.733 1.00 17.23 280 GLN B O 1
ATOM 4332 N N . CYS B 1 257 ? 66.584 51.693 61.587 1.00 18.27 281 CYS B N 1
ATOM 4333 C CA . CYS B 1 257 ? 67.422 52.056 62.731 1.00 19.17 281 CYS B CA 1
ATOM 4334 C C . CYS B 1 257 ? 67.088 53.442 63.269 1.00 19.61 281 CYS B C 1
ATOM 4335 O O . CYS B 1 257 ? 66.353 54.207 62.648 1.00 19.84 281 CYS B O 1
ATOM 4338 N N . LYS B 1 258 ? 67.676 53.747 64.418 1.00 20.44 282 LYS B N 1
ATOM 4339 C CA . LYS B 1 258 ? 67.532 55.040 65.100 1.00 21.21 282 LYS B CA 1
ATOM 4340 C C . LYS B 1 258 ? 67.891 56.245 64.223 1.00 21.16 282 LYS B C 1
ATOM 4341 O O . LYS B 1 258 ? 67.218 57.256 64.299 1.00 22.05 282 LYS B O 1
ATOM 4347 N N . ASP B 1 259 ? 68.948 56.115 63.410 1.00 21.05 283 ASP B N 1
ATOM 4348 C CA . ASP B 1 259 ? 69.393 57.175 62.477 1.00 21.21 283 ASP B CA 1
ATOM 4349 C C . ASP B 1 259 ? 68.547 57.303 61.180 1.00 20.72 283 ASP B C 1
ATOM 4350 O O . ASP B 1 259 ? 68.926 58.062 60.277 1.00 21.29 283 ASP B O 1
ATOM 4355 N N . GLY B 1 260 ? 67.465 56.521 61.054 1.00 20.07 284 GLY B N 1
ATOM 4356 C CA . GLY B 1 260 ? 66.573 56.554 59.885 1.00 19.40 284 GLY B CA 1
ATOM 4357 C C . GLY B 1 260 ? 66.916 55.582 58.759 1.00 18.57 284 GLY B C 1
ATOM 4358 O O . GLY B 1 260 ? 66.040 55.231 57.975 1.00 18.69 284 GLY B O 1
ATOM 4359 N N . SER B 1 261 ? 68.169 55.120 58.693 1.00 18.08 285 SER B N 1
ATOM 4360 C CA . SER B 1 261 ? 68.601 54.165 57.676 1.00 17.33 285 SER B CA 1
ATOM 4361 C C . SER B 1 261 ? 68.075 52.769 58.015 1.00 15.99 285 SER B C 1
ATOM 4362 O O . SER B 1 261 ? 67.576 52.548 59.123 1.00 15.20 285 SER B O 1
ATOM 4365 N N . TRP B 1 262 ? 68.188 51.848 57.055 1.00 14.99 286 TRP B N 1
ATOM 4366 C CA . TRP B 1 262 ? 67.749 50.459 57.253 1.00 14.68 286 TRP B CA 1
ATOM 4367 C C . TRP B 1 262 ? 68.904 49.468 57.204 1.00 13.55 286 TRP B C 1
ATOM 4368 O O . TRP B 1 262 ? 69.956 49.734 56.621 1.00 12.91 286 TRP B O 1
ATOM 4379 N N . LYS B 1 263 ? 68.638 48.301 57.794 1.00 12.80 287 LYS B N 1
ATOM 4380 C CA . LYS B 1 263 ? 69.551 47.178 57.829 1.00 12.07 287 LYS B CA 1
ATOM 4381 C C . LYS B 1 263 ? 68.743 45.900 57.573 1.00 10.41 287 LYS B C 1
ATOM 4382 O O . LYS B 1 263 ? 67.516 45.905 57.708 1.00 10.50 287 LYS B O 1
ATOM 4388 N N . TYR B 1 264 ? 69.459 44.820 57.250 1.00 9.48 288 TYR B N 1
ATOM 4389 C CA . TYR B 1 264 ? 68.890 43.481 57.072 1.00 9.04 288 TYR B CA 1
ATOM 4390 C C . TYR B 1 264 ? 69.669 42.496 57.989 1.00 9.13 288 TYR B C 1
ATOM 4391 O O . TYR B 1 264 ? 70.912 42.426 57.932 1.00 8.30 288 TYR B O 1
ATOM 4400 N N . ILE B 1 265 ? 68.940 41.823 58.883 1.00 8.90 289 ILE B N 1
ATOM 4401 C CA . ILE B 1 265 ? 69.516 40.831 59.794 1.00 9.09 289 ILE B CA 1
ATOM 4402 C C . ILE B 1 265 ? 69.229 39.521 59.100 1.00 8.42 289 ILE B C 1
ATOM 4403 O O . ILE B 1 265 ? 68.177 39.391 58.492 1.00 8.61 289 ILE B O 1
ATOM 4408 N N . PHE B 1 266 ? 70.139 38.562 59.178 1.00 8.47 290 PHE B N 1
ATOM 4409 C CA . PHE B 1 266 ? 69.975 37.274 58.510 1.00 8.91 290 PHE B CA 1
ATOM 4410 C C . PHE B 1 266 ? 70.885 36.277 59.219 1.00 9.00 290 PHE B C 1
ATOM 4411 O O . PHE B 1 266 ? 71.780 36.715 59.922 1.00 9.41 290 PHE B O 1
ATOM 4419 N N . HIS B 1 267 ? 70.651 34.982 59.043 1.00 8.92 291 HIS B N 1
ATOM 4420 C CA . HIS B 1 267 ? 71.517 33.970 59.623 1.00 9.51 291 HIS B CA 1
ATOM 4421 C C . HIS B 1 267 ? 72.483 33.422 58.592 1.00 9.40 291 HIS B C 1
ATOM 4422 O O . HIS B 1 267 ? 72.360 33.673 57.402 1.00 8.97 291 HIS B O 1
ATOM 4429 N N . ALA B 1 268 ? 73.429 32.649 59.096 1.00 9.94 292 ALA B N 1
ATOM 4430 C CA . ALA B 1 268 ? 74.372 31.919 58.287 1.00 9.10 292 ALA B CA 1
ATOM 4431 C C . ALA B 1 268 ? 74.751 30.639 59.017 1.00 8.73 292 ALA B C 1
ATOM 4432 O O . ALA B 1 268 ? 74.473 30.459 60.232 1.00 8.53 292 ALA B O 1
ATOM 4434 N N . HIS B 1 269 ? 75.408 29.756 58.279 1.00 8.48 293 HIS B N 1
ATOM 4435 C CA . HIS B 1 269 ? 75.948 28.538 58.848 1.00 9.03 293 HIS B CA 1
ATOM 4436 C C . HIS B 1 269 ? 77.011 28.868 59.881 1.00 8.63 293 HIS B C 1
ATOM 4437 O O . HIS B 1 269 ? 77.616 29.941 59.849 1.00 9.38 293 HIS B O 1
ATOM 4444 N N . TRP B 1 270 ? 77.199 27.957 60.825 1.00 9.29 294 TRP B N 1
ATOM 4445 C CA . TRP B 1 270 ? 78.249 28.098 61.831 1.00 10.36 294 TRP B CA 1
ATOM 4446 C C . TRP B 1 270 ? 79.627 28.305 61.178 1.00 11.25 294 TRP B C 1
ATOM 4447 O O . TRP B 1 270 ? 80.390 29.176 61.591 1.00 12.05 294 TRP B O 1
ATOM 4458 N N . SER B 1 271 ? 79.918 27.492 60.169 1.00 12.28 295 SER B N 1
ATOM 4459 C CA . SER B 1 271 ? 81.192 27.530 59.462 1.00 13.15 295 SER B CA 1
ATOM 4460 C C . SER B 1 271 ? 81.084 26.896 58.089 1.00 13.86 295 SER B C 1
ATOM 4461 O O . SER B 1 271 ? 80.067 26.302 57.762 1.00 12.97 295 SER B O 1
ATOM 4464 N N . ALA B 1 272 ? 82.183 26.961 57.333 1.00 15.51 296 ALA B N 1
ATOM 4465 C CA . ALA B 1 272 ? 82.295 26.239 56.068 1.00 16.31 296 ALA B CA 1
ATOM 4466 C C . ALA B 1 272 ? 82.270 24.698 56.270 1.00 16.92 296 ALA B C 1
ATOM 4467 O O . ALA B 1 272 ? 81.860 23.966 55.376 1.00 17.14 296 ALA B O 1
ATOM 4469 N N . ALA B 1 273 ? 82.696 24.210 57.440 1.00 17.33 297 ALA B N 1
ATOM 4470 C CA . ALA B 1 273 ? 82.709 22.769 57.748 1.00 17.00 297 ALA B CA 1
ATOM 4471 C C . ALA B 1 273 ? 81.448 22.231 58.415 1.00 17.08 297 ALA B C 1
ATOM 4472 O O . ALA B 1 273 ? 81.249 21.002 58.427 1.00 17.04 297 ALA B O 1
ATOM 4474 N N . GLU B 1 274 ? 80.602 23.115 58.962 1.00 16.44 298 GLU B N 1
ATOM 4475 C CA . GLU B 1 274 ? 79.433 22.710 59.747 1.00 17.01 298 GLU B CA 1
ATOM 4476 C C . GLU B 1 274 ? 78.291 23.739 59.719 1.00 15.60 298 GLU B C 1
ATOM 4477 O O . GLU B 1 274 ? 78.523 24.921 59.939 1.00 15.56 298 GLU B O 1
ATOM 4483 N N . ILE B 1 275 ? 77.073 23.257 59.505 1.00 15.42 299 ILE B N 1
ATOM 4484 C CA . ILE B 1 275 ? 75.856 24.082 59.471 1.00 14.59 299 ILE B CA 1
ATOM 4485 C C . ILE B 1 275 ? 75.494 24.631 60.862 1.00 15.02 299 ILE B C 1
ATOM 4486 O O . ILE B 1 275 ? 75.280 25.851 61.024 1.00 13.71 299 ILE B O 1
ATOM 4491 N N . GLN B 1 276 ? 75.482 23.730 61.856 1.00 15.36 300 GLN B N 1
ATOM 4492 C CA . GLN B 1 276 ? 75.030 24.035 63.227 1.00 15.35 300 GLN B CA 1
ATOM 4493 C C . GLN B 1 276 ? 76.089 24.428 64.264 1.00 14.43 300 GLN B C 1
ATOM 4494 O O . GLN B 1 276 ? 77.170 23.882 64.262 1.00 14.41 300 GLN B O 1
ATOM 4500 N N . PRO B 1 277 ? 75.753 25.350 65.181 1.00 13.56 301 PRO B N 1
ATOM 4501 C CA . PRO B 1 277 ? 74.508 26.114 65.291 1.00 13.04 301 PRO B CA 1
ATOM 4502 C C . PRO B 1 277 ? 74.561 27.316 64.352 1.00 12.26 301 PRO B C 1
ATOM 4503 O O . PRO B 1 277 ? 75.608 27.947 64.233 1.00 11.24 301 PRO B O 1
ATOM 4507 N N . ARG B 1 278 ? 73.466 27.612 63.654 1.00 11.04 302 ARG B N 1
ATOM 4508 C CA . ARG B 1 278 ? 73.432 28.843 62.849 1.00 11.37 302 ARG B CA 1
ATOM 4509 C C . ARG B 1 278 ? 73.439 30.080 63.764 1.00 11.28 302 ARG B C 1
ATOM 4510 O O . ARG B 1 278 ? 72.968 30.025 64.947 1.00 11.17 302 ARG B O 1
ATOM 4518 N N . THR B 1 279 ? 73.992 31.177 63.243 1.00 11.27 303 THR B N 1
ATOM 4519 C CA . THR B 1 279 ? 74.048 32.453 63.967 1.00 11.01 303 THR B CA 1
ATOM 4520 C C . THR B 1 279 ? 73.708 33.604 63.049 1.00 10.90 303 THR B C 1
ATOM 4521 O O . THR B 1 279 ? 73.788 33.469 61.819 1.00 9.99 303 THR B O 1
ATOM 4525 N N . SER B 1 280 ? 73.395 34.747 63.656 1.00 10.65 304 SER B N 1
ATOM 4526 C CA . SER B 1 280 ? 72.893 35.910 62.957 1.00 10.58 304 SER B CA 1
ATOM 4527 C C . SER B 1 280 ? 73.860 37.086 62.859 1.00 10.61 304 SER B C 1
ATOM 4528 O O . SER B 1 280 ? 74.704 37.324 63.740 1.00 11.03 304 SER B O 1
ATOM 4531 N N . TYR B 1 281 ? 73.698 37.795 61.752 1.00 10.68 305 TYR B N 1
ATOM 4532 C CA . TYR B 1 281 ? 74.582 38.843 61.264 1.00 10.22 305 TYR B CA 1
ATOM 4533 C C . TYR B 1 281 ? 73.751 39.977 60.655 1.00 10.40 305 TYR B C 1
ATOM 4534 O O . TYR B 1 281 ? 72.586 39.783 60.312 1.00 9.84 305 TYR B O 1
ATOM 4543 N N . ILE B 1 282 ? 74.355 41.158 60.494 1.00 9.59 306 ILE B N 1
ATOM 4544 C CA . ILE B 1 282 ? 73.629 42.354 60.029 1.00 9.95 306 ILE B CA 1
ATOM 4545 C C . ILE B 1 282 ? 74.384 43.102 58.909 1.00 10.02 306 ILE B C 1
ATOM 4546 O O . ILE B 1 282 ? 75.580 43.362 59.034 1.00 10.33 306 ILE B O 1
ATOM 4551 N N . LYS B 1 283 ? 73.674 43.401 57.820 1.00 10.53 307 LYS B N 1
ATOM 4552 C CA . LYS B 1 283 ? 74.170 44.198 56.691 1.00 11.47 307 LYS B CA 1
ATOM 4553 C C . LYS B 1 283 ? 73.245 45.392 56.491 1.00 11.92 307 LYS B C 1
ATOM 4554 O O . LYS B 1 283 ? 72.151 45.484 57.094 1.00 12.77 307 LYS B O 1
ATOM 4560 N N . ASP B 1 284 ? 73.687 46.332 55.665 1.00 12.49 308 ASP B N 1
ATOM 4561 C CA . ASP B 1 284 ? 72.878 47.498 55.316 1.00 12.66 308 ASP B CA 1
ATOM 4562 C C . ASP B 1 284 ? 71.783 47.053 54.341 1.00 12.21 308 ASP B C 1
ATOM 4563 O O . ASP B 1 284 ? 71.985 46.100 53.584 1.00 12.72 308 ASP B O 1
ATOM 4568 N N . PHE B 1 285 ? 70.641 47.732 54.386 1.00 11.58 309 PHE B N 1
ATOM 4569 C CA . PHE B 1 285 ? 69.498 47.495 53.492 1.00 11.77 309 PHE B CA 1
ATOM 4570 C C . PHE B 1 285 ? 69.030 48.848 52.943 1.00 12.01 309 PHE B C 1
ATOM 4571 O O . PHE B 1 285 ? 69.100 49.852 53.634 1.00 12.77 309 PHE B O 1
ATOM 4579 N N . ALA B 1 286 ? 68.523 48.865 51.714 1.00 12.58 310 ALA B N 1
ATOM 4580 C CA . ALA B 1 286 ? 68.025 50.106 51.110 1.00 12.25 310 ALA B CA 1
ATOM 4581 C C . ALA B 1 286 ? 67.097 49.803 49.934 1.00 13.57 310 ALA B C 1
ATOM 4582 O O . ALA B 1 286 ? 67.269 48.774 49.278 1.00 12.47 310 ALA B O 1
ATOM 4584 N N . ILE B 1 287 ? 66.076 50.645 49.765 1.00 14.87 311 ILE B N 1
ATOM 4585 C CA . ILE B 1 287 ? 65.202 50.628 48.566 1.00 15.33 311 ILE B CA 1
ATOM 4586 C C . ILE B 1 287 ? 65.293 52.044 48.027 1.00 16.43 311 ILE B C 1
ATOM 4587 O O . ILE B 1 287 ? 64.837 52.995 48.683 1.00 17.03 311 ILE B O 1
ATOM 4592 N N . SER B 1 288 ? 65.884 52.173 46.841 1.00 16.93 312 SER B N 1
ATOM 4593 C CA A SER B 1 288 ? 66.056 53.470 46.179 0.50 17.17 312 SER B CA 1
ATOM 4594 C CA B SER B 1 288 ? 66.053 53.472 46.184 0.50 17.63 312 SER B CA 1
ATOM 4595 C C . SER B 1 288 ? 64.721 54.063 45.747 1.00 17.89 312 SER B C 1
ATOM 4596 O O . SER B 1 288 ? 63.703 53.363 45.696 1.00 16.50 312 SER B O 1
ATOM 4601 N N . ASP B 1 289 ? 64.745 55.360 45.413 1.00 19.49 313 ASP B N 1
ATOM 4602 C CA . ASP B 1 289 ? 63.556 56.043 44.869 1.00 20.19 313 ASP B CA 1
ATOM 4603 C C . ASP B 1 289 ? 63.107 55.378 43.537 1.00 20.93 313 ASP B C 1
ATOM 4604 O O . ASP B 1 289 ? 61.923 55.438 43.198 1.00 20.95 313 ASP B O 1
ATOM 4606 N N . GLN B 1 290 ? 64.051 54.726 42.833 1.00 21.20 314 GLN B N 1
ATOM 4607 C CA A GLN B 1 290 ? 63.806 53.958 41.597 0.50 21.41 314 GLN B CA 1
ATOM 4608 C CA B GLN B 1 290 ? 63.752 53.993 41.591 0.50 21.32 314 GLN B CA 1
ATOM 4609 C C . GLN B 1 290 ? 63.283 52.542 41.854 1.00 20.99 314 GLN B C 1
ATOM 4610 O O . GLN B 1 290 ? 62.939 51.815 40.911 1.00 20.59 314 GLN B O 1
ATOM 4621 N N . GLY B 1 291 ? 63.253 52.127 43.119 1.00 20.54 315 GLY B N 1
ATOM 4622 C CA . GLY B 1 291 ? 62.781 50.795 43.507 1.00 20.30 315 GLY B CA 1
ATOM 4623 C C . GLY B 1 291 ? 63.724 49.618 43.386 1.00 19.55 315 GLY B C 1
ATOM 4624 O O . GLY B 1 291 ? 63.261 48.497 43.207 1.00 19.25 315 GLY B O 1
ATOM 4625 N N . VAL B 1 292 ? 65.035 49.851 43.513 1.00 18.74 316 VAL B N 1
ATOM 4626 C CA . VAL B 1 292 ? 66.038 48.784 43.442 1.00 18.53 316 VAL B CA 1
ATOM 4627 C C . VAL B 1 292 ? 66.451 48.499 44.887 1.00 17.84 316 VAL B C 1
ATOM 4628 O O . VAL B 1 292 ? 66.895 49.407 45.609 1.00 17.52 316 VAL B O 1
ATOM 4632 N N . VAL B 1 293 ? 66.238 47.258 45.313 1.00 17.42 317 VAL B N 1
ATOM 4633 C CA . VAL B 1 293 ? 66.601 46.837 46.662 1.00 16.84 317 VAL B CA 1
ATOM 4634 C C . VAL B 1 293 ? 68.027 46.318 46.679 1.00 16.56 317 VAL B C 1
ATOM 4635 O O . VAL B 1 293 ? 68.436 45.569 45.778 1.00 17.95 317 VAL B O 1
ATOM 4639 N N . THR B 1 294 ? 68.788 46.715 47.698 1.00 15.02 318 THR B N 1
ATOM 4640 C CA . THR B 1 294 ? 70.136 46.236 47.919 1.00 14.06 318 THR B CA 1
ATOM 4641 C C . THR B 1 294 ? 70.326 45.738 49.350 1.00 14.25 318 THR B C 1
ATOM 4642 O O . THR B 1 294 ? 69.609 46.153 50.267 1.00 14.56 318 THR B O 1
ATOM 4646 N N . ILE B 1 295 ? 71.195 44.748 49.486 1.00 13.61 319 ILE B N 1
ATOM 4647 C CA . ILE B 1 295 ? 71.674 44.273 50.776 1.00 14.13 319 ILE B CA 1
ATOM 4648 C C . ILE B 1 295 ? 73.172 44.372 50.536 1.00 14.16 319 ILE B C 1
ATOM 4649 O O . ILE B 1 295 ? 73.700 43.689 49.656 1.00 14.55 319 ILE B O 1
ATOM 4654 N N . SER B 1 296 ? 73.827 45.232 51.303 1.00 14.72 320 SER B N 1
ATOM 4655 C CA . SER B 1 296 ? 75.228 45.600 51.095 1.00 15.18 320 SER B CA 1
ATOM 4656 C C . SER B 1 296 ? 75.954 45.950 52.393 1.00 15.73 320 SER B C 1
ATOM 4657 O O . SER B 1 296 ? 75.361 45.954 53.466 1.00 15.16 320 SER B O 1
ATOM 4660 N N . GLY B 1 297 ? 77.254 46.219 52.273 1.00 16.75 321 GLY B N 1
ATOM 4661 C CA . GLY B 1 297 ? 78.070 46.717 53.381 1.00 17.37 321 GLY B CA 1
ATOM 4662 C C . GLY B 1 297 ? 78.750 45.699 54.254 1.00 17.40 321 GLY B C 1
ATOM 4663 O O . GLY B 1 297 ? 78.433 44.513 54.229 1.00 18.46 321 GLY B O 1
ATOM 4664 N N . THR B 1 298 ? 79.705 46.187 55.042 1.00 17.20 322 THR B N 1
ATOM 4665 C CA . THR B 1 298 ? 80.486 45.345 55.922 1.00 16.68 322 THR B CA 1
ATOM 4666 C C . THR B 1 298 ? 79.555 44.718 56.965 1.00 16.12 322 THR B C 1
ATOM 4667 O O . THR B 1 298 ? 78.748 45.414 57.599 1.00 16.80 322 THR B O 1
ATOM 4671 N N . VAL B 1 299 ? 79.635 43.395 57.081 1.00 15.43 323 VAL B N 1
ATOM 4672 C CA . VAL B 1 299 ? 78.853 42.655 58.064 1.00 14.79 323 VAL B CA 1
ATOM 4673 C C . VAL B 1 299 ? 79.202 43.092 59.494 1.00 14.47 323 VAL B C 1
ATOM 4674 O O . VAL B 1 299 ? 80.375 43.382 59.814 1.00 14.34 323 VAL B O 1
ATOM 4678 N N . ILE B 1 300 ? 78.154 43.225 60.305 1.00 13.74 324 ILE B N 1
ATOM 4679 C CA . ILE B 1 300 ? 78.265 43.430 61.740 1.00 13.71 324 ILE B CA 1
ATOM 4680 C C . ILE B 1 300 ? 78.189 41.999 62.295 1.00 13.32 324 ILE B C 1
ATOM 4681 O O . ILE B 1 300 ? 77.237 41.244 61.972 1.00 12.00 324 ILE B O 1
ATOM 4686 N N . LYS B 1 301 ? 79.193 41.650 63.103 1.00 12.68 325 LYS B N 1
ATOM 4687 C CA . LYS B 1 301 ? 79.306 40.340 63.757 1.00 12.69 325 LYS B CA 1
ATOM 4688 C C . LYS B 1 301 ? 78.891 40.553 65.231 1.00 12.32 325 LYS B C 1
ATOM 4689 O O . LYS B 1 301 ? 79.741 40.874 66.074 1.00 11.66 325 LYS B O 1
ATOM 4695 N N . PRO B 1 302 ? 77.591 40.378 65.546 1.00 12.53 326 PRO B N 1
ATOM 4696 C CA . PRO B 1 302 ? 77.152 40.649 66.915 1.00 12.82 326 PRO B CA 1
ATOM 4697 C C . PRO B 1 302 ? 77.627 39.625 67.944 1.00 12.90 326 PRO B C 1
ATOM 4698 O O . PRO B 1 302 ? 78.012 38.524 67.566 1.00 13.35 326 PRO B O 1
ATOM 4702 N N . ARG B 1 303 ? 77.655 40.039 69.220 1.00 13.17 327 ARG B N 1
ATOM 4703 C CA A ARG B 1 303 ? 78.017 39.183 70.366 0.50 13.03 327 ARG B CA 1
ATOM 4704 C CA B ARG B 1 303 ? 77.991 39.151 70.348 0.50 12.57 327 ARG B CA 1
ATOM 4705 C C . ARG B 1 303 ? 76.955 39.345 71.445 1.00 13.15 327 ARG B C 1
ATOM 4706 O O . ARG B 1 303 ? 76.249 40.358 71.462 1.00 11.77 327 ARG B O 1
ATOM 4721 N N . VAL B 1 304 ? 76.843 38.361 72.335 1.00 13.68 328 VAL B N 1
ATOM 4722 C CA . VAL B 1 304 ? 75.912 38.430 73.472 1.00 14.14 328 VAL B CA 1
ATOM 4723 C C . VAL B 1 304 ? 76.760 38.638 74.717 1.00 14.92 328 VAL B C 1
ATOM 4724 O O . VAL B 1 304 ? 77.626 37.813 75.003 1.00 15.12 328 VAL B O 1
ATOM 4728 N N . LEU B 1 305 ? 76.535 39.748 75.427 1.00 15.40 329 LEU B N 1
ATOM 4729 C CA . LEU B 1 305 ? 77.246 40.048 76.686 1.00 15.49 329 LEU B CA 1
ATOM 4730 C C . LEU B 1 305 ? 76.350 39.711 77.875 1.00 16.43 329 LEU B C 1
ATOM 4731 O O . LEU B 1 305 ? 75.148 39.496 77.724 1.00 15.75 329 LEU B O 1
ATOM 4736 N N . LYS B 1 306 ? 76.973 39.581 79.045 1.00 18.50 330 LYS B N 1
ATOM 4737 C CA . LYS B 1 306 ? 76.252 39.370 80.312 1.00 20.47 330 LYS B CA 1
ATOM 4738 C C . LYS B 1 306 ? 76.888 40.220 81.382 1.00 21.83 330 LYS B C 1
ATOM 4739 O O . LYS B 1 306 ? 78.087 40.083 81.636 1.00 22.06 330 LYS B O 1
#

Organism: Bacteroides thetaiotaomicron (strain ATCC 29148 / DSM 2079 / JCM 5827 / CCUG 10774 / NCTC 10582 / VPI-5482 / E50) (NCBI:txid226186)

InterPro domains:
  IPR006710 Glycoside hydrolase, family 43 [PF04616] (49-312)
  IPR023296 Glycosyl hydrolase, five-bladed beta-propeller domain superfamily [G3DSA:2.115.10.20] (25-330)
  IPR023296 Glycosyl hydrolase, five-bladed beta-propeller domain superfamily [SSF75005] (47-311)
  IPR052176 Glycosyl Hydrolase Family 43 Enzymes [PTHR43772] (17-317)

Sequence (574 aa):
SVETNYLPIADPYVFYNNKYYAYGTGGTTAGEGFACFSSDDLKNWKREGQALLSATDSYGTWGFWAPEVYYVVESKKKFYLFYSAEEHICVATSTTPEGPFRQEVKQPIWSEKSIDTSLFIDDDDGTPYLYFVRFTDGNVIWVAQTDDLSIKTETLNQCIKAEEVSWELLQGKVVAEGPSLLKKNG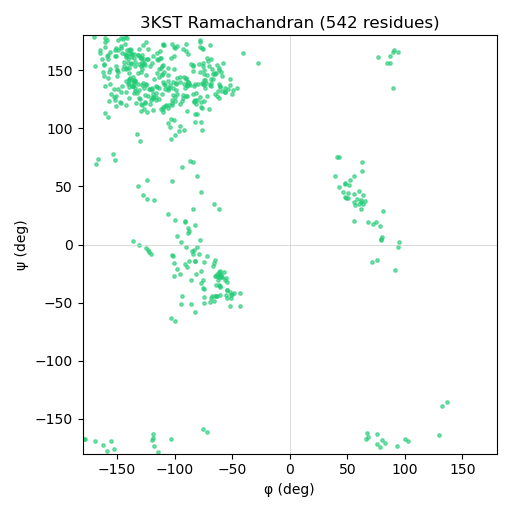VYYLLIYSANHYENKGYGVGYATSSDTPGPWVVKYSSKNPLLQGDAATTGLVGTGHGAPFQQCKDGSWKYIFHAHWSAAEIQPRTSYIKDFAISDQGVVTISGTVIKPRVLKSVETTNYLPIADPYVFYNNKYYAYGTGGTTAGEGFACFSSDDLKNWKREGQALLSATDSSYGTWGFWAPEVYYVEESKKKFYLFYSSAEEHICVATSTTTPEGPFRQEVKQQPIWSSEKSIDTSLFIDDDDGTPYLYFVRFTDGNVIWVAQTDDLSIKTETLNQCIKAEEVVSWELLQGKVAEGPSLLKKKNGVYYLIYSANHYENKGYGVGYATSDTPGPWVVKYSSKNPLLQGDAATGLVGTGHGAPFQCKDGSWKYIFHAHWSAAEIQPRTSYIKDFAISSDQQGVVTISGTVIKPRRVLK